Protein AF-0000000086683511 (afdb_homodimer)

pLDDT: mean 88.04, std 11.82, range [32.56, 98.75]

Secondary structure (DSSP, 8-state):
-HHHHHHHHHHHHHHHHHHHTTHHHHHHHHHHHHHT-GGGTS-HHHHHHHHHHHHTTT--HHHHHSS---EETHHHHHHHHHHHTEEEEEEPP-SSSPPPEEEEEEEEETTEEEE-TTTS-SHHHHTTEEEEE--SB-TTSPBPPPEEEEE-TTT-EEEETTTTEEEEEEE-TTS--THHHH----B---S-S--TT-B-EEEE-GGGPSPEEE-SS-BEEEE-SSEEEE---PPTT-TT-EEE-TT--EEEEEEEEEEPB-TTS-BBBTTSSBP-GGG-GGGB-EEEEEEEEHHHHHHHHHHS---HHHHHHHHHHB---/-HHHHHHHHHHHHHHHHHHHTTHHHHHHHHHHHHHT-GGGTS-HHHHHHHHHHHHTTT--SHHHHTT---EETHHHHHHHHHHHTEEEEEEPP-SSSPPPEEEEEEEEETTEEEE-TTTS-SHHHHTTEEEEE--SB-TTSPBPPPEEEEE-TTT-EEEETTTTEEEEEEE-TTS--THHHH----B---S-S--TT-B-EEEE-GGGPSPEEE-SS-BEEEE-SSEEEE-----TT-TT-EEE-TT--EEEEEEEEEEPB-TTS-BBBTTSSBP-GGG-GGGB-EEEEEEEEHHHHHHHHHHS---HHHHHHHHHHB---

Foldseek 3Di:
DVVLVVVQVVVLVVVVVVVVVFVVLLVQLVVCQVVLNQVSRDPPVLQVLLQVVQVVVPHGPSCQRVPNVDDDPVLVVVVQLQLLFKWFKWFAQDPVDGTDTQAMWGALFLFKIKFFCSSPVDLVRQQRMWTWGQQAADPVRHGDDTFTKGWDVVQPWDHDNVQGMIMTTIAHPVRGRCCVVRPHAFQELDHSQDGFNGAKKWWIQQVNHGIDIDGPQFTFRGDDDWKTKTFDQGFHRHGHIFIAGSSRHGFFGWHFFHFDADPVRFWAFPVRHGDDVVVPRRRTGGGMTMTTTSNVVLVCLVPDDDDPSNNVRNVRSHDDD/DVVLVVVQVVVLVVQVVVVVVFVVLLVQLVVCQVVLNQVSRDPPVLQVLLQVVQVVVPHGPSCQSVPNVDDDPVLVVVVQLQLLFKWFKWFADDPVDGTDTQAMWGALFLFKIKFFCSSPVDLVRQQRMWTWGQQAADPVRHGDDTFTKGWDVVQPWDHDNVQGMIMTTIAHPVRGRCCVVRPHAFQELDHSQDGFNGAKKWWIQQVNHGIDIDGPQFTFRGDDDWKTKTFDQGFHRHGHIFIAGSSRHGFFGWHFFHFDADPVRFWAFPVRHGDDVVVPRRRTGGGMTMTTTSNVVLVCLVPDDDDPSNNVRNVRSHDDD

Structure (mmCIF, N/CA/C/O backbone):
data_AF-0000000086683511-model_v1
#
loop_
_entity.id
_entity.type
_entity.pdbx_description
1 polymer 'Serine protease'
#
loop_
_atom_site.group_PDB
_atom_site.id
_atom_site.type_symbol
_atom_site.label_atom_id
_atom_site.label_alt_id
_atom_site.label_comp_id
_atom_site.label_asym_id
_atom_site.label_entity_id
_atom_site.label_seq_id
_atom_site.pdbx_PDB_ins_code
_atom_site.Cartn_x
_atom_site.Cartn_y
_atom_site.Cartn_z
_atom_site.occupancy
_atom_site.B_iso_or_equiv
_atom_site.auth_seq_id
_atom_site.auth_comp_id
_atom_site.auth_asym_id
_atom_site.auth_atom_id
_atom_site.pdbx_PDB_model_num
ATOM 1 N N . MET A 1 1 ? 0.327 22.344 28.453 1 32.56 1 MET A N 1
ATOM 2 C CA . MET A 1 1 ? -0.27 21.016 28.547 1 32.56 1 MET A CA 1
ATOM 3 C C . MET A 1 1 ? -1.792 21.094 28.531 1 32.56 1 MET A C 1
ATOM 5 O O . MET A 1 1 ? -2.457 20.266 27.922 1 32.56 1 MET A O 1
ATOM 9 N N . GLY A 1 2 ? -2.332 22.062 29.25 1 36.31 2 GLY A N 1
ATOM 10 C CA . GLY A 1 2 ? -3.756 22.281 29.453 1 36.31 2 GLY A CA 1
ATOM 11 C C . GLY A 1 2 ? -4.453 22.828 28.219 1 36.31 2 GLY A C 1
ATOM 12 O O . GLY A 1 2 ? -5.594 22.453 27.938 1 36.31 2 GLY A O 1
ATOM 13 N N . THR A 1 3 ? -3.924 23.797 27.547 1 42.06 3 THR A N 1
ATOM 14 C CA . THR A 1 3 ? -4.406 24.562 26.406 1 42.06 3 THR A CA 1
ATOM 15 C C . THR A 1 3 ? -4.531 23.672 25.172 1 42.06 3 THR A C 1
ATOM 17 O O . THR A 1 3 ? -5.445 23.844 24.359 1 42.06 3 THR A O 1
ATOM 20 N N . ASP A 1 4 ? -3.699 22.453 25.109 1 56.06 4 ASP A N 1
ATOM 21 C CA . ASP A 1 4 ? -3.682 21.562 23.969 1 56.06 4 ASP A CA 1
ATOM 22 C C . ASP A 1 4 ? -4.918 20.672 23.953 1 56.06 4 ASP A C 1
ATOM 24 O O . ASP A 1 4 ? -5.527 20.453 22.891 1 56.06 4 ASP A O 1
ATOM 28 N N . THR A 1 5 ? -5.48 20.531 25.141 1 60.47 5 THR A N 1
ATOM 29 C CA . THR A 1 5 ? -6.633 19.641 25.234 1 60.47 5 THR A CA 1
ATOM 30 C C . THR A 1 5 ? -7.91 20.375 24.828 1 60.47 5 THR A C 1
ATOM 32 O O . THR A 1 5 ? -8.742 19.812 24.109 1 60.47 5 THR A O 1
ATOM 35 N N . GLU A 1 6 ? -7.98 21.703 25.312 1 64.81 6 GLU A N 1
ATOM 36 C CA . GLU A 1 6 ? -9.164 22.469 24.938 1 64.81 6 GLU A CA 1
ATOM 37 C C . GLU A 1 6 ? -9.219 22.703 23.438 1 64.81 6 GLU A C 1
ATOM 39 O O . GLU A 1 6 ? -10.289 22.625 22.828 1 64.81 6 GLU A O 1
ATOM 44 N N . GLY A 1 7 ? -8.086 23.062 22.922 1 74 7 GLY A N 1
ATOM 45 C CA . GLY A 1 7 ? -8 23.234 21.469 1 74 7 GLY A CA 1
ATOM 46 C C . GLY A 1 7 ? -8.352 21.984 20.688 1 74 7 GLY A C 1
ATOM 47 O O . GLY A 1 7 ? -9.062 22.062 19.688 1 74 7 GLY A O 1
ATOM 48 N N . GLU A 1 8 ? -7.934 20.938 21.25 1 74.88 8 GLU A N 1
ATOM 49 C CA . GLU A 1 8 ? -8.203 19.656 20.609 1 74.88 8 GLU A CA 1
ATOM 50 C C . GLU A 1 8 ? -9.695 19.328 20.641 1 74.88 8 GLU A C 1
ATOM 52 O O . GLU A 1 8 ? -10.258 18.844 19.656 1 74.88 8 GLU A O 1
ATOM 57 N N . THR A 1 9 ? -10.211 19.578 21.766 1 73.38 9 THR A N 1
ATOM 58 C CA . THR A 1 9 ? -11.633 19.312 21.922 1 73.38 9 THR A CA 1
ATOM 59 C C . THR A 1 9 ? -12.445 20.188 20.969 1 73.38 9 THR A C 1
ATOM 61 O O . THR A 1 9 ? -13.406 19.719 20.344 1 73.38 9 THR A O 1
ATOM 64 N N . ARG A 1 10 ? -12.07 21.453 20.891 1 80.44 10 ARG A N 1
ATOM 65 C CA . ARG A 1 10 ? -12.773 22.359 20 1 80.44 10 ARG A CA 1
ATOM 66 C C . ARG A 1 10 ? -12.641 21.906 18.547 1 80.44 10 ARG A C 1
ATOM 68 O O . ARG A 1 10 ? -13.625 21.875 17.797 1 80.44 10 ARG A O 1
ATOM 75 N N . ARG A 1 11 ? -11.539 21.562 18.172 1 82.69 11 ARG A N 1
ATOM 76 C CA . ARG A 1 11 ? -11.281 21.094 16.812 1 82.69 11 ARG A CA 1
ATOM 77 C C . ARG A 1 11 ? -12.109 19.844 16.5 1 82.69 11 ARG A C 1
ATOM 79 O O . ARG A 1 11 ? -12.719 19.75 15.43 1 82.69 11 ARG A O 1
ATOM 86 N N . SER A 1 12 ? -12.141 18.922 17.375 1 79.88 12 SER A N 1
ATOM 87 C CA . SER A 1 12 ? -12.906 17.703 17.188 1 79.88 12 SER A CA 1
ATOM 88 C C . SER A 1 12 ? -14.391 17.984 17 1 79.88 12 SER A C 1
ATOM 90 O O . SER A 1 12 ? -15.062 17.344 16.203 1 79.88 12 SER A O 1
ATOM 92 N N . LYS A 1 13 ? -14.875 18.984 17.781 1 80.75 13 LYS A N 1
ATOM 93 C CA . LYS A 1 13 ? -16.281 19.359 17.656 1 80.75 13 LYS A CA 1
ATOM 94 C C . LYS A 1 13 ? -16.578 19.969 16.297 1 80.75 13 LYS A C 1
ATOM 96 O O . LYS A 1 13 ? -17.625 19.688 15.703 1 80.75 13 LYS A O 1
ATOM 101 N N . GLU A 1 14 ? -15.672 20.797 15.875 1 85.62 14 GLU A N 1
ATOM 102 C CA . GLU A 1 14 ? -15.852 21.422 14.562 1 85.62 14 GLU A CA 1
ATOM 103 C C . GLU A 1 14 ? -15.844 20.375 13.445 1 85.62 14 GLU A C 1
ATOM 105 O O . GLU A 1 14 ? -16.656 20.438 12.531 1 85.62 14 GLU A O 1
ATOM 110 N N . ILE A 1 15 ? -15 19.484 13.539 1 84.81 15 ILE A N 1
ATOM 111 C CA . ILE A 1 15 ? -14.891 18.438 12.531 1 84.81 15 ILE A CA 1
ATOM 112 C C . ILE A 1 15 ? -16.156 17.578 12.547 1 84.81 15 ILE A C 1
ATOM 114 O O . ILE A 1 15 ? -16.688 17.219 11.492 1 84.81 15 ILE A O 1
ATOM 118 N N . LEU A 1 16 ? -16.594 17.25 13.703 1 82.25 16 LEU A N 1
ATOM 119 C CA . LEU A 1 16 ? -17.812 16.453 13.836 1 82.25 16 LEU A CA 1
ATOM 120 C C . LEU A 1 16 ? -18.984 17.156 13.18 1 82.25 16 LEU A C 1
ATOM 122 O O . LEU A 1 16 ? -19.812 16.516 12.523 1 82.25 16 LEU A O 1
ATOM 126 N N . GLU A 1 17 ? -19.078 18.438 13.438 1 84.31 17 GLU A N 1
ATOM 127 C CA . GLU A 1 17 ? -20.156 19.203 12.828 1 84.31 17 GLU A CA 1
ATOM 128 C C . GLU A 1 17 ? -20.078 19.156 11.305 1 84.31 17 GLU A C 1
ATOM 130 O O . GLU A 1 17 ? -21.094 18.969 10.625 1 84.31 17 GLU A O 1
ATOM 135 N N . ARG A 1 18 ? -18.922 19.344 10.805 1 88 18 ARG A N 1
ATOM 136 C CA . ARG A 1 18 ? -18.734 19.297 9.359 1 88 18 ARG A CA 1
ATOM 137 C C . ARG A 1 18 ? -19.047 17.891 8.828 1 88 18 ARG A C 1
ATOM 139 O O . ARG A 1 18 ? -19.594 17.75 7.73 1 88 18 ARG A O 1
ATOM 146 N N . TRP A 1 19 ? -18.688 16.891 9.539 1 84.75 19 TRP A N 1
ATOM 147 C CA . TRP A 1 19 ? -18.984 15.508 9.164 1 84.75 19 TRP A CA 1
ATOM 148 C C . TRP A 1 19 ? -20.5 15.273 9.086 1 84.75 19 TRP A C 1
ATOM 150 O O . TRP A 1 19 ? -21 14.727 8.102 1 84.75 19 TRP A O 1
ATOM 160 N N . ARG A 1 20 ? -21.156 15.766 10.07 1 82.94 20 ARG A N 1
ATOM 161 C CA . ARG A 1 20 ? -22.609 15.617 10.109 1 82.94 20 ARG A CA 1
ATOM 162 C C . ARG A 1 20 ? -23.266 16.344 8.93 1 82.94 20 ARG A C 1
ATOM 164 O O . ARG A 1 20 ? -24.219 15.828 8.336 1 82.94 20 ARG A O 1
ATOM 171 N N . ASN A 1 21 ? -22.703 17.422 8.672 1 89.62 21 ASN A N 1
ATOM 172 C CA . ASN A 1 21 ? -23.25 18.219 7.578 1 89.62 21 ASN A CA 1
ATOM 173 C C . ASN A 1 21 ? -22.953 17.594 6.219 1 89.62 21 ASN A C 1
ATOM 175 O O . ASN A 1 21 ? -23.469 18.047 5.199 1 89.62 21 ASN A O 1
ATOM 179 N N . SER A 1 22 ? -22.172 16.531 6.199 1 91.06 22 SER A N 1
ATOM 180 C CA . SER A 1 22 ? -21.781 15.906 4.945 1 91.06 22 SER A CA 1
ATOM 181 C C . SER A 1 22 ? -22.562 14.609 4.711 1 91.06 22 SER A C 1
ATOM 183 O O . SER A 1 22 ? -22.172 13.789 3.885 1 91.06 22 SER A O 1
ATOM 185 N N . ALA A 1 23 ? -23.609 14.391 5.348 1 86.94 23 ALA A N 1
ATOM 186 C CA . ALA A 1 2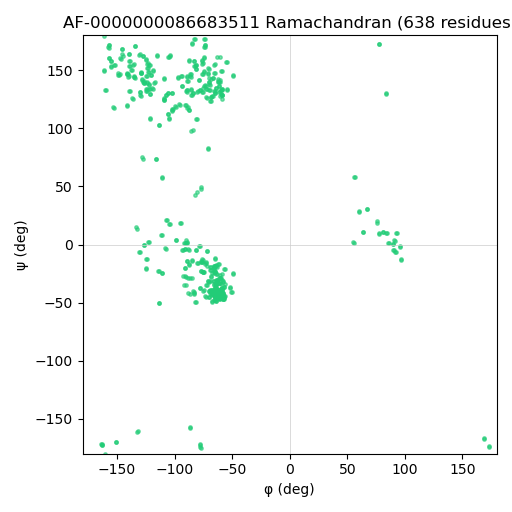3 ? -24.375 13.148 5.316 1 86.94 23 ALA A CA 1
ATOM 187 C C . ALA A 1 23 ? -24.781 12.789 3.889 1 86.94 23 ALA A C 1
ATOM 189 O O . ALA A 1 23 ? -24.688 11.625 3.48 1 86.94 23 ALA A O 1
ATOM 190 N N . HIS A 1 24 ? -25.234 13.797 3.197 1 91.38 24 HIS A N 1
ATOM 191 C CA . HIS A 1 24 ? -25.672 13.516 1.83 1 91.38 24 HIS A CA 1
ATOM 192 C C . HIS A 1 24 ? -24.5 13.039 0.976 1 91.38 24 HIS A C 1
ATOM 194 O O . HIS A 1 24 ? -24.656 12.148 0.136 1 91.38 24 HIS A O 1
ATOM 200 N N . GLN A 1 25 ? -23.344 13.625 1.143 1 94 25 GLN A N 1
ATOM 201 C CA . GLN A 1 25 ? -22.156 13.203 0.401 1 94 25 GLN A CA 1
ATOM 202 C C . GLN A 1 25 ? -21.734 11.789 0.801 1 94 25 GLN A C 1
ATOM 204 O O . GLN A 1 25 ? -21.281 11.008 -0.042 1 94 25 GLN A O 1
ATOM 209 N N . LEU A 1 26 ? -21.828 11.516 2.086 1 88.94 26 LEU A N 1
ATOM 210 C CA . LEU A 1 26 ? -21.5 10.18 2.566 1 88.94 26 LEU A CA 1
ATOM 211 C C . LEU A 1 26 ? -22.359 9.125 1.888 1 88.94 26 LEU A C 1
ATOM 213 O O . LEU A 1 26 ? -21.859 8.078 1.459 1 88.94 26 LEU A O 1
ATOM 217 N N . ASP A 1 27 ? -23.594 9.414 1.755 1 88.25 27 ASP A N 1
ATOM 218 C CA . ASP A 1 27 ? -24.516 8.508 1.097 1 88.25 27 ASP A CA 1
ATOM 219 C C . ASP A 1 27 ? -24.172 8.336 -0.38 1 88.25 27 ASP A C 1
ATOM 221 O O . ASP A 1 27 ? -24.172 7.215 -0.895 1 88.25 27 ASP A O 1
ATOM 225 N N . ASP A 1 28 ? -23.953 9.453 -1.033 1 92.44 28 ASP A N 1
ATOM 226 C CA . ASP A 1 28 ? -23.594 9.414 -2.447 1 92.44 28 ASP A CA 1
ATOM 227 C C . ASP A 1 28 ? -22.328 8.594 -2.666 1 92.44 28 ASP A C 1
ATOM 229 O O . ASP A 1 28 ? -22.234 7.824 -3.627 1 92.44 28 ASP A O 1
ATOM 233 N N . THR A 1 29 ? -21.391 8.766 -1.827 1 91.69 29 THR A N 1
ATOM 234 C CA . THR A 1 29 ? -20.125 8.047 -1.955 1 91.69 29 THR A CA 1
ATOM 235 C C . THR A 1 29 ? -20.328 6.551 -1.712 1 91.69 29 THR A C 1
ATOM 237 O O . THR A 1 29 ? -19.719 5.723 -2.383 1 91.69 29 THR A O 1
ATOM 240 N N . ALA A 1 30 ? -21.125 6.277 -0.714 1 86 30 ALA A N 1
ATOM 241 C CA . ALA A 1 30 ? -21.453 4.875 -0.475 1 86 30 ALA A CA 1
ATOM 242 C C . ALA A 1 30 ? -22.094 4.242 -1.711 1 86 30 ALA A C 1
ATOM 244 O O . ALA A 1 30 ? -21.75 3.115 -2.08 1 86 30 ALA A O 1
ATOM 245 N N . LYS A 1 31 ? -22.969 4.91 -2.33 1 84.56 31 LYS A N 1
ATOM 246 C CA . LYS A 1 31 ? -23.609 4.434 -3.557 1 84.56 31 LYS A CA 1
ATOM 247 C C . LYS A 1 31 ? -22.578 4.258 -4.676 1 84.56 31 LYS A C 1
ATOM 249 O O . LYS A 1 31 ? -22.609 3.258 -5.395 1 84.56 31 LYS A O 1
ATOM 254 N N . ALA A 1 32 ? -21.734 5.254 -4.801 1 87.56 32 ALA A N 1
ATOM 255 C CA . ALA A 1 32 ? -20.703 5.176 -5.816 1 87.56 32 ALA A CA 1
ATOM 256 C C . ALA A 1 32 ? -19.797 3.965 -5.586 1 87.56 32 ALA A C 1
ATOM 258 O O . ALA A 1 32 ? -19.438 3.264 -6.535 1 87.56 32 ALA A O 1
ATOM 259 N N . THR A 1 33 ? -19.438 3.732 -4.352 1 82.44 33 THR A N 1
ATOM 260 C CA . THR A 1 33 ? -18.578 2.613 -3.988 1 82.44 33 THR A CA 1
ATOM 261 C C . THR A 1 33 ? -19.266 1.282 -4.289 1 82.44 33 THR A C 1
ATOM 263 O O . THR A 1 33 ? -18.656 0.384 -4.875 1 82.44 33 THR A O 1
ATOM 266 N N . ALA A 1 34 ? -20.5 1.228 -3.941 1 74.69 34 ALA A N 1
ATOM 267 C CA . ALA A 1 34 ? -21.266 -0.005 -4.125 1 74.69 34 ALA A CA 1
ATOM 268 C C . ALA A 1 34 ? -21.484 -0.297 -5.605 1 74.69 34 ALA A C 1
ATOM 270 O O . ALA A 1 34 ? -21.406 -1.45 -6.035 1 74.69 34 ALA A O 1
ATOM 271 N N . SER A 1 35 ? -21.734 0.706 -6.371 1 73.31 35 SER A N 1
ATOM 272 C CA . SER A 1 35 ? -22.094 0.521 -7.777 1 73.31 35 SER A CA 1
ATOM 273 C C . SER A 1 35 ? -20.859 0.542 -8.664 1 73.31 35 SER A C 1
ATOM 275 O O . SER A 1 35 ? -20.906 0.128 -9.828 1 73.31 35 SER A O 1
ATOM 277 N N . GLY A 1 36 ? -19.797 1.139 -8.078 1 76.56 36 GLY A N 1
ATOM 278 C CA . GLY A 1 36 ? -18.609 1.33 -8.898 1 76.56 36 GLY A CA 1
ATOM 279 C C . GLY A 1 36 ? -18.734 2.49 -9.867 1 76.56 36 GLY A C 1
ATOM 280 O O . GLY A 1 36 ? -17.938 2.617 -10.797 1 76.56 36 GLY A O 1
ATOM 281 N N . ASP A 1 37 ? -19.75 3.256 -9.703 1 81.12 37 ASP A N 1
ATOM 282 C CA . ASP A 1 37 ? -19.984 4.422 -10.555 1 81.12 37 ASP A CA 1
ATOM 283 C C . ASP A 1 37 ? -19.656 5.715 -9.812 1 81.12 37 ASP A C 1
ATOM 285 O O . ASP A 1 37 ? -20.469 6.215 -9.031 1 81.12 37 ASP A O 1
ATOM 289 N N . LEU A 1 38 ? -18.625 6.324 -10.172 1 88.94 38 LEU A N 1
ATOM 290 C CA . LEU A 1 38 ? -18.141 7.52 -9.484 1 88.94 38 LEU A CA 1
ATOM 291 C C . LEU A 1 38 ? -19.094 8.695 -9.711 1 88.94 38 LEU A C 1
ATOM 293 O O . LEU A 1 38 ? -19.078 9.672 -8.953 1 88.94 38 LEU A O 1
ATOM 297 N N . ALA A 1 39 ? -19.844 8.586 -10.773 1 89.69 39 ALA A N 1
ATOM 298 C CA . ALA A 1 39 ? -20.75 9.688 -11.094 1 89.69 39 ALA A CA 1
ATOM 299 C C . ALA A 1 39 ? -21.828 9.836 -10.023 1 89.69 39 ALA A C 1
ATOM 301 O O . ALA A 1 39 ? -22.484 10.883 -9.938 1 89.69 39 ALA A O 1
ATOM 302 N N . ALA A 1 40 ? -22.016 8.828 -9.258 1 89.31 40 ALA A N 1
ATOM 303 C CA . ALA A 1 40 ? -23.016 8.883 -8.195 1 89.31 40 ALA A CA 1
ATOM 304 C C . ALA A 1 40 ? -22.578 9.836 -7.086 1 89.31 40 ALA A C 1
ATOM 306 O O . ALA A 1 40 ? -23.406 10.328 -6.32 1 89.31 40 ALA A O 1
ATOM 307 N N . ALA A 1 41 ? -21.281 10.141 -7.023 1 93.62 41 ALA A N 1
ATOM 308 C CA . ALA A 1 41 ? -20.797 10.938 -5.902 1 93.62 41 ALA A CA 1
ATOM 309 C C . ALA A 1 41 ? -20.078 12.188 -6.391 1 93.62 41 ALA A C 1
ATOM 311 O O . ALA A 1 41 ? -19.781 13.094 -5.602 1 93.62 41 ALA A O 1
ATOM 312 N N . ASN A 1 42 ? -19.781 12.266 -7.641 1 95.25 42 ASN A N 1
ATOM 313 C CA . ASN A 1 42 ? -18.953 13.344 -8.172 1 95.25 42 ASN A CA 1
ATOM 314 C C . ASN A 1 42 ? -19.594 14.016 -9.375 1 95.25 42 ASN A C 1
ATOM 316 O O . ASN A 1 42 ? -20.266 13.352 -10.172 1 95.25 42 ASN A O 1
ATOM 320 N N . SER A 1 43 ? -19.359 15.281 -9.539 1 94.56 43 SER A N 1
ATOM 321 C CA . SER A 1 43 ? -19.875 16 -10.695 1 94.56 43 SER A CA 1
ATOM 322 C C . SER A 1 43 ? -19.094 15.641 -11.961 1 94.56 43 SER A C 1
ATOM 324 O O . SER A 1 43 ? -17.969 15.148 -11.883 1 94.56 43 SER A O 1
ATOM 326 N N . SER A 1 44 ? -19.703 15.914 -13.07 1 94 44 SER A N 1
ATOM 327 C CA . SER A 1 44 ? -19.047 15.68 -14.352 1 94 44 SER A CA 1
ATOM 328 C C . SER A 1 44 ? -17.75 16.5 -14.469 1 94 44 SER A C 1
ATOM 330 O O . SER A 1 44 ? -16.766 16.031 -15.047 1 94 44 SER A O 1
ATOM 332 N N . SER A 1 45 ? -17.844 17.656 -13.961 1 94.62 45 SER A N 1
ATOM 333 C CA . SER A 1 45 ? -16.656 18.5 -14.008 1 94.62 45 SER A CA 1
ATOM 334 C C . SER A 1 45 ? -15.516 17.922 -13.18 1 94.62 45 SER A C 1
ATOM 336 O O . SER A 1 45 ? -14.367 17.922 -13.609 1 94.62 45 SER A O 1
ATOM 338 N N . GLU A 1 46 ? -15.82 17.5 -12.016 1 93.31 46 GLU A N 1
ATOM 339 C CA . GLU A 1 46 ? -14.812 16.891 -11.148 1 93.31 46 GLU A CA 1
ATOM 340 C C . GLU A 1 46 ? -14.18 15.664 -11.805 1 93.31 46 GLU A C 1
ATOM 342 O O . GLU A 1 46 ? -12.961 15.508 -11.797 1 93.31 46 GLU A O 1
ATOM 347 N N . LEU A 1 47 ? -15.008 14.852 -12.359 1 93.25 47 LEU A N 1
ATOM 348 C CA . LEU A 1 47 ? -14.523 13.641 -13.008 1 93.25 47 LEU A CA 1
ATOM 349 C C . LEU A 1 47 ? -13.703 13.977 -14.25 1 93.25 47 LEU A C 1
ATOM 351 O O . LEU A 1 47 ? -12.703 13.312 -14.531 1 93.25 47 LEU A O 1
ATOM 355 N N . GLY A 1 48 ? -14.195 14.945 -14.992 1 93 48 GLY A N 1
ATOM 356 C CA . GLY A 1 48 ? -13.43 15.398 -16.141 1 93 48 GLY A CA 1
ATOM 357 C C . GLY A 1 48 ? -12.031 15.867 -15.781 1 93 48 GLY A C 1
ATOM 358 O O . GLY A 1 48 ? -11.055 15.5 -16.438 1 93 48 GLY A O 1
ATOM 359 N N . ASN A 1 49 ? -11.914 16.672 -14.727 1 93.38 49 ASN A N 1
ATOM 360 C CA . ASN A 1 49 ? -10.625 17.156 -14.258 1 93.38 49 ASN A CA 1
ATOM 361 C C . ASN A 1 49 ? -9.719 16 -13.82 1 93.38 49 ASN A C 1
ATOM 363 O O . ASN A 1 49 ? -8.523 16 -14.117 1 93.38 49 ASN A O 1
ATOM 367 N N . ARG A 1 50 ? -10.281 15.102 -13.094 1 94.5 50 ARG A N 1
ATOM 368 C CA . ARG A 1 50 ? -9.516 13.953 -12.625 1 94.5 50 ARG A CA 1
ATOM 369 C C . ARG A 1 50 ? -9.016 13.109 -13.797 1 94.5 50 ARG A C 1
ATOM 371 O O . ARG A 1 50 ? -7.855 12.695 -13.82 1 94.5 50 ARG A O 1
ATOM 378 N N . ARG A 1 51 ? -9.852 12.883 -14.75 1 91.88 51 ARG A N 1
ATOM 379 C CA . ARG A 1 51 ? -9.484 12.117 -15.938 1 91.88 51 ARG A CA 1
ATOM 380 C C . ARG A 1 51 ? -8.344 12.797 -16.688 1 91.88 51 ARG A C 1
ATOM 382 O O . ARG A 1 51 ? -7.406 12.133 -17.141 1 91.88 51 ARG A O 1
ATOM 389 N N . GLN A 1 52 ? -8.484 14.031 -16.844 1 91.12 52 GLN A N 1
ATOM 390 C CA . GLN A 1 52 ? -7.457 14.789 -17.562 1 91.12 52 GLN A CA 1
ATOM 391 C C . GLN A 1 52 ? -6.105 14.664 -16.859 1 91.12 52 GLN A C 1
ATOM 393 O O . GLN A 1 52 ? -5.078 14.484 -17.516 1 91.12 52 GLN A O 1
ATOM 398 N N . ARG A 1 53 ? -6.113 14.734 -15.594 1 90.62 53 ARG A N 1
ATOM 399 C CA . ARG A 1 53 ? -4.863 14.641 -14.852 1 90.62 53 ARG A CA 1
ATOM 400 C C . ARG A 1 53 ? -4.262 13.25 -14.969 1 90.62 53 ARG A C 1
ATOM 402 O O . ARG A 1 53 ? -3.047 13.102 -15.125 1 90.62 53 ARG A O 1
ATOM 409 N N . LEU A 1 54 ? -5.105 12.273 -14.859 1 88.44 54 LEU A N 1
ATOM 410 C CA . LEU A 1 54 ? -4.645 10.898 -14.969 1 88.44 54 LEU A CA 1
ATOM 411 C C . LEU A 1 54 ? -4.094 10.609 -16.359 1 88.44 54 LEU A C 1
ATOM 413 O O . LEU A 1 54 ? -3.078 9.922 -16.5 1 88.44 54 LEU A O 1
ATOM 417 N N . MET A 1 55 ? -4.738 11.156 -17.297 1 85.69 55 MET A N 1
ATOM 418 C CA . MET A 1 55 ? -4.336 10.93 -18.688 1 85.69 55 MET A CA 1
ATOM 419 C C . MET A 1 55 ? -2.918 11.438 -18.938 1 85.69 55 MET A C 1
ATOM 421 O O . MET A 1 55 ? -2.176 10.859 -19.719 1 85.69 55 MET A O 1
ATOM 425 N N . ARG A 1 56 ? -2.594 12.469 -18.266 1 81.88 56 ARG A N 1
ATOM 426 C CA . ARG A 1 56 ? -1.251 13.023 -18.406 1 81.88 56 ARG A CA 1
ATOM 427 C C . ARG A 1 56 ? -0.195 12.031 -17.938 1 81.88 56 ARG A C 1
ATOM 429 O O . ARG A 1 56 ? 0.976 12.141 -18.297 1 81.88 56 ARG A O 1
ATOM 436 N N . ARG A 1 57 ? -0.631 11.094 -17.172 1 78.31 57 ARG A N 1
ATOM 437 C CA . ARG A 1 57 ? 0.287 10.094 -16.641 1 78.31 57 ARG A CA 1
ATOM 438 C C . ARG A 1 57 ? 0.033 8.727 -17.25 1 78.31 57 ARG A C 1
ATOM 440 O O . ARG A 1 57 ? 0.493 7.711 -16.734 1 78.31 57 ARG A O 1
ATOM 447 N N . GLY A 1 58 ? -0.834 8.695 -18.25 1 74.88 58 GLY A N 1
ATOM 448 C CA . GLY A 1 58 ? -1.155 7.445 -18.922 1 74.88 58 GLY A CA 1
ATOM 449 C C . GLY A 1 58 ? -2.074 6.551 -18.109 1 74.88 58 GLY A C 1
ATOM 450 O O . GLY A 1 58 ? -2.045 5.328 -18.25 1 74.88 58 GLY A O 1
ATOM 451 N N . LEU A 1 59 ? -2.752 7.145 -17.172 1 79.69 59 LEU A N 1
ATOM 452 C CA . LEU A 1 59 ? -3.67 6.402 -16.312 1 79.69 59 LEU A CA 1
ATOM 453 C C . LEU A 1 59 ? -5.121 6.691 -16.688 1 79.69 59 LEU A C 1
ATOM 455 O O . LEU A 1 59 ? -5.395 7.621 -17.453 1 79.69 59 LEU A O 1
ATOM 459 N N . ASP A 1 60 ? -5.914 5.746 -16.203 1 76.12 60 ASP A N 1
ATOM 460 C CA . ASP A 1 60 ? -7.332 5.918 -16.484 1 76.12 60 ASP A CA 1
ATOM 461 C C . ASP A 1 60 ? -8.164 5.816 -15.211 1 76.12 60 ASP A C 1
ATOM 463 O O . ASP A 1 60 ? -7.805 5.086 -14.281 1 76.12 60 ASP A O 1
ATOM 467 N N . LEU A 1 61 ? -9.18 6.68 -15.195 1 75.25 61 LEU A N 1
ATOM 468 C CA . LEU A 1 61 ? -10.055 6.727 -14.031 1 75.25 61 LEU A CA 1
ATOM 469 C C . LEU A 1 61 ? -10.836 5.426 -13.891 1 75.25 61 LEU A C 1
ATOM 471 O O . LEU A 1 61 ? -11.172 5.016 -12.781 1 75.25 61 LEU A O 1
ATOM 475 N N . ASP A 1 62 ? -11.117 4.824 -14.969 1 60.75 62 ASP A N 1
ATOM 476 C CA . ASP A 1 62 ? -11.93 3.613 -14.969 1 60.75 62 ASP A CA 1
ATOM 477 C C . ASP A 1 62 ? -11.234 2.484 -14.211 1 60.75 62 ASP A C 1
ATOM 479 O O . ASP A 1 62 ? -11.891 1.638 -13.602 1 60.75 62 ASP A O 1
ATOM 483 N N . GLY A 1 63 ? -9.953 2.424 -14.203 1 55.81 63 GLY A N 1
ATOM 484 C CA . GLY A 1 63 ? -9.219 1.436 -13.43 1 55.81 63 GLY A CA 1
ATOM 485 C C . GLY A 1 63 ? -9.414 1.577 -11.938 1 55.81 63 GLY A C 1
ATOM 486 O O . GLY A 1 63 ? -9.312 0.596 -11.195 1 55.81 63 GLY A O 1
ATOM 487 N N . ILE A 1 64 ? -9.547 2.822 -11.508 1 53.22 64 ILE A N 1
ATOM 488 C CA . ILE A 1 64 ? -9.711 3.117 -10.086 1 53.22 64 ILE A CA 1
ATOM 489 C C . ILE A 1 64 ? -11.109 2.691 -9.633 1 53.22 64 ILE A C 1
ATOM 491 O O . ILE A 1 64 ? -11.289 2.221 -8.508 1 53.22 64 ILE A O 1
ATOM 495 N N . VAL A 1 65 ? -12.125 2.836 -10.547 1 48.88 65 VAL A N 1
ATOM 496 C CA . VAL A 1 65 ? -13.523 2.65 -10.188 1 48.88 65 VAL A CA 1
ATOM 497 C C . VAL A 1 65 ? -13.898 1.175 -10.305 1 48.88 65 VAL A C 1
ATOM 499 O O . VAL A 1 65 ? -14.641 0.647 -9.477 1 48.88 65 VAL A O 1
ATOM 502 N N . ASN A 1 66 ? -13.391 0.63 -11.391 1 48.47 66 ASN A N 1
ATOM 503 C CA . ASN A 1 66 ? -13.93 -0.67 -11.773 1 48.47 66 ASN A CA 1
ATOM 504 C C . ASN A 1 66 ? -13.359 -1.789 -10.906 1 48.47 66 ASN A C 1
ATOM 506 O O . ASN A 1 66 ? -13.039 -2.867 -11.406 1 48.47 66 ASN A O 1
ATOM 510 N N . LYS A 1 67 ? -13.414 -1.49 -9.672 1 56.53 67 LYS A N 1
ATOM 511 C CA . LYS A 1 67 ? -13.141 -2.461 -8.617 1 56.53 67 LYS A CA 1
ATOM 512 C C . LYS A 1 67 ? -11.766 -3.096 -8.789 1 56.53 67 LYS A C 1
ATOM 514 O O . LYS A 1 67 ? -11.477 -4.137 -8.195 1 56.53 67 LYS A O 1
ATOM 519 N N . ASP A 1 68 ? -11.07 -2.582 -9.906 1 66.12 68 ASP A N 1
ATOM 520 C CA . ASP A 1 68 ? -9.664 -2.973 -9.883 1 66.12 68 ASP A CA 1
ATOM 521 C C . ASP A 1 68 ? -8.844 -2.02 -9.023 1 66.12 68 ASP A C 1
ATOM 523 O O . ASP A 1 68 ? -8.461 -0.936 -9.477 1 66.12 68 ASP A O 1
ATOM 527 N N . ASP A 1 69 ? -8.633 -2.395 -7.934 1 74.19 69 ASP A N 1
ATOM 528 C CA . ASP A 1 69 ? -7.914 -1.501 -7.027 1 74.19 69 ASP A CA 1
ATOM 529 C C . ASP A 1 69 ? -6.418 -1.808 -7.023 1 74.19 69 ASP A C 1
ATOM 531 O O . ASP A 1 69 ? -5.699 -1.409 -6.102 1 74.19 69 ASP A O 1
ATOM 535 N N . SER A 1 70 ? -5.988 -2.529 -8.086 1 83.38 70 SER A N 1
ATOM 536 C CA . SER A 1 70 ? -4.551 -2.762 -8.18 1 83.38 70 SER A CA 1
ATOM 537 C C . SER A 1 70 ? -3.816 -1.508 -8.648 1 83.38 70 SER A C 1
ATOM 539 O O . SER A 1 70 ? -4.41 -0.637 -9.289 1 83.38 70 SER A O 1
ATOM 541 N N . LEU A 1 71 ? -2.57 -1.435 -8.32 1 88.94 71 LEU A N 1
ATOM 542 C CA . LEU A 1 71 ? -1.721 -0.287 -8.625 1 88.94 71 LEU A CA 1
ATOM 543 C C . LEU A 1 71 ? -0.487 -0.718 -9.406 1 88.94 71 LEU A C 1
ATOM 545 O O . LEU A 1 71 ? -0.061 -1.871 -9.32 1 88.94 71 LEU A O 1
ATOM 549 N N . TRP A 1 72 ? 0.012 0.226 -10.219 1 92.31 72 TRP A N 1
ATOM 550 C CA . TRP A 1 72 ? 1.331 -0.047 -10.773 1 92.31 72 TRP A CA 1
ATOM 551 C C . TRP A 1 72 ? 2.363 -0.241 -9.672 1 92.31 72 TRP A C 1
ATOM 553 O O . TRP A 1 72 ? 2.279 0.395 -8.617 1 92.31 72 TRP A O 1
ATOM 563 N N . VAL A 1 73 ? 3.367 -1.048 -9.891 1 95.94 73 VAL A N 1
ATOM 564 C CA . VAL A 1 73 ? 4.355 -1.371 -8.867 1 95.94 73 VAL A CA 1
ATOM 565 C C . VAL A 1 73 ? 5.148 -0.12 -8.5 1 95.94 73 VAL A C 1
ATOM 567 O O . VAL A 1 73 ? 5.688 -0.018 -7.398 1 95.94 73 VAL A O 1
ATOM 570 N N . SER A 1 74 ? 5.195 0.894 -9.422 1 95.88 74 SER A N 1
ATOM 571 C CA . SER A 1 74 ? 5.891 2.148 -9.148 1 95.88 74 SER A CA 1
ATOM 572 C C . SER A 1 74 ? 5.27 2.883 -7.965 1 95.88 74 SER A C 1
ATOM 574 O O . SER A 1 74 ? 5.871 3.807 -7.414 1 95.88 74 SER A O 1
ATOM 576 N N . PHE A 1 75 ? 4.043 2.514 -7.59 1 96.31 75 PHE A N 1
ATOM 577 C CA . PHE A 1 75 ? 3.428 3.039 -6.375 1 96.31 75 PHE A CA 1
ATOM 578 C C . PHE A 1 75 ? 4.367 2.893 -5.188 1 96.31 75 PHE A C 1
ATOM 580 O O . PHE A 1 75 ? 4.465 3.795 -4.352 1 96.31 75 PHE A O 1
ATOM 587 N N . LEU A 1 76 ? 5.062 1.767 -5.09 1 98.12 76 LEU A N 1
ATOM 588 C CA . LEU A 1 76 ? 5.953 1.48 -3.971 1 98.12 76 LEU A CA 1
ATOM 589 C C . LEU A 1 76 ? 7.16 2.412 -3.982 1 98.12 76 LEU A C 1
ATOM 591 O O . LEU A 1 76 ? 7.477 3.037 -2.969 1 98.12 76 LEU A O 1
ATOM 595 N N . SER A 1 77 ? 7.848 2.58 -5.094 1 97.69 77 SER A N 1
ATOM 596 C CA . SER A 1 77 ? 9.039 3.414 -5.176 1 97.69 77 SER A CA 1
ATOM 597 C C . SER A 1 77 ? 8.695 4.895 -5.043 1 97.69 77 SER A C 1
ATOM 599 O O . SER A 1 77 ? 9.406 5.648 -4.375 1 97.69 77 SER A O 1
ATOM 601 N N . CYS A 1 78 ? 7.598 5.305 -5.652 1 97.19 78 CYS A N 1
ATOM 602 C CA . CYS A 1 78 ? 7.16 6.691 -5.527 1 97.19 78 CYS A CA 1
ATOM 603 C C . CYS A 1 78 ? 6.75 7.008 -4.094 1 97.19 78 CYS A C 1
ATOM 605 O O . CYS A 1 78 ? 7 8.109 -3.598 1 97.19 78 CYS A O 1
ATOM 607 N N . GLY A 1 79 ? 6.09 6.047 -3.459 1 98.06 79 GLY A N 1
ATOM 608 C CA . GLY A 1 79 ? 5.746 6.219 -2.057 1 98.06 79 GLY A CA 1
ATOM 609 C C . GLY A 1 79 ? 6.961 6.379 -1.16 1 98.06 79 GLY A C 1
ATOM 610 O O . GLY A 1 79 ? 6.945 7.18 -0.222 1 98.06 79 GLY A O 1
ATOM 611 N N . LEU A 1 80 ? 7.992 5.641 -1.44 1 97.25 80 LEU A N 1
ATOM 612 C CA . LEU A 1 80 ? 9.227 5.758 -0.675 1 97.25 80 LEU A CA 1
ATOM 613 C C . LEU A 1 80 ? 9.844 7.141 -0.84 1 97.25 80 LEU A C 1
ATOM 615 O O . LEU A 1 80 ? 10.336 7.727 0.128 1 97.25 80 LEU A O 1
ATOM 619 N N . ALA A 1 81 ? 9.805 7.617 -2.045 1 96.44 81 ALA A N 1
ATOM 620 C CA . ALA A 1 81 ? 10.312 8.969 -2.291 1 96.44 81 ALA A CA 1
ATOM 621 C C . ALA A 1 81 ? 9.523 10 -1.494 1 96.44 81 ALA A C 1
ATOM 623 O O . ALA A 1 81 ? 10.109 10.883 -0.863 1 96.44 81 ALA A O 1
ATOM 624 N N . ALA A 1 82 ? 8.234 9.883 -1.538 1 97.75 82 ALA A N 1
ATOM 625 C CA . ALA A 1 82 ? 7.387 10.797 -0.771 1 97.75 82 ALA A CA 1
ATOM 626 C C . ALA A 1 82 ? 7.676 10.688 0.723 1 97.75 82 ALA A C 1
ATOM 628 O O . ALA A 1 82 ? 7.707 11.695 1.433 1 97.75 82 ALA A O 1
ATOM 629 N N . ALA A 1 83 ? 7.887 9.492 1.188 1 98.31 83 ALA A N 1
ATOM 630 C CA . ALA A 1 83 ? 8.117 9.242 2.607 1 98.31 83 ALA A CA 1
ATOM 631 C C . ALA A 1 83 ? 9.398 9.922 3.084 1 98.31 83 ALA A C 1
ATOM 633 O O . ALA A 1 83 ? 9.492 10.344 4.238 1 98.31 83 ALA A O 1
ATOM 634 N N . ARG A 1 84 ? 10.367 10.062 2.205 1 97.69 84 ARG A N 1
ATOM 635 C CA . ARG A 1 84 ? 11.633 10.695 2.572 1 97.69 84 ARG A CA 1
ATOM 636 C C . ARG A 1 84 ? 11.43 12.164 2.93 1 97.69 84 ARG A C 1
ATOM 638 O O . ARG A 1 84 ? 12.227 12.742 3.672 1 97.69 84 ARG A O 1
ATOM 645 N N . ALA A 1 85 ? 10.367 12.711 2.408 1 98.12 85 ALA A N 1
ATOM 646 C CA . ALA A 1 85 ? 10.102 14.125 2.65 1 98.12 85 ALA A CA 1
ATOM 647 C C . ALA A 1 85 ? 9.367 14.32 3.975 1 98.12 85 ALA A C 1
ATOM 649 O O . ALA A 1 85 ? 9.227 15.453 4.453 1 98.12 85 ALA A O 1
ATOM 650 N N . VAL A 1 86 ? 8.852 13.266 4.551 1 98.62 86 VAL A N 1
ATOM 651 C CA . VAL A 1 86 ? 7.996 13.359 5.73 1 98.62 86 VAL A CA 1
ATOM 652 C C . VAL A 1 86 ? 8.836 13.195 6.996 1 98.62 86 VAL A C 1
ATOM 654 O O . VAL A 1 86 ? 9.711 12.328 7.059 1 98.62 86 VAL A O 1
ATOM 657 N N . GLY A 1 87 ? 8.57 14.047 8 1 98.31 87 GLY A N 1
ATOM 658 C CA . GLY A 1 87 ? 9.328 13.984 9.242 1 98.31 87 GLY A CA 1
ATOM 659 C C . GLY A 1 87 ? 8.469 14.188 10.477 1 98.31 87 GLY A C 1
ATOM 660 O O . GLY A 1 87 ? 7.32 14.625 10.375 1 98.31 87 GLY A O 1
ATOM 661 N N . ARG A 1 88 ? 9.062 13.805 11.57 1 97.81 88 ARG A N 1
ATOM 662 C CA . ARG A 1 88 ? 8.453 13.945 12.891 1 97.81 88 ARG A CA 1
ATOM 663 C C . ARG A 1 88 ? 8.82 15.281 13.523 1 97.81 88 ARG A C 1
ATOM 665 O O . ARG A 1 88 ? 10 15.57 13.734 1 97.81 88 ARG A O 1
ATOM 672 N N . VAL A 1 89 ? 7.816 16.078 13.812 1 98 89 VAL A N 1
ATOM 673 C CA . VAL A 1 89 ? 8.062 17.375 14.445 1 98 89 VAL A CA 1
ATOM 674 C C . VAL A 1 89 ? 8.281 17.172 15.945 1 98 89 VAL A C 1
ATOM 676 O O . VAL A 1 89 ? 7.5 16.5 16.609 1 98 89 VAL A O 1
ATOM 679 N N . VAL A 1 90 ? 9.344 17.797 16.453 1 97.06 90 VAL A N 1
ATOM 680 C CA . VAL A 1 90 ? 9.703 17.594 17.859 1 97.06 90 VAL A CA 1
ATOM 681 C C . VAL A 1 90 ? 10.148 18.906 18.469 1 97.06 90 VAL A C 1
ATOM 683 O O . VAL A 1 90 ? 10.547 19.828 17.766 1 97.06 90 VAL A O 1
ATOM 686 N N . THR A 1 91 ? 10.055 18.953 19.781 1 95.25 91 THR A N 1
ATOM 687 C CA . THR A 1 91 ? 10.711 20.047 20.5 1 95.25 91 THR A CA 1
ATOM 688 C C . THR A 1 91 ? 12.227 19.875 20.469 1 95.25 91 THR A C 1
ATOM 690 O O . THR A 1 91 ? 12.734 18.766 20.359 1 95.25 91 THR A O 1
ATOM 693 N N . ALA A 1 92 ? 12.844 20.953 20.531 1 90.62 92 ALA A N 1
ATOM 694 C CA . ALA A 1 92 ? 14.305 20.906 20.516 1 90.62 92 ALA A CA 1
ATOM 695 C C . ALA A 1 92 ? 14.836 20.125 21.719 1 90.62 92 ALA A C 1
ATOM 697 O O . ALA A 1 92 ? 14.305 20.234 22.812 1 90.62 92 ALA A O 1
ATOM 698 N N . PRO A 1 93 ? 15.805 19.312 21.406 1 83.25 93 PRO A N 1
ATOM 699 C CA . PRO A 1 93 ? 16.406 18.578 22.516 1 83.25 93 PRO A CA 1
ATOM 700 C C . PRO A 1 93 ? 17.094 19.516 23.516 1 83.25 93 PRO A C 1
ATOM 702 O O . PRO A 1 93 ? 17.641 20.547 23.141 1 83.25 93 PRO A O 1
ATOM 705 N N . SER A 1 94 ? 16.828 19.25 24.812 1 80.31 94 SER A N 1
ATOM 706 C CA . SER A 1 94 ? 17.562 19.938 25.859 1 80.31 94 SER A CA 1
ATOM 707 C C . SER A 1 94 ? 18.25 18.953 26.797 1 80.31 94 SER A C 1
ATOM 709 O O . SER A 1 94 ? 17.969 17.75 26.766 1 80.31 94 SER A O 1
ATOM 711 N N . ARG A 1 95 ? 19.281 19.391 27.422 1 71.56 95 ARG A N 1
ATOM 712 C CA . ARG A 1 95 ? 19.984 18.547 28.375 1 71.56 95 ARG A CA 1
ATOM 713 C C . ARG A 1 95 ? 19.016 17.953 29.391 1 71.56 95 ARG A C 1
ATOM 715 O O . ARG A 1 95 ? 19.203 16.812 29.844 1 71.56 95 ARG A O 1
ATOM 722 N N . ALA A 1 96 ? 18.062 18.625 29.812 1 74.38 96 ALA A N 1
ATOM 723 C CA . ALA A 1 96 ? 17.172 18.203 30.891 1 74.38 96 ALA A CA 1
ATOM 724 C C . ALA A 1 96 ? 16.047 17.328 30.359 1 74.38 96 ALA A C 1
ATOM 726 O O . ALA A 1 96 ? 15.531 16.469 31.078 1 74.38 96 ALA A O 1
ATOM 727 N N . HIS A 1 97 ? 15.688 17.578 29.062 1 78.19 97 HIS A N 1
ATOM 728 C CA . HIS A 1 97 ? 14.508 16.859 28.594 1 78.19 97 HIS A CA 1
ATOM 729 C C . HIS A 1 97 ? 14.703 16.359 27.172 1 78.19 97 HIS A C 1
ATOM 731 O O . HIS A 1 97 ? 15.172 17.094 26.297 1 78.19 97 HIS A O 1
ATOM 737 N N . PRO A 1 98 ? 14.367 15.039 26.938 1 83 98 PRO A N 1
ATOM 738 C CA . PRO A 1 98 ? 14.391 14.523 25.578 1 83 98 PRO A CA 1
ATOM 739 C C . PRO A 1 98 ? 13.352 15.188 24.672 1 83 98 PRO A C 1
ATOM 741 O O . PRO A 1 98 ? 12.406 15.805 25.172 1 83 98 PRO A O 1
ATOM 744 N N . SER A 1 99 ? 13.609 15.188 23.359 1 89.19 99 SER A N 1
ATOM 745 C CA . SER A 1 99 ? 12.656 15.734 22.406 1 89.19 99 SER A CA 1
ATOM 746 C C . SER A 1 99 ? 11.281 15.086 22.562 1 89.19 99 SER A C 1
ATOM 748 O O . SER A 1 99 ? 11.18 13.883 22.781 1 89.19 99 SER A O 1
ATOM 750 N N . LEU A 1 100 ? 10.359 15.898 22.578 1 90.81 100 LEU A N 1
ATOM 751 C CA . LEU A 1 100 ? 8.969 15.445 22.594 1 90.81 100 LEU A CA 1
ATOM 752 C C . LEU A 1 100 ? 8.336 15.562 21.219 1 90.81 100 LEU A C 1
ATOM 754 O O . LEU A 1 100 ? 8.438 16.609 20.562 1 90.81 100 LEU A O 1
ATOM 758 N N . ALA A 1 101 ? 7.719 14.516 20.797 1 93.31 101 ALA A N 1
ATOM 759 C CA . ALA A 1 101 ? 7.031 14.523 19.5 1 93.31 101 ALA A CA 1
ATOM 760 C C . ALA A 1 101 ? 5.727 15.305 19.578 1 93.31 101 ALA A C 1
ATOM 762 O O . ALA A 1 101 ? 4.926 15.102 20.5 1 93.31 101 ALA A O 1
ATOM 763 N N . VAL A 1 102 ? 5.52 16.141 18.562 1 93.06 102 VAL A N 1
ATOM 764 C CA . VAL A 1 102 ? 4.336 16.984 18.656 1 93.06 102 VAL A CA 1
ATOM 765 C C . VAL A 1 102 ? 3.531 16.891 17.359 1 93.06 102 VAL A C 1
ATOM 767 O O . VAL A 1 102 ? 2.426 17.438 17.281 1 93.06 102 VAL A O 1
ATOM 770 N N . GLY A 1 103 ? 4.02 16.25 16.375 1 94.81 103 GLY A N 1
ATOM 771 C CA . GLY A 1 103 ? 3.262 16.094 15.133 1 94.81 103 GLY A CA 1
ATOM 772 C C . GLY A 1 103 ? 4.086 15.539 13.992 1 94.81 103 GLY A C 1
ATOM 773 O O . GLY A 1 103 ? 5.148 14.961 14.211 1 94.81 103 GLY A O 1
ATOM 774 N N . THR A 1 104 ? 3.52 15.641 12.812 1 96.94 104 THR A N 1
ATOM 775 C CA . THR A 1 104 ? 4.113 15.219 11.547 1 96.94 104 THR A CA 1
ATOM 776 C C . THR A 1 104 ? 4.137 16.375 10.555 1 96.94 104 THR A C 1
ATOM 778 O O . THR A 1 104 ? 3.43 17.359 10.727 1 96.94 104 THR A O 1
ATOM 781 N N . GLY A 1 105 ? 4.961 16.312 9.594 1 98.44 105 GLY A N 1
ATOM 782 C CA . GLY A 1 105 ? 4.977 17.266 8.492 1 98.44 105 GLY A CA 1
ATOM 783 C C . GLY A 1 105 ? 5.758 16.766 7.285 1 98.44 105 GLY A C 1
ATOM 784 O O . GLY A 1 105 ? 6.121 15.594 7.219 1 98.44 105 GLY A O 1
ATOM 785 N N . ALA A 1 106 ? 5.938 17.75 6.309 1 98.69 106 ALA A N 1
ATOM 786 C CA . ALA A 1 106 ? 6.633 17.344 5.09 1 98.69 106 ALA A CA 1
ATOM 787 C C . ALA A 1 106 ? 7.418 18.516 4.496 1 98.69 106 ALA A C 1
ATOM 789 O O . ALA A 1 106 ? 6.988 19.672 4.586 1 98.69 106 ALA A O 1
ATOM 790 N N . LEU A 1 107 ? 8.539 18.172 3.91 1 98.31 107 LEU A N 1
ATOM 791 C CA . LEU A 1 107 ? 9.273 19.141 3.096 1 98.31 107 LEU A CA 1
ATOM 792 C C . LEU A 1 107 ? 8.516 19.453 1.812 1 98.31 107 LEU A C 1
ATOM 794 O O . LEU A 1 107 ? 8.203 18.547 1.031 1 98.31 107 LEU A O 1
ATOM 798 N N . ILE A 1 108 ? 8.219 20.688 1.575 1 97.94 108 ILE A N 1
ATOM 799 C CA . ILE A 1 108 ? 7.508 21.078 0.361 1 97.94 108 ILE A CA 1
ATOM 800 C C . ILE A 1 108 ? 8.461 21.797 -0.592 1 97.94 108 ILE A C 1
ATOM 802 O O . ILE A 1 108 ? 8.078 22.172 -1.703 1 97.94 108 ILE A O 1
ATOM 806 N N . GLY A 1 109 ? 9.578 22.031 -0.269 1 95.44 109 GLY A N 1
ATOM 807 C CA . GLY A 1 109 ? 10.734 22.562 -0.966 1 95.44 109 GLY A CA 1
ATOM 808 C C . GLY A 1 109 ? 12.047 22.25 -0.279 1 95.44 109 GLY A C 1
ATOM 809 O O . GLY A 1 109 ? 12.062 21.641 0.791 1 95.44 109 GLY A O 1
ATOM 810 N N . PRO A 1 110 ? 13.094 22.703 -0.861 1 93.94 110 PRO A N 1
ATOM 811 C CA . PRO A 1 110 ? 14.398 22.344 -0.3 1 93.94 110 PRO A CA 1
ATOM 812 C C . PRO A 1 110 ? 14.578 22.828 1.137 1 93.94 110 PRO A C 1
ATOM 814 O O . PRO A 1 110 ? 15.297 22.203 1.92 1 93.94 110 PRO A O 1
ATOM 817 N N . SER A 1 111 ? 13.891 23.953 1.464 1 95.94 111 SER A N 1
ATOM 818 C CA . SER A 1 111 ? 14.102 24.5 2.799 1 95.94 111 SER A CA 1
ATOM 819 C C . SER A 1 111 ? 12.773 24.859 3.467 1 95.94 111 SER A C 1
ATOM 821 O O . SER A 1 111 ? 12.734 25.641 4.41 1 95.94 111 SER A O 1
ATOM 823 N N . LEU A 1 112 ? 11.727 24.375 2.924 1 97.94 112 LEU A N 1
ATOM 824 C CA . LEU A 1 112 ? 10.422 24.703 3.488 1 97.94 112 LEU A CA 1
ATOM 825 C C . LEU A 1 112 ? 9.703 23.453 3.961 1 97.94 112 LEU A C 1
ATOM 827 O O . LEU A 1 112 ? 9.688 22.438 3.258 1 97.94 112 LEU A O 1
ATOM 831 N N . PHE A 1 113 ? 9.188 23.562 5.094 1 98.44 113 PHE A N 1
ATOM 832 C CA . PHE A 1 113 ? 8.484 22.469 5.766 1 98.44 113 PHE A CA 1
ATOM 833 C C . PHE A 1 113 ? 7.059 22.891 6.109 1 98.44 113 PHE A C 1
ATOM 835 O O . PHE A 1 113 ? 6.824 24.031 6.535 1 98.44 113 PHE A O 1
ATOM 842 N N . ILE A 1 114 ? 6.078 22 5.887 1 98.75 114 ILE A N 1
ATOM 843 C CA . ILE A 1 114 ? 4.691 22.312 6.195 1 98.75 114 ILE A CA 1
ATOM 844 C C . ILE A 1 114 ? 4.168 21.375 7.277 1 98.75 114 ILE A C 1
ATOM 846 O O . ILE A 1 114 ? 4.492 20.188 7.281 1 98.75 114 ILE A O 1
ATOM 850 N N . THR A 1 115 ? 3.416 21.859 8.195 1 98.62 115 THR A N 1
ATOM 851 C CA . THR A 1 115 ? 2.66 21.141 9.227 1 98.62 115 THR A CA 1
ATOM 852 C C . THR A 1 115 ? 1.418 21.938 9.625 1 98.62 115 THR A C 1
ATOM 854 O O . THR A 1 115 ? 0.948 22.797 8.867 1 98.62 115 THR A O 1
ATOM 857 N N . ASN A 1 116 ? 0.761 21.484 10.711 1 97.94 116 ASN A N 1
ATOM 858 C CA . ASN A 1 116 ? -0.444 22.188 11.141 1 97.94 116 ASN A CA 1
ATOM 859 C C . ASN A 1 116 ? -0.107 23.422 11.961 1 97.94 116 ASN A C 1
ATOM 861 O O . ASN A 1 116 ? 0.926 23.469 12.633 1 97.94 116 ASN A O 1
ATOM 865 N N . ASN A 1 117 ? -1.005 24.406 11.883 1 97.69 117 ASN A N 1
ATOM 866 C CA . ASN A 1 117 ? -0.904 25.562 12.758 1 97.69 117 ASN A CA 1
ATOM 867 C C . ASN A 1 117 ? -0.943 25.156 14.227 1 97.69 117 ASN A C 1
ATOM 869 O O . ASN A 1 117 ? -0.195 25.703 15.047 1 97.69 117 ASN A O 1
ATOM 873 N N . HIS A 1 118 ? -1.729 24.219 14.578 1 94.06 118 HIS A N 1
ATOM 874 C CA . HIS A 1 118 ? -1.864 23.844 15.977 1 94.06 118 HIS A CA 1
ATOM 875 C C . HIS A 1 118 ? -0.659 23.047 16.453 1 94.06 118 HIS A C 1
ATOM 877 O O . HIS A 1 118 ? -0.498 22.797 17.656 1 94.06 118 HIS A O 1
ATOM 883 N N . VAL A 1 119 ? 0.165 22.578 15.555 1 95.31 119 VAL A N 1
ATOM 884 C CA . VAL A 1 119 ? 1.434 21.938 15.906 1 95.31 119 VAL A CA 1
ATOM 885 C C . VAL A 1 119 ? 2.488 23.016 16.172 1 95.31 119 VAL A C 1
ATOM 887 O O . VAL A 1 119 ? 3.225 22.938 17.156 1 95.31 119 VAL A O 1
ATOM 890 N N . ILE A 1 120 ? 2.605 23.969 15.234 1 97.56 120 ILE A N 1
ATOM 891 C CA . ILE A 1 120 ? 3.477 25.141 15.367 1 97.56 120 ILE A CA 1
ATOM 892 C C . ILE A 1 120 ? 2.65 26.422 15.266 1 97.56 120 ILE A C 1
ATOM 894 O O . ILE A 1 120 ? 2.377 26.906 14.164 1 97.56 120 ILE A O 1
ATOM 898 N N . TRP A 1 121 ? 2.494 27.062 16.312 1 95.44 121 TRP A N 1
ATOM 899 C CA . TRP A 1 121 ? 1.507 28.141 16.406 1 95.44 121 TRP A CA 1
ATOM 900 C C . TRP A 1 121 ? 2.119 29.484 16.016 1 95.44 121 TRP A C 1
ATOM 902 O O . TRP A 1 121 ? 1.422 30.359 15.508 1 95.44 121 TRP A O 1
ATOM 912 N N . SER A 1 122 ? 3.367 29.578 16.391 1 97.44 122 SER A N 1
ATOM 913 C CA . SER A 1 122 ? 4.008 30.875 16.219 1 97.44 122 SER A CA 1
ATOM 914 C C . SER A 1 122 ? 5.48 30.719 15.852 1 97.44 122 SER A C 1
ATOM 916 O O . SER A 1 122 ? 6.055 29.641 16.031 1 97.44 122 SER A O 1
ATOM 918 N N . ALA A 1 123 ? 5.98 31.781 15.352 1 97.56 123 ALA A N 1
ATOM 919 C CA . ALA A 1 123 ? 7.406 31.781 15.039 1 97.56 123 ALA A CA 1
ATOM 920 C C . ALA A 1 123 ? 8.242 31.516 16.281 1 97.56 123 ALA A C 1
ATOM 922 O O . ALA A 1 123 ? 9.281 30.844 16.219 1 97.56 123 ALA A O 1
ATOM 923 N N . ASP A 1 124 ? 7.879 32.094 17.406 1 97 124 ASP A N 1
ATOM 924 C CA . ASP A 1 124 ? 8.578 31.859 18.656 1 97 124 ASP A CA 1
ATOM 925 C C . ASP A 1 124 ? 8.594 30.375 19.016 1 97 124 ASP A C 1
ATOM 927 O O . ASP A 1 124 ? 9.633 29.844 19.422 1 97 124 ASP A O 1
ATOM 931 N N . ASP A 1 125 ? 7.461 29.719 18.922 1 95.44 125 ASP A N 1
ATOM 932 C CA . ASP A 1 125 ? 7.387 28.281 19.156 1 95.44 125 ASP A CA 1
ATOM 933 C C . ASP A 1 125 ? 8.312 27.516 18.219 1 95.44 125 ASP A C 1
ATOM 935 O O . ASP A 1 125 ? 9.016 26.609 18.641 1 95.44 125 ASP A O 1
ATOM 939 N N . ALA A 1 126 ? 8.242 27.891 16.953 1 97.94 126 ALA A N 1
ATOM 940 C CA . ALA A 1 126 ? 9.023 27.203 15.93 1 97.94 126 ALA A CA 1
ATOM 941 C C . ALA A 1 126 ? 10.516 27.25 16.25 1 97.94 126 ALA A C 1
ATOM 943 O O . ALA A 1 126 ? 11.242 26.297 15.953 1 97.94 126 ALA A O 1
ATOM 944 N N . SER A 1 127 ? 10.984 28.312 16.875 1 96.25 127 SER A N 1
ATOM 945 C CA . SER A 1 127 ? 12.398 28.5 17.156 1 96.25 127 SER A CA 1
ATOM 946 C C . SER A 1 127 ? 12.906 27.453 18.141 1 96.25 127 SER A C 1
ATOM 948 O O . SER A 1 127 ? 14.109 27.188 18.219 1 96.25 127 SER A O 1
ATOM 950 N N . ALA A 1 128 ? 12 26.844 18.875 1 95.5 128 ALA A N 1
ATOM 951 C CA . ALA A 1 128 ? 12.375 25.828 19.859 1 95.5 128 ALA A CA 1
ATOM 952 C C . ALA A 1 128 ? 11.977 24.438 19.391 1 95.5 128 ALA A C 1
ATOM 954 O O . ALA A 1 128 ? 11.773 23.531 20.188 1 95.5 128 ALA A O 1
ATOM 955 N N . MET A 1 129 ? 11.805 24.312 18.141 1 97.25 129 MET A N 1
ATOM 956 C CA . MET A 1 129 ? 11.352 23.031 17.578 1 97.25 129 MET A CA 1
ATOM 957 C C . MET A 1 129 ? 12.18 22.656 16.359 1 97.25 129 MET A C 1
ATOM 959 O O . MET A 1 129 ? 13.016 23.438 15.898 1 97.25 129 MET A O 1
ATOM 963 N N . GLY A 1 130 ? 12 21.5 15.914 1 97.62 130 GLY A N 1
ATOM 964 C CA . GLY A 1 130 ? 12.594 20.984 14.688 1 97.62 130 GLY A CA 1
ATOM 965 C C . GLY A 1 130 ? 11.914 19.734 14.18 1 97.62 130 GLY A C 1
ATOM 966 O O . GLY A 1 130 ? 10.828 19.375 14.648 1 97.62 130 GLY A O 1
ATOM 967 N N . VAL A 1 131 ? 12.555 19.156 13.148 1 97.94 131 VAL A N 1
ATOM 968 C CA . VAL A 1 131 ? 12.008 17.953 12.531 1 97.94 131 VAL A CA 1
ATOM 969 C C . VAL A 1 131 ? 13.07 16.859 12.5 1 97.94 131 VAL A C 1
ATOM 971 O O . VAL A 1 131 ? 14.25 17.141 12.281 1 97.94 131 VAL A O 1
ATOM 974 N N . GLN A 1 132 ? 12.641 15.672 12.789 1 97.19 132 GLN A N 1
ATOM 975 C CA . GLN A 1 132 ? 13.477 14.484 12.641 1 97.19 132 GLN A CA 1
ATOM 976 C C . GLN A 1 132 ? 13.109 13.711 11.375 1 97.19 132 GLN A C 1
ATOM 978 O O . GLN A 1 132 ? 11.992 13.211 11.25 1 97.19 132 GLN A O 1
ATOM 983 N N . PHE A 1 133 ? 14.031 13.648 10.453 1 97.38 133 PHE A N 1
ATOM 984 C CA . PHE A 1 133 ? 13.867 12.82 9.266 1 97.38 133 PHE A CA 1
ATOM 985 C C . PHE A 1 133 ? 14.484 11.438 9.469 1 97.38 133 PHE A C 1
ATOM 987 O O . PHE A 1 133 ? 15.5 11.312 10.156 1 97.38 133 PHE A O 1
ATOM 994 N N . GLY A 1 134 ? 13.891 10.438 8.906 1 96.62 134 GLY A N 1
ATOM 995 C CA . GLY A 1 134 ? 14.43 9.086 8.992 1 96.62 134 GLY A CA 1
ATOM 996 C C . GLY A 1 134 ? 14.086 8.391 10.305 1 96.62 134 GLY A C 1
ATOM 997 O O . GLY A 1 134 ? 14.719 7.398 10.664 1 96.62 134 GLY 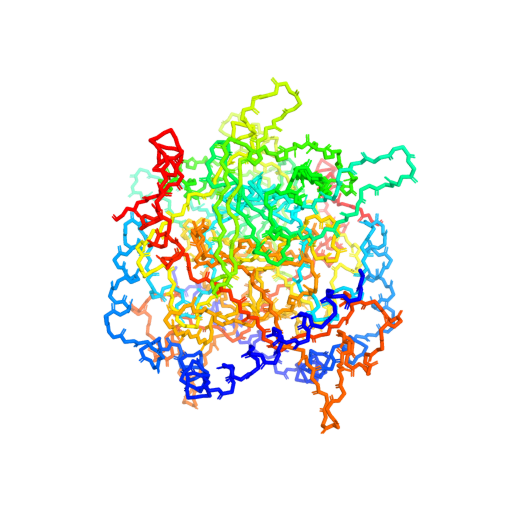A O 1
ATOM 998 N N . TYR A 1 135 ? 13.18 8.977 11.094 1 97.06 135 TYR A N 1
ATOM 999 C CA . TYR A 1 135 ? 12.703 8.273 12.281 1 97.06 135 TYR A CA 1
ATOM 1000 C C . TYR A 1 135 ? 11.805 7.109 11.906 1 97.06 135 TYR A C 1
ATOM 1002 O O . TYR A 1 135 ? 10.578 7.227 11.938 1 97.06 135 TYR A O 1
ATOM 1010 N N . GLU A 1 136 ? 12.375 5.977 11.57 1 96.81 136 GLU A N 1
ATOM 1011 C CA . GLU A 1 136 ? 11.672 4.828 11.008 1 96.81 136 GLU A CA 1
ATOM 1012 C C . GLU A 1 136 ? 12.453 3.537 11.234 1 96.81 136 GLU A C 1
ATOM 1014 O O . GLU A 1 136 ? 13.555 3.564 11.789 1 96.81 136 GLU A O 1
ATOM 1019 N N . PHE A 1 137 ? 11.836 2.408 10.961 1 93.94 137 PHE A N 1
ATOM 1020 C CA . PHE A 1 137 ? 12.516 1.116 10.984 1 93.94 137 PHE A CA 1
ATOM 1021 C C . PHE A 1 137 ? 13.117 0.796 9.625 1 93.94 137 PHE A C 1
ATOM 1023 O O . PHE A 1 137 ? 12.5 1.054 8.586 1 93.94 137 PHE A O 1
ATOM 1030 N N . ALA A 1 138 ? 14.289 0.229 9.719 1 93.31 138 ALA A N 1
ATOM 1031 C CA . ALA A 1 138 ? 14.922 -0.268 8.5 1 93.31 138 ALA A CA 1
ATOM 1032 C C . ALA A 1 138 ? 14.242 -1.547 8.008 1 93.31 138 ALA A C 1
ATOM 1034 O O . ALA A 1 138 ? 13.359 -2.078 8.68 1 93.31 138 ALA A O 1
ATOM 1035 N N . ASP A 1 139 ? 14.602 -1.983 6.848 1 91.56 139 ASP A N 1
ATOM 1036 C CA . ASP A 1 139 ? 13.984 -3.146 6.219 1 91.56 139 ASP A CA 1
ATOM 1037 C C . ASP A 1 139 ? 14.156 -4.395 7.078 1 91.56 139 ASP A C 1
ATOM 1039 O O . ASP A 1 139 ? 13.305 -5.289 7.066 1 91.56 139 ASP A O 1
ATOM 1043 N N . ASP A 1 140 ? 15.234 -4.441 7.852 1 88.38 140 ASP A N 1
ATOM 1044 C CA . ASP A 1 140 ? 15.508 -5.625 8.656 1 88.38 140 ASP A CA 1
ATOM 1045 C C . ASP A 1 140 ? 14.859 -5.512 10.039 1 88.38 140 ASP A C 1
ATOM 1047 O O . ASP A 1 140 ? 15.07 -6.363 10.898 1 88.38 140 ASP A O 1
ATOM 1051 N N . GLY A 1 141 ? 14.172 -4.41 10.219 1 87.94 141 GLY A N 1
ATOM 1052 C CA . GLY A 1 141 ? 13.438 -4.254 11.469 1 87.94 141 GLY A CA 1
ATOM 1053 C C . GLY A 1 141 ? 14.203 -3.475 12.516 1 87.94 141 GLY A C 1
ATOM 1054 O O . GLY A 1 141 ? 13.68 -3.197 13.602 1 87.94 141 GLY A O 1
ATOM 1055 N N . THR A 1 142 ? 15.391 -3.078 12.195 1 91.12 142 THR A N 1
ATOM 1056 C CA . THR A 1 142 ? 16.156 -2.311 13.164 1 91.12 142 THR A CA 1
ATOM 1057 C C . THR A 1 142 ? 15.781 -0.833 13.117 1 91.12 142 THR A C 1
ATOM 1059 O O . THR A 1 142 ? 15.219 -0.367 12.125 1 91.12 142 THR A O 1
ATOM 1062 N N . GLU A 1 143 ? 16.047 -0.197 14.18 1 93 143 GLU A N 1
ATOM 1063 C CA . GLU A 1 143 ? 15.75 1.228 14.266 1 93 143 GLU A CA 1
ATOM 1064 C C . GLU A 1 143 ? 16.766 2.057 13.477 1 93 143 GLU A C 1
ATOM 1066 O O . GLU A 1 143 ? 17.969 1.875 13.617 1 93 143 GLU A O 1
ATOM 1071 N N . SER A 1 144 ? 16.266 2.953 12.656 1 94.75 144 SER A N 1
ATOM 1072 C CA . SER A 1 144 ? 17.125 3.902 11.961 1 94.75 144 SER A CA 1
ATOM 1073 C C . SER A 1 144 ? 17.469 5.102 12.852 1 94.75 144 SER A C 1
ATOM 1075 O O . SER A 1 144 ? 16.688 5.453 13.742 1 94.75 144 SER A O 1
ATOM 1077 N N . GLN A 1 145 ? 18.578 5.699 12.578 1 94.38 145 GLN A N 1
ATOM 1078 C CA . GLN A 1 145 ? 18.953 6.918 13.289 1 94.38 145 GLN A CA 1
ATOM 1079 C C . GLN A 1 145 ? 18.422 8.156 12.578 1 94.38 145 GLN A C 1
ATOM 1081 O O . GLN A 1 145 ? 18.828 8.461 11.453 1 94.38 145 GLN A O 1
ATOM 1086 N N . PRO A 1 146 ? 17.594 8.852 13.242 1 95 146 PRO A N 1
ATOM 1087 C CA . PRO A 1 146 ? 17.047 10.039 12.586 1 95 146 PRO A CA 1
ATOM 1088 C C . PRO A 1 146 ? 18.031 11.203 12.531 1 95 146 PRO A C 1
ATOM 1090 O O . PRO A 1 146 ? 18.984 11.242 13.305 1 95 146 PRO A O 1
ATOM 1093 N N . ARG A 1 147 ? 17.797 12.078 11.641 1 94.88 147 ARG A N 1
ATOM 1094 C CA . ARG A 1 147 ? 18.531 13.328 11.531 1 94.88 147 ARG A CA 1
ATOM 1095 C C . ARG A 1 147 ? 17.656 14.516 11.945 1 94.88 147 ARG A C 1
ATOM 1097 O O . ARG A 1 147 ? 16.562 14.695 11.414 1 94.88 147 ARG A O 1
ATOM 1104 N N . TYR A 1 148 ? 18.156 15.25 12.852 1 95.38 148 TYR A N 1
ATOM 1105 C CA . TYR A 1 148 ? 17.438 16.422 13.352 1 95.38 148 TYR A CA 1
ATOM 1106 C C . TYR A 1 148 ? 17.781 17.656 12.531 1 95.38 148 TYR A C 1
ATOM 1108 O O . TYR A 1 148 ? 18.953 17.922 12.25 1 95.38 148 TYR A O 1
ATOM 1116 N N . CYS A 1 149 ? 16.812 18.391 12.102 1 97.12 149 CYS A N 1
ATOM 1117 C CA . CYS A 1 149 ? 16.922 19.688 11.438 1 97.12 149 CYS A CA 1
ATOM 1118 C C . CYS A 1 149 ? 16.109 20.75 12.172 1 97.12 149 CYS A C 1
ATOM 1120 O O . CYS A 1 149 ? 14.93 20.547 12.469 1 97.12 149 CYS A O 1
ATOM 1122 N N . ALA A 1 150 ? 16.672 21.828 12.414 1 96.88 150 ALA A N 1
ATOM 1123 C CA . ALA A 1 150 ? 16 22.875 13.195 1 96.88 150 ALA A CA 1
ATOM 1124 C C . ALA A 1 150 ? 15.133 23.766 12.297 1 96.88 150 ALA A C 1
ATOM 1126 O O . ALA A 1 150 ? 15.477 24 11.133 1 96.88 150 ALA A O 1
ATOM 1127 N N . PHE A 1 151 ? 14.07 24.219 12.852 1 98.12 151 PHE A N 1
ATOM 1128 C CA . PHE A 1 151 ? 13.297 25.25 12.156 1 98.12 151 PHE A CA 1
ATOM 1129 C C . PHE A 1 151 ? 13.977 26.609 12.25 1 98.12 151 PHE A C 1
ATOM 1131 O O . PHE A 1 151 ? 14.648 26.891 13.242 1 98.12 151 PHE A O 1
ATOM 1138 N N . VAL A 1 152 ? 13.82 27.375 11.227 1 97.38 152 VAL A N 1
ATOM 1139 C CA . VAL A 1 152 ? 14.414 28.703 11.156 1 97.38 152 VAL A CA 1
ATOM 1140 C C . VAL A 1 152 ? 13.336 29.734 10.797 1 97.38 152 VAL A C 1
ATOM 1142 O O . VAL A 1 152 ? 13.359 30.312 9.711 1 97.38 152 VAL A O 1
ATOM 1145 N N . PRO A 1 153 ? 12.508 30.047 11.766 1 97.56 153 PRO A N 1
ATOM 1146 C CA . PRO A 1 153 ? 11.359 30.906 11.469 1 97.56 153 PRO A CA 1
ATOM 1147 C C . PRO A 1 153 ? 11.766 32.312 11.039 1 97.56 153 PRO A C 1
ATOM 1149 O O . PRO A 1 153 ? 10.984 33.031 10.406 1 97.56 153 PRO A O 1
ATOM 1152 N N . GLU A 1 154 ? 12.984 32.719 11.32 1 95.62 154 GLU A N 1
ATOM 1153 C CA . GLU A 1 154 ? 13.477 34.031 10.898 1 95.62 154 GLU A CA 1
ATOM 1154 C C . GLU A 1 154 ? 13.633 34.094 9.383 1 95.62 154 GLU A C 1
ATOM 1156 O O . GLU A 1 154 ? 13.547 35.188 8.789 1 95.62 154 GLU A O 1
ATOM 1161 N N . ARG A 1 155 ? 13.852 33 8.867 1 95.56 155 ARG A N 1
ATOM 1162 C CA . ARG A 1 155 ? 14.023 32.938 7.418 1 95.56 155 ARG A CA 1
ATOM 1163 C C . ARG A 1 155 ? 12.672 32.875 6.711 1 95.56 155 ARG A C 1
ATOM 1165 O O . ARG A 1 155 ? 12.484 33.5 5.668 1 95.56 155 ARG A O 1
ATOM 1172 N N . PHE A 1 156 ? 11.773 32.125 7.199 1 97.62 156 PHE A N 1
ATOM 1173 C CA . PHE A 1 156 ? 10.43 32.062 6.637 1 97.62 156 PHE A CA 1
ATOM 1174 C C . PHE A 1 156 ? 9.445 31.5 7.66 1 97.62 156 PHE A C 1
ATOM 1176 O O . PHE A 1 156 ? 9.719 30.484 8.312 1 97.62 156 PHE A O 1
ATOM 1183 N N . PHE A 1 157 ? 8.359 32.094 7.828 1 97.81 157 PHE A N 1
ATOM 1184 C CA . PHE A 1 157 ? 7.254 31.625 8.664 1 97.81 157 PHE A CA 1
ATOM 1185 C C . PHE A 1 157 ? 5.926 32.156 8.148 1 97.81 157 PHE A C 1
ATOM 1187 O O . PHE A 1 157 ? 5.758 33.375 8.008 1 97.81 157 PHE A O 1
ATOM 1194 N N . CYS A 1 158 ? 5.082 31.344 7.762 1 97.69 158 CYS A N 1
ATOM 1195 C CA . CYS A 1 158 ? 3.73 31.672 7.328 1 97.69 158 CYS A CA 1
ATOM 1196 C C . CYS A 1 158 ? 2.717 30.688 7.91 1 97.69 158 CYS A C 1
ATOM 1198 O O . CYS A 1 158 ? 2.857 29.484 7.762 1 97.69 158 CYS A O 1
ATOM 1200 N N . THR A 1 159 ? 1.763 31.172 8.562 1 97.56 159 THR A N 1
ATOM 1201 C CA . THR A 1 159 ? 0.802 30.297 9.227 1 97.56 159 THR A CA 1
ATOM 1202 C C . THR A 1 159 ? -0.625 30.781 8.977 1 97.56 159 THR A C 1
ATOM 1204 O O . THR A 1 159 ? -0.841 31.906 8.562 1 97.56 159 THR A O 1
ATOM 1207 N N . ASP A 1 160 ? -1.562 29.922 9.047 1 97.12 160 ASP A N 1
ATOM 1208 C CA . ASP A 1 160 ? -2.982 30.172 8.82 1 97.12 160 ASP A CA 1
ATOM 1209 C C . ASP A 1 160 ? -3.84 29.375 9.805 1 97.12 160 ASP A C 1
ATOM 1211 O O . ASP A 1 160 ? -3.83 28.141 9.789 1 97.12 160 ASP A O 1
ATOM 1215 N N . VAL A 1 161 ? -4.609 30.016 10.594 1 95.44 161 VAL A N 1
ATOM 1216 C CA . VAL A 1 161 ? -5.422 29.375 11.625 1 95.44 161 VAL A CA 1
ATOM 1217 C C . VAL A 1 161 ? -6.625 28.688 10.977 1 95.44 161 VAL A C 1
ATOM 1219 O O . VAL A 1 161 ? -7.012 27.594 11.383 1 95.44 161 VAL A O 1
ATOM 1222 N N . GLU A 1 162 ? -7.223 29.297 10 1 94.12 162 GLU A N 1
ATOM 1223 C CA . GLU A 1 162 ? -8.438 28.781 9.375 1 94.12 162 GLU A CA 1
ATOM 1224 C C . GLU A 1 162 ? -8.18 27.438 8.688 1 94.12 162 GLU A C 1
ATOM 1226 O O . GLU A 1 162 ? -8.922 26.484 8.898 1 94.12 162 GLU A O 1
ATOM 1231 N N . LEU A 1 163 ? -7.133 27.391 7.914 1 96.31 163 LEU A N 1
ATOM 1232 C CA . LEU A 1 163 ? -6.809 26.156 7.191 1 96.31 163 LEU A CA 1
ATOM 1233 C C . LEU A 1 163 ? -5.871 25.281 8.016 1 96.31 163 LEU A C 1
ATOM 1235 O O . LEU A 1 163 ? -5.477 24.203 7.566 1 96.31 163 LEU A O 1
ATOM 1239 N N . ASP A 1 164 ? -5.461 25.766 9.141 1 96.56 164 ASP A N 1
ATOM 1240 C CA . ASP A 1 164 ? -4.637 25.031 10.094 1 96.56 164 ASP A CA 1
ATOM 1241 C C . ASP A 1 164 ? -3.352 24.531 9.438 1 96.56 164 ASP A C 1
ATOM 1243 O O . ASP A 1 164 ? -3.047 23.344 9.492 1 96.56 164 ASP A O 1
ATOM 1247 N N . PHE A 1 165 ? -2.594 25.5 8.906 1 98.31 165 PHE A N 1
ATOM 1248 C CA . PHE A 1 165 ? -1.284 25.109 8.398 1 98.31 165 PHE A CA 1
ATOM 1249 C C . PHE A 1 165 ? -0.222 26.125 8.789 1 98.31 165 PHE A C 1
ATOM 1251 O O . PHE A 1 165 ? -0.539 27.297 9.055 1 98.31 165 PHE A O 1
ATOM 1258 N N . THR A 1 166 ? 0.938 25.672 8.945 1 98.69 166 THR A N 1
ATOM 1259 C CA . THR A 1 166 ? 2.139 26.484 9.094 1 98.69 166 THR A CA 1
ATOM 1260 C C . THR A 1 166 ? 3.229 26.031 8.133 1 98.69 166 THR A C 1
ATOM 1262 O O . THR A 1 166 ? 3.496 24.828 8.008 1 98.69 166 THR A O 1
ATOM 1265 N N . VAL A 1 167 ? 3.768 26.938 7.383 1 98.62 167 VAL A N 1
ATOM 1266 C CA . VAL A 1 167 ? 4.98 26.719 6.605 1 98.62 167 VAL A CA 1
ATOM 1267 C C . VAL A 1 167 ? 6.156 27.438 7.266 1 98.62 167 VAL A C 1
ATOM 1269 O O . VAL A 1 167 ? 6.051 28.625 7.621 1 98.62 167 VAL A O 1
ATOM 1272 N N . VAL A 1 168 ? 7.219 26.719 7.438 1 98.62 168 VAL A N 1
ATOM 1273 C CA . VAL A 1 168 ? 8.367 27.281 8.141 1 98.62 168 VAL A CA 1
ATOM 1274 C C . VAL A 1 168 ? 9.656 26.812 7.473 1 98.62 168 VAL A C 1
ATOM 1276 O O . VAL A 1 168 ? 9.719 25.703 6.926 1 98.62 168 VAL A O 1
ATOM 1279 N N . ALA A 1 169 ? 10.648 27.656 7.5 1 98 169 ALA A N 1
ATOM 1280 C CA . ALA A 1 169 ? 11.961 27.266 6.98 1 98 169 ALA A CA 1
ATOM 1281 C C . ALA A 1 169 ? 12.633 26.25 7.906 1 98 169 ALA A C 1
ATOM 1283 O O . ALA A 1 169 ? 12.445 26.297 9.125 1 98 169 ALA A O 1
ATOM 1284 N N . VAL A 1 170 ? 13.391 25.375 7.305 1 97.88 170 VAL A N 1
ATOM 1285 C CA . VAL A 1 170 ? 14.117 24.328 8.023 1 97.88 170 VAL A CA 1
ATOM 1286 C C . VAL A 1 170 ? 15.547 24.234 7.496 1 97.88 170 VAL A C 1
ATOM 1288 O O . VAL A 1 170 ? 15.789 24.438 6.305 1 97.88 170 VAL A O 1
ATOM 1291 N N . ALA A 1 171 ? 16.438 23.953 8.406 1 95.62 171 ALA A N 1
ATOM 1292 C CA . ALA A 1 171 ? 17.844 23.828 8.023 1 95.62 171 ALA A CA 1
ATOM 1293 C C . ALA A 1 171 ? 18.516 22.688 8.766 1 95.62 171 ALA A C 1
ATOM 1295 O O . ALA A 1 171 ? 18.172 22.391 9.906 1 95.62 171 ALA A O 1
ATOM 1296 N N . ASP A 1 172 ? 19.422 22.109 8.078 1 92 172 ASP A N 1
ATOM 1297 C CA . ASP A 1 172 ? 20.266 21.109 8.719 1 92 172 ASP A CA 1
ATOM 1298 C C . ASP A 1 172 ? 21.281 21.781 9.641 1 92 172 ASP A C 1
ATOM 1300 O O . ASP A 1 172 ? 21.328 23 9.75 1 92 172 ASP A O 1
ATOM 1304 N N . LEU A 1 173 ? 22.062 20.906 10.336 1 83.62 173 LEU A N 1
ATOM 1305 C CA . LEU A 1 173 ? 23.016 21.391 11.328 1 83.62 173 LEU A CA 1
ATOM 1306 C C . LEU A 1 173 ? 24.031 22.328 10.688 1 83.62 173 LEU A C 1
ATOM 1308 O O . LEU A 1 173 ? 24.5 23.281 11.328 1 83.62 173 LEU A O 1
ATOM 1312 N N . ASP A 1 174 ? 24.359 22.031 9.461 1 86.31 174 ASP A N 1
ATOM 1313 C CA . ASP A 1 174 ? 25.359 22.875 8.789 1 86.31 174 ASP A CA 1
ATOM 1314 C C . ASP A 1 174 ? 24.703 24.031 8.062 1 86.31 174 ASP A C 1
ATOM 1316 O O . ASP A 1 174 ? 25.359 24.766 7.328 1 86.31 174 ASP A O 1
ATOM 1320 N N . GLY A 1 175 ? 23.406 24.109 8.234 1 87.31 175 GLY A N 1
ATOM 1321 C CA . GLY A 1 175 ? 22.672 25.203 7.621 1 87.31 175 GLY A CA 1
ATOM 1322 C C . GLY A 1 175 ? 22.172 24.875 6.227 1 87.31 175 GLY A C 1
ATOM 1323 O O . GLY A 1 175 ? 21.438 25.672 5.625 1 87.31 175 GLY A O 1
ATOM 1324 N N . ALA A 1 176 ? 22.5 23.766 5.699 1 90.5 176 ALA A N 1
ATOM 1325 C CA . ALA A 1 176 ? 22.109 23.359 4.352 1 90.5 176 ALA A CA 1
ATOM 1326 C C . ALA A 1 176 ? 20.625 22.953 4.312 1 90.5 176 ALA A C 1
ATOM 1328 O O . ALA A 1 176 ? 20.078 22.5 5.312 1 90.5 176 ALA A O 1
ATOM 1329 N N . PRO A 1 177 ? 20.031 23.203 3.141 1 93.06 177 PRO A N 1
ATOM 1330 C CA . PRO A 1 177 ? 18.656 22.734 2.992 1 93.06 177 PRO A CA 1
ATOM 1331 C C . PRO A 1 177 ? 18.547 21.203 3.029 1 93.06 177 PRO A C 1
ATOM 1333 O O . PRO A 1 177 ? 19.281 20.516 2.318 1 93.06 177 PRO A O 1
ATOM 1336 N N . PRO A 1 178 ? 17.641 20.703 3.842 1 93.31 178 PRO A N 1
ATOM 1337 C CA . PRO A 1 178 ? 17.516 19.25 3.943 1 93.31 178 PRO A CA 1
ATOM 1338 C C . PRO A 1 178 ? 16.859 18.625 2.709 1 93.31 178 PRO A C 1
ATOM 1340 O O . PRO A 1 178 ? 17 17.422 2.482 1 93.31 178 PRO A O 1
ATOM 1343 N N . GLY A 1 179 ? 16.188 19.375 1.859 1 91.19 179 GLY A N 1
ATOM 1344 C CA . GLY A 1 179 ? 15.445 18.844 0.719 1 91.19 179 GLY A CA 1
ATOM 1345 C C . GLY A 1 179 ? 16.328 18.094 -0.268 1 91.19 179 GLY A C 1
ATOM 1346 O O . GLY A 1 179 ? 15.844 17.234 -0.995 1 91.19 179 GLY A O 1
ATOM 1347 N N . GLU A 1 180 ? 17.547 18.453 -0.273 1 84.25 180 GLU A N 1
ATOM 1348 C CA . GLU A 1 180 ? 18.469 17.766 -1.188 1 84.25 180 GLU A CA 1
ATOM 1349 C C . GLU A 1 180 ? 18.703 16.328 -0.755 1 84.25 180 GLU A C 1
ATOM 1351 O O . GLU A 1 180 ? 18.828 15.43 -1.595 1 84.25 180 GLU A O 1
ATOM 1356 N N . ALA A 1 181 ? 18.656 16.125 0.447 1 88.62 181 ALA A N 1
ATOM 1357 C CA . ALA A 1 181 ? 18.953 14.797 0.996 1 88.62 181 ALA A CA 1
ATOM 1358 C C . ALA A 1 181 ? 17.672 13.977 1.137 1 88.62 181 ALA A C 1
ATOM 1360 O O . ALA A 1 181 ? 17.703 12.75 1.034 1 88.62 181 ALA A O 1
ATOM 1361 N N . TYR A 1 182 ? 16.469 14.539 1.31 1 92.25 182 TYR A N 1
ATOM 1362 C CA . TYR A 1 182 ? 15.289 13.797 1.724 1 92.25 182 TYR A CA 1
ATOM 1363 C C . TYR A 1 182 ? 14.156 13.953 0.71 1 92.25 182 TYR A C 1
ATOM 1365 O O . TYR A 1 182 ? 13.062 13.422 0.898 1 92.25 182 TYR A O 1
ATOM 1373 N N . ALA A 1 183 ? 14.273 14.594 -0.321 1 92.88 183 ALA A N 1
ATOM 1374 C CA . ALA A 1 183 ? 13.242 14.82 -1.327 1 92.88 183 ALA A CA 1
ATOM 1375 C C . ALA A 1 183 ? 12.258 15.891 -0.874 1 92.88 183 ALA A C 1
ATOM 1377 O O . ALA A 1 183 ? 12.391 16.438 0.221 1 92.88 183 ALA A O 1
ATOM 1378 N N . THR A 1 184 ? 11.375 16.312 -1.703 1 96.31 184 THR A N 1
ATOM 1379 C CA . THR A 1 184 ? 10.328 17.297 -1.427 1 96.31 184 THR A CA 1
ATOM 1380 C C . THR A 1 184 ? 9.008 16.875 -2.07 1 96.31 184 THR A C 1
ATOM 1382 O O . THR A 1 184 ? 9 16.078 -3.008 1 96.31 184 THR A O 1
ATOM 1385 N N . VAL A 1 185 ? 7.945 17.312 -1.506 1 96.38 185 VAL A N 1
ATOM 1386 C CA . VAL A 1 185 ? 6.598 17.125 -2.043 1 96.38 185 VAL A CA 1
ATOM 1387 C C . VAL A 1 185 ? 6.02 18.484 -2.451 1 96.38 185 VAL A C 1
ATOM 1389 O O . VAL A 1 185 ? 5.52 19.219 -1.607 1 96.38 185 VAL A O 1
ATOM 1392 N N . PRO A 1 186 ? 6.027 18.734 -3.686 1 95.31 186 PRO A N 1
ATOM 1393 C CA . PRO A 1 186 ? 5.492 20.031 -4.102 1 95.31 186 PRO A CA 1
ATOM 1394 C C . PRO A 1 186 ? 3.996 20.172 -3.826 1 95.31 186 PRO A C 1
ATOM 1396 O O . PRO A 1 186 ? 3.256 19.188 -3.908 1 95.31 186 PRO A O 1
ATOM 1399 N N . LEU A 1 187 ? 3.607 21.375 -3.545 1 97.62 187 LEU A N 1
ATOM 1400 C CA . LEU A 1 187 ? 2.188 21.688 -3.398 1 97.62 187 LEU A CA 1
ATOM 1401 C C . LEU A 1 187 ? 1.568 22.047 -4.742 1 97.62 187 LEU A C 1
ATOM 1403 O O . LEU A 1 187 ? 1.91 23.078 -5.332 1 97.62 187 LEU A O 1
ATOM 1407 N N . ILE A 1 188 ? 0.664 21.25 -5.168 1 96.5 188 ILE A N 1
ATOM 1408 C CA . ILE A 1 188 ? 0.004 21.484 -6.449 1 96.5 188 ILE A CA 1
ATOM 1409 C C . ILE A 1 188 ? -1.347 22.156 -6.219 1 96.5 188 ILE A C 1
ATOM 1411 O O . ILE A 1 188 ? -2.242 21.562 -5.605 1 96.5 188 ILE A O 1
ATOM 1415 N N . GLY A 1 189 ? -1.515 23.328 -6.734 1 95.38 189 GLY A N 1
ATOM 1416 C CA . GLY A 1 189 ? -2.707 24.125 -6.5 1 95.38 189 GLY A CA 1
ATOM 1417 C C . GLY A 1 189 ? -3.885 23.703 -7.359 1 95.38 189 GLY A C 1
ATOM 1418 O O . GLY A 1 189 ? -5.031 24.047 -7.066 1 95.38 189 GLY A O 1
ATOM 1419 N N . ARG A 1 190 ? -3.658 22.969 -8.367 1 92.69 190 ARG A N 1
ATOM 1420 C CA . ARG A 1 190 ? -4.723 22.531 -9.266 1 92.69 190 ARG A CA 1
ATOM 1421 C C . ARG A 1 190 ? -5.637 21.516 -8.57 1 92.69 190 ARG A C 1
ATOM 1423 O O . ARG A 1 190 ? -5.168 20.672 -7.809 1 92.69 190 ARG A O 1
ATOM 1430 N N . THR A 1 191 ? -6.914 21.625 -8.891 1 92.81 191 THR A N 1
ATOM 1431 C CA . THR A 1 191 ? -7.883 20.656 -8.398 1 92.81 191 THR A CA 1
ATOM 1432 C C . THR A 1 191 ? -7.934 19.438 -9.312 1 92.81 191 THR A C 1
ATOM 1434 O O . THR A 1 191 ? -7.191 19.359 -10.297 1 92.81 191 THR A O 1
ATOM 1437 N N . GLY A 1 192 ? -8.664 18.438 -8.891 1 92.69 192 GLY A N 1
ATOM 1438 C CA . GLY A 1 192 ? -8.805 17.234 -9.695 1 92.69 192 GLY A CA 1
ATOM 1439 C C . GLY A 1 192 ? -7.793 16.156 -9.336 1 92.69 192 GLY A C 1
ATOM 1440 O O . GLY A 1 192 ? -7.617 15.195 -10.086 1 92.69 192 GLY A O 1
ATOM 1441 N N . LYS A 1 193 ? -7.113 16.359 -8.297 1 94.88 193 LYS A N 1
ATOM 1442 C CA . LYS A 1 193 ? -6.121 15.367 -7.891 1 94.88 193 LYS A CA 1
ATOM 1443 C C . LYS A 1 193 ? -6.789 14.141 -7.266 1 94.88 193 LYS A C 1
ATOM 1445 O O . LYS A 1 193 ? -6.195 13.062 -7.211 1 94.88 193 LYS A O 1
ATOM 1450 N N . ALA A 1 194 ? -7.98 14.359 -6.77 1 93.44 194 ALA A N 1
ATOM 1451 C CA . ALA A 1 194 ? -8.742 13.258 -6.184 1 93.44 194 ALA A CA 1
ATOM 1452 C C . ALA A 1 194 ? -10.242 13.508 -6.297 1 93.44 194 ALA A C 1
ATOM 1454 O O . ALA A 1 194 ? -10.68 14.656 -6.391 1 93.44 194 ALA A O 1
ATOM 1455 N N . VAL A 1 195 ? -10.977 12.445 -6.297 1 94.06 195 VAL A N 1
ATOM 1456 C CA . VAL A 1 195 ? -12.438 12.516 -6.266 1 94.06 195 VAL A CA 1
ATOM 1457 C C . VAL A 1 195 ? -12.977 11.586 -5.18 1 94.06 195 VAL A C 1
ATOM 1459 O O . VAL A 1 195 ? -12.258 10.727 -4.676 1 94.06 195 VAL A O 1
ATOM 1462 N N . ARG A 1 196 ? -14.242 11.82 -4.816 1 93.19 196 ARG A N 1
ATOM 1463 C CA . ARG A 1 196 ? -14.867 10.992 -3.791 1 93.19 196 ARG A CA 1
ATOM 1464 C C . ARG A 1 196 ? -14.914 9.531 -4.219 1 93.19 196 ARG A C 1
ATOM 1466 O O . ARG A 1 196 ? -15.133 9.227 -5.395 1 93.19 196 ARG A O 1
ATOM 1473 N N . ALA A 1 197 ? -14.648 8.602 -3.268 1 89.75 197 ALA A N 1
ATOM 1474 C CA . ALA A 1 197 ? -14.648 7.152 -3.406 1 89.75 197 ALA A CA 1
ATOM 1475 C C . ALA A 1 197 ? -13.266 6.633 -3.771 1 89.75 197 ALA A C 1
ATOM 1477 O O . ALA A 1 197 ? -13.039 5.422 -3.818 1 89.75 197 ALA A O 1
ATOM 1478 N N . GLU A 1 198 ? -12.352 7.5 -4.02 1 90.94 198 GLU A N 1
ATOM 1479 C CA . GLU A 1 198 ? -10.961 7.07 -4.188 1 90.94 198 GLU A CA 1
ATOM 1480 C C . GLU A 1 198 ? -10.281 6.875 -2.836 1 90.94 198 GLU A C 1
ATOM 1482 O O . GLU A 1 198 ? -10.656 7.5 -1.845 1 90.94 198 GLU A O 1
ATOM 1487 N N . PHE A 1 199 ? -9.328 6.07 -2.842 1 90 199 PHE A N 1
ATOM 1488 C CA . PHE A 1 199 ? -8.531 5.859 -1.641 1 90 199 PHE A CA 1
ATOM 1489 C C . PHE A 1 199 ? -7.371 6.844 -1.581 1 90 199 PHE A C 1
ATOM 1491 O O . PHE A 1 199 ? -6.781 7.184 -2.609 1 90 199 PHE A O 1
ATOM 1498 N N . LEU A 1 200 ? -7.082 7.234 -0.417 1 93.12 200 LEU A N 1
ATOM 1499 C CA . LEU A 1 200 ? -5.969 8.141 -0.162 1 93.12 200 LEU A CA 1
ATOM 1500 C C . LEU A 1 200 ? -4.891 7.453 0.668 1 93.12 200 LEU A C 1
ATOM 1502 O O . LEU A 1 200 ? -5.133 6.402 1.262 1 93.12 200 LEU A O 1
ATOM 1506 N N . ASN A 1 201 ? -3.709 8.016 0.67 1 95.06 201 ASN A N 1
ATOM 1507 C CA . ASN A 1 201 ? -2.561 7.488 1.396 1 95.06 201 ASN A CA 1
ATOM 1508 C C . ASN A 1 201 ? -1.979 8.523 2.357 1 95.06 201 ASN A C 1
ATOM 1510 O O . ASN A 1 201 ? -1.818 9.688 1.996 1 95.06 201 ASN A O 1
ATOM 1514 N N . VAL A 1 202 ? -1.709 8.078 3.564 1 94.69 202 VAL A N 1
ATOM 1515 C CA . VAL A 1 202 ? -1.182 9 4.57 1 94.69 202 VAL A CA 1
ATOM 1516 C C . VAL A 1 202 ? 0.168 8.492 5.074 1 94.69 202 VAL A C 1
ATOM 1518 O O . VAL A 1 202 ? 0.327 7.297 5.352 1 94.69 202 VAL A O 1
ATOM 1521 N N . ILE A 1 203 ? 1.158 9.289 5.094 1 96.75 203 ILE A N 1
ATOM 1522 C CA . ILE A 1 203 ? 2.432 9.008 5.746 1 96.75 203 ILE A CA 1
ATOM 1523 C C . ILE A 1 203 ? 2.576 9.875 6.992 1 96.75 203 ILE A C 1
ATOM 1525 O O . ILE A 1 203 ? 2.484 11.109 6.914 1 96.75 203 ILE A O 1
ATOM 1529 N N . HIS A 1 204 ? 2.799 9.227 8.125 1 95.06 204 HIS A N 1
ATOM 1530 C CA . HIS A 1 204 ? 2.678 9.977 9.367 1 95.06 204 HIS A CA 1
ATOM 1531 C C . HIS A 1 204 ? 3.473 9.32 10.484 1 95.06 204 HIS A C 1
ATOM 1533 O O . HIS A 1 204 ? 4.094 8.273 10.281 1 95.06 204 HIS A O 1
ATOM 1539 N N . HIS A 1 205 ? 3.566 10 11.609 1 93.31 205 HIS A N 1
ATOM 1540 C CA . HIS A 1 205 ? 4.129 9.531 12.867 1 93.31 205 HIS A CA 1
ATOM 1541 C C . HIS A 1 205 ? 3.062 9.484 13.961 1 93.31 205 HIS A C 1
ATOM 1543 O O . HIS A 1 205 ? 3.117 10.25 14.922 1 93.31 205 HIS A O 1
ATOM 1549 N N . PRO A 1 206 ? 2.166 8.492 13.883 1 86.19 206 PRO A N 1
ATOM 1550 C CA . PRO A 1 206 ? 1.098 8.445 14.883 1 86.19 206 PRO A CA 1
ATOM 1551 C C . PRO A 1 206 ? 1.63 8.281 16.297 1 86.19 206 PRO A C 1
ATOM 1553 O O . PRO A 1 206 ? 2.5 7.441 16.547 1 86.19 206 PRO A O 1
ATOM 1556 N N . GLY A 1 207 ? 1.107 9.148 17.188 1 82.31 207 GLY A N 1
ATOM 1557 C CA . GLY A 1 207 ? 1.551 9.117 18.578 1 82.31 207 GLY A CA 1
ATOM 1558 C C . GLY A 1 207 ? 3.018 9.469 18.734 1 82.31 207 GLY A C 1
ATOM 1559 O O . GLY A 1 207 ? 3.602 9.234 19.797 1 82.31 207 GLY A O 1
ATOM 1560 N N . GLY A 1 208 ? 3.617 9.953 17.688 1 89.94 208 GLY A N 1
ATOM 1561 C CA . GLY A 1 208 ? 5.043 10.242 17.719 1 89.94 208 GLY A CA 1
ATOM 1562 C C . GLY A 1 208 ? 5.902 9.023 17.438 1 89.94 208 GLY A C 1
ATOM 1563 O O . GLY A 1 208 ? 7.125 9.078 17.578 1 89.94 208 GLY A O 1
ATOM 1564 N N . ASP A 1 209 ? 5.301 8 17.031 1 89 209 ASP A N 1
ATOM 1565 C CA . ASP A 1 209 ? 5.988 6.742 16.75 1 89 209 ASP A CA 1
ATOM 1566 C C . ASP A 1 209 ? 6.797 6.824 15.461 1 89 209 ASP A C 1
ATOM 1568 O O . ASP A 1 209 ? 6.746 7.832 14.75 1 89 209 ASP A O 1
ATOM 1572 N N . ARG A 1 210 ? 7.566 5.824 15.289 1 93.94 210 ARG A N 1
ATOM 1573 C CA . ARG A 1 210 ? 8.305 5.723 14.039 1 93.94 210 ARG A CA 1
ATOM 1574 C C . ARG A 1 210 ? 7.363 5.785 12.836 1 93.94 210 ARG A C 1
ATOM 1576 O O . ARG A 1 210 ? 6.176 5.477 12.961 1 93.94 210 ARG A O 1
ATOM 1583 N N . LYS A 1 211 ? 7.93 6.168 11.742 1 96.25 211 LYS A N 1
ATOM 1584 C CA . LYS A 1 211 ? 7.148 6.539 10.562 1 96.25 211 LYS A CA 1
ATOM 1585 C C . LYS A 1 211 ? 6.273 5.379 10.094 1 96.25 211 LYS A C 1
ATOM 1587 O O . LYS A 1 211 ? 6.746 4.246 9.977 1 96.25 211 LYS A O 1
ATOM 1592 N N . ARG A 1 212 ? 5.055 5.719 9.844 1 93.25 212 ARG A N 1
ATOM 1593 C CA . ARG A 1 212 ? 4.07 4.758 9.359 1 93.25 212 ARG A CA 1
ATOM 1594 C C . ARG A 1 212 ? 3.379 5.262 8.102 1 93.25 212 ARG A C 1
ATOM 1596 O O . ARG A 1 212 ? 3.465 6.445 7.77 1 93.25 212 ARG A O 1
ATOM 1603 N N . ILE A 1 213 ? 2.734 4.328 7.371 1 93.81 213 ILE A N 1
ATOM 1604 C CA . ILE A 1 213 ? 1.958 4.641 6.176 1 93.81 213 ILE A CA 1
ATOM 1605 C C . ILE A 1 213 ? 0.581 3.988 6.27 1 93.81 213 ILE A C 1
ATOM 1607 O O . ILE A 1 213 ? 0.463 2.832 6.684 1 93.81 213 ILE A O 1
ATOM 1611 N N . SER A 1 214 ? -0.455 4.719 6.027 1 90.88 214 SER A N 1
ATOM 1612 C CA . SER A 1 214 ? -1.825 4.227 5.922 1 90.88 214 SER A CA 1
ATOM 1613 C C . SER A 1 214 ? -2.291 4.203 4.469 1 90.88 214 SER A C 1
ATOM 1615 O O . SER A 1 214 ? -2.498 5.254 3.861 1 90.88 214 SER A O 1
ATOM 1617 N N . ILE A 1 215 ? -2.496 3.012 3.932 1 91.62 215 ILE A N 1
ATOM 1618 C CA . ILE A 1 215 ? -2.793 2.887 2.51 1 91.62 215 ILE A CA 1
ATOM 1619 C C . ILE A 1 215 ? -4.082 2.09 2.318 1 91.62 215 ILE A C 1
ATOM 1621 O O . ILE A 1 215 ? -4.48 1.804 1.188 1 91.62 215 ILE A O 1
ATOM 1625 N N . ARG A 1 216 ? -4.684 1.666 3.373 1 87.06 216 ARG A N 1
ATOM 1626 C CA . ARG A 1 216 ? -5.895 0.854 3.291 1 87.06 216 ARG A CA 1
ATOM 1627 C C . ARG A 1 216 ? -7.062 1.541 3.992 1 87.06 216 ARG A C 1
ATOM 1629 O O . ARG A 1 216 ? -6.867 2.246 4.984 1 87.06 216 ARG A O 1
ATOM 1636 N N . GLU A 1 217 ? -8.234 1.388 3.504 1 80.38 217 GLU A N 1
ATOM 1637 C CA . GLU A 1 217 ? -9.492 1.787 4.133 1 80.38 217 GLU A CA 1
ATOM 1638 C C . GLU A 1 217 ? -9.523 3.291 4.391 1 80.38 217 GLU A C 1
ATOM 1640 O O . GLU A 1 217 ? -10.047 3.738 5.414 1 80.38 217 GLU A O 1
ATOM 1645 N N . ASN A 1 218 ? -8.805 4.047 3.561 1 86.88 218 ASN A N 1
ATOM 1646 C CA . ASN A 1 218 ? -8.766 5.5 3.67 1 86.88 218 ASN A CA 1
ATOM 1647 C C . ASN A 1 218 ? -9.469 6.168 2.494 1 86.88 218 ASN A C 1
ATOM 1649 O O . ASN A 1 218 ? -8.906 7.055 1.85 1 86.88 218 ASN A O 1
ATOM 1653 N N . GLN A 1 219 ? -10.664 5.828 2.34 1 88.75 219 GLN A N 1
ATOM 1654 C CA . GLN A 1 219 ? -11.43 6.324 1.201 1 88.75 219 GLN A CA 1
ATOM 1655 C C . GLN A 1 219 ? -11.891 7.758 1.431 1 88.75 219 GLN A C 1
ATOM 1657 O O . GLN A 1 219 ? -12.352 8.102 2.521 1 88.75 219 GLN A O 1
ATOM 1662 N N . MET A 1 220 ? -11.695 8.578 0.423 1 92.88 220 MET A N 1
ATOM 1663 C CA . MET A 1 220 ? -12.273 9.922 0.445 1 92.88 220 MET A CA 1
ATOM 1664 C C . MET A 1 220 ? -13.789 9.859 0.341 1 92.88 220 MET A C 1
ATOM 1666 O O . MET A 1 220 ? -14.328 9.336 -0.635 1 92.88 220 MET A O 1
ATOM 1670 N N . VAL A 1 221 ? -14.523 10.516 1.291 1 91.81 221 VAL A N 1
ATOM 1671 C CA . VAL A 1 221 ? -15.961 10.266 1.336 1 91.81 221 VAL A CA 1
ATOM 1672 C C . VAL A 1 221 ? -16.719 11.586 1.228 1 91.81 221 VAL A C 1
ATOM 1674 O O . VAL A 1 221 ? -17.906 11.602 0.886 1 91.81 221 VAL A O 1
ATOM 1677 N N . ALA A 1 222 ? -16.062 12.648 1.531 1 93.25 222 ALA A N 1
ATOM 1678 C CA . ALA A 1 222 ? -16.719 13.945 1.468 1 93.25 222 ALA A CA 1
ATOM 1679 C C . ALA A 1 222 ? -15.695 15.07 1.302 1 93.25 222 ALA A C 1
ATOM 1681 O O . ALA A 1 222 ? -14.5 14.859 1.519 1 93.25 222 ALA A O 1
ATOM 1682 N N . GLU A 1 223 ? -16.156 16.188 0.855 1 94.94 223 GLU A N 1
ATOM 1683 C CA . GLU A 1 223 ? -15.328 17.375 0.739 1 94.94 223 GLU A CA 1
ATOM 1684 C C . GLU A 1 223 ? -16.172 18.641 0.783 1 94.94 223 GLU A C 1
ATOM 1686 O O . GLU A 1 223 ? -17.375 18.609 0.536 1 94.94 223 GLU A O 1
ATOM 1691 N N . ASP A 1 224 ? -15.672 19.703 1.192 1 93.81 224 ASP A N 1
ATOM 1692 C CA . ASP A 1 224 ? -16.219 21.031 1.024 1 93.81 224 ASP A CA 1
ATOM 1693 C C . ASP A 1 224 ? -15.164 22.016 0.517 1 93.81 224 ASP A C 1
ATOM 1695 O O . ASP A 1 224 ? -14.188 21.594 -0.119 1 93.81 224 ASP A O 1
ATOM 1699 N N . ASP A 1 225 ? -15.336 23.203 0.663 1 93.25 225 ASP A N 1
ATOM 1700 C CA . ASP A 1 225 ? -14.453 24.188 0.045 1 93.25 225 ASP A CA 1
ATOM 1701 C C . ASP A 1 225 ? -13.039 24.078 0.605 1 93.25 225 ASP A C 1
ATOM 1703 O O . ASP A 1 225 ? -12.062 24.266 -0.126 1 93.25 225 ASP A O 1
ATOM 1707 N N . LEU A 1 226 ? -12.914 23.75 1.913 1 94.88 226 LEU A N 1
ATOM 1708 C CA . LEU A 1 226 ? -11.602 23.859 2.547 1 94.88 226 LEU A CA 1
ATOM 1709 C C . LEU A 1 226 ? -11.062 22.5 2.938 1 94.88 226 LEU A C 1
ATOM 1711 O O . LEU A 1 226 ? -9.852 22.328 3.123 1 94.88 226 LEU A O 1
ATOM 1715 N N . TRP A 1 227 ? -12.031 21.531 3.102 1 94.75 227 TRP A N 1
ATOM 1716 C CA . TRP A 1 227 ? -11.641 20.312 3.789 1 94.75 227 TRP A CA 1
ATOM 1717 C C . TRP A 1 227 ? -11.992 19.078 2.961 1 94.75 227 TRP A C 1
ATOM 1719 O O . TRP A 1 227 ? -13.047 19.047 2.314 1 94.75 227 TRP A O 1
ATOM 1729 N N . LEU A 1 228 ? -11.109 18.141 2.984 1 95.19 228 LEU A N 1
ATOM 1730 C CA . LEU A 1 228 ? -11.422 16.781 2.578 1 95.19 228 LEU A CA 1
ATOM 1731 C C . LEU A 1 228 ? -11.734 15.906 3.791 1 95.19 228 LEU A C 1
ATOM 1733 O O . LEU A 1 228 ? -11.133 16.078 4.852 1 95.19 228 LEU A O 1
ATOM 1737 N N . ARG A 1 229 ? -12.641 15.031 3.617 1 92.12 229 ARG A N 1
ATOM 1738 C CA . ARG A 1 229 ? -12.961 14.055 4.656 1 92.12 229 ARG A CA 1
ATOM 1739 C C . ARG A 1 229 ? -12.789 12.633 4.137 1 92.12 229 ARG A C 1
ATOM 1741 O O . ARG A 1 229 ? -13.164 12.328 3.004 1 92.12 229 ARG A O 1
ATOM 1748 N N . TYR A 1 230 ? -12.172 11.805 4.875 1 89.81 230 TYR A N 1
ATOM 1749 C CA . TYR A 1 230 ? -11.844 10.438 4.484 1 89.81 230 TYR A CA 1
ATOM 1750 C C . TYR A 1 230 ? -11.859 9.508 5.688 1 89.81 230 TYR A C 1
ATOM 1752 O O . TYR A 1 230 ? -11.742 9.953 6.832 1 89.81 230 TYR A O 1
ATOM 1760 N N . ARG A 1 231 ? -11.984 8.25 5.336 1 80.31 231 ARG A N 1
ATOM 1761 C CA . ARG A 1 231 ? -12.016 7.227 6.379 1 80.31 231 ARG A CA 1
ATOM 1762 C C . ARG A 1 231 ? -10.602 6.828 6.797 1 80.31 231 ARG A C 1
ATOM 1764 O O . ARG A 1 231 ? -9.672 6.898 5.996 1 80.31 23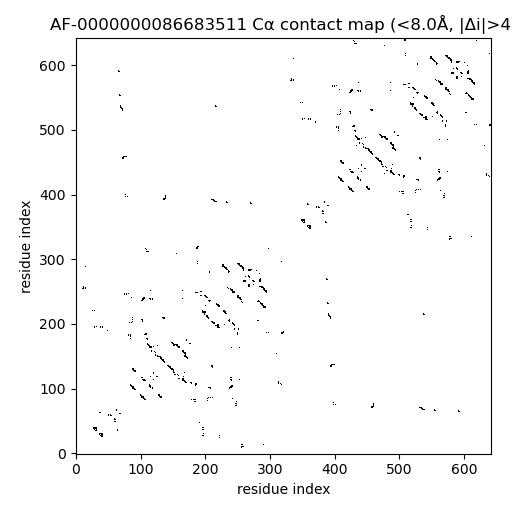1 ARG A O 1
ATOM 1771 N N . SER A 1 232 ? -10.328 6.805 7.855 1 65.88 232 SER A N 1
ATOM 1772 C CA . SER A 1 232 ? -9.031 6.277 8.242 1 65.88 232 SER A CA 1
ATOM 1773 C C . SER A 1 232 ? -9 5.898 9.719 1 65.88 232 SER A C 1
ATOM 1775 O O . SER A 1 232 ? -9.797 6.41 10.508 1 65.88 232 SER A O 1
ATOM 1777 N N . ASP A 1 233 ? -8.172 4.918 9.922 1 57.28 233 ASP A N 1
ATOM 1778 C CA . ASP A 1 233 ? -7.832 4.648 11.312 1 57.28 233 ASP A CA 1
ATOM 1779 C C . ASP A 1 233 ? -6.738 5.594 11.805 1 57.28 233 ASP A C 1
ATOM 1781 O O . ASP A 1 233 ? -5.562 5.223 11.844 1 57.28 233 ASP A O 1
ATOM 1785 N N . ALA A 1 234 ? -6.816 6.859 11.484 1 56.09 234 ALA A N 1
ATOM 1786 C CA . ALA A 1 234 ? -5.762 7.77 11.922 1 56.09 234 ALA A CA 1
ATOM 1787 C C . ALA A 1 234 ? -5.855 8.031 13.43 1 56.09 234 ALA A C 1
ATOM 1789 O O . ALA A 1 234 ? -6.926 7.895 14.023 1 56.09 234 ALA A O 1
ATOM 1790 N N . ARG A 1 235 ? -4.734 7.992 14.023 1 60.06 235 ARG A N 1
ATOM 1791 C CA . ARG A 1 235 ? -4.559 8.219 15.453 1 60.06 235 ARG A CA 1
ATOM 1792 C C . ARG A 1 235 ? -3.986 9.609 15.719 1 60.06 235 ARG A C 1
ATOM 1794 O O . ARG A 1 235 ? -3.521 10.281 14.797 1 60.06 235 ARG A O 1
ATOM 1801 N N . ARG A 1 236 ? -4.09 10.062 16.906 1 57.91 236 ARG A N 1
ATOM 1802 C CA . ARG A 1 236 ? -3.379 11.258 17.359 1 57.91 236 ARG A CA 1
ATOM 1803 C C . ARG A 1 236 ? -1.902 11.188 16.984 1 57.91 236 ARG A C 1
ATOM 1805 O O . ARG A 1 236 ? -1.322 10.102 16.922 1 57.91 236 ARG A O 1
ATOM 1812 N N . GLY A 1 237 ? -1.171 12.414 16.609 1 67.81 237 GLY A N 1
ATOM 1813 C CA . GLY A 1 237 ? 0.206 12.547 16.156 1 67.81 237 GLY A CA 1
ATOM 1814 C C . GLY A 1 237 ? 0.338 12.609 14.648 1 67.81 237 GLY A C 1
ATOM 1815 O O . GLY A 1 237 ? 1.378 13.023 14.125 1 67.81 237 GLY A O 1
ATOM 1816 N N . SER A 1 238 ? -0.684 12.297 14.078 1 84.56 238 SER A N 1
ATOM 1817 C CA . SER A 1 238 ? -0.724 12.375 12.625 1 84.56 238 SER A CA 1
ATOM 1818 C C . SER A 1 238 ? -0.931 13.812 12.148 1 84.56 238 SER A C 1
ATOM 1820 O O . SER A 1 238 ? -0.805 14.102 10.961 1 84.56 238 SER A O 1
ATOM 1822 N N . SER A 1 239 ? -1.047 14.633 13.117 1 90.94 239 SER A N 1
ATOM 1823 C CA . SER A 1 239 ? -1.295 16.016 12.75 1 90.94 239 SER A CA 1
ATOM 1824 C C . SER A 1 239 ? -0.179 16.578 11.875 1 90.94 239 SER A C 1
ATOM 1826 O O . SER A 1 239 ? 1.002 16.438 12.195 1 90.94 239 SER A O 1
ATOM 1828 N N . GLY A 1 240 ? -0.603 17.141 10.789 1 96.69 240 GLY A N 1
ATOM 1829 C CA . GLY A 1 240 ? 0.333 17.734 9.852 1 96.69 240 GLY A CA 1
ATOM 1830 C C . GLY A 1 240 ? 0.823 16.766 8.789 1 96.69 240 GLY A C 1
ATOM 1831 O O . GLY A 1 240 ? 1.594 17.156 7.91 1 96.69 240 GLY A O 1
ATOM 1832 N N . ALA A 1 241 ? 0.361 15.586 8.852 1 96.88 241 ALA A N 1
ATOM 1833 C CA . ALA A 1 241 ? 0.788 14.578 7.887 1 96.88 241 ALA A CA 1
ATOM 1834 C C . ALA A 1 241 ? 0.246 14.875 6.492 1 96.88 241 ALA A C 1
ATOM 1836 O O . ALA A 1 241 ? -0.905 15.297 6.348 1 96.88 241 ALA A O 1
ATOM 1837 N N . PRO A 1 242 ? 1.102 14.703 5.512 1 98.19 242 PRO A N 1
ATOM 1838 C CA . PRO A 1 242 ? 0.576 14.812 4.152 1 98.19 242 PRO A CA 1
ATOM 1839 C C . PRO A 1 242 ? -0.341 13.648 3.775 1 98.19 242 PRO A C 1
ATOM 1841 O O . PRO A 1 242 ? -0.086 12.508 4.164 1 98.19 242 PRO A O 1
ATOM 1844 N N . VAL A 1 243 ? -1.417 13.938 3.07 1 96.88 243 VAL A N 1
ATOM 1845 C CA . VAL A 1 243 ? -2.348 12.977 2.488 1 96.88 243 VAL A CA 1
ATOM 1846 C C . VAL A 1 243 ? -2.172 12.938 0.971 1 96.88 243 VAL A C 1
ATOM 1848 O O . VAL A 1 243 ? -2.189 13.984 0.314 1 96.88 243 VAL A O 1
ATOM 1851 N N . PHE A 1 244 ? -2 11.742 0.431 1 97.69 244 PHE A N 1
ATOM 1852 C CA . PHE A 1 244 ? -1.65 11.609 -0.978 1 97.69 244 PHE A CA 1
ATOM 1853 C C . PHE A 1 244 ? -2.723 10.836 -1.733 1 97.69 244 PHE A C 1
ATOM 1855 O O . PHE A 1 244 ? -3.402 9.984 -1.157 1 97.69 244 PHE A O 1
ATOM 1862 N N . ASN A 1 245 ? -2.863 11.18 -3.041 1 96.06 245 ASN A N 1
ATOM 1863 C CA . ASN A 1 245 ? -3.531 10.25 -3.941 1 96.06 245 ASN A CA 1
ATOM 1864 C C . ASN A 1 245 ? -2.609 9.102 -4.348 1 96.06 245 ASN A C 1
ATOM 1866 O O . ASN A 1 245 ? -1.501 8.977 -3.822 1 96.06 245 ASN A O 1
ATOM 1870 N N . ASP A 1 246 ? -2.998 8.273 -5.262 1 93.75 246 ASP A N 1
ATOM 1871 C CA . ASP A 1 246 ? -2.232 7.09 -5.633 1 93.75 246 ASP A CA 1
ATOM 1872 C C . ASP A 1 246 ? -1.04 7.457 -6.512 1 93.75 246 ASP A C 1
ATOM 1874 O O . ASP A 1 246 ? -0.155 6.633 -6.746 1 93.75 246 ASP A O 1
ATOM 1878 N N . GLN A 1 247 ? -1.009 8.648 -7.055 1 93.69 247 GLN A N 1
ATOM 1879 C CA . GLN A 1 247 ? 0.13 9.148 -7.82 1 93.69 247 GLN A CA 1
ATOM 1880 C C . GLN A 1 247 ? 1.112 9.891 -6.922 1 93.69 247 GLN A C 1
ATOM 1882 O O . GLN A 1 247 ? 2.072 10.492 -7.41 1 93.69 247 GLN A O 1
ATOM 1887 N N . TRP A 1 248 ? 0.792 9.938 -5.598 1 96.56 248 TRP A N 1
ATOM 1888 C CA . TRP A 1 248 ? 1.607 10.531 -4.543 1 96.56 248 TRP A CA 1
ATOM 1889 C C . TRP A 1 248 ? 1.704 12.047 -4.719 1 96.56 248 TRP A C 1
ATOM 1891 O O . TRP A 1 248 ? 2.756 12.641 -4.465 1 96.56 248 TRP A O 1
ATOM 1901 N N . GLU A 1 249 ? 0.661 12.57 -5.27 1 96.5 249 GLU A N 1
ATOM 1902 C CA . GLU A 1 249 ? 0.424 14.008 -5.168 1 96.5 249 GLU A CA 1
ATOM 1903 C C . GLU A 1 249 ? -0.307 14.352 -3.873 1 96.5 249 GLU A C 1
ATOM 1905 O O . GLU A 1 249 ? -1.328 13.742 -3.547 1 96.5 249 GLU A O 1
ATOM 1910 N N . MET A 1 250 ? 0.28 15.297 -3.207 1 98 250 MET A N 1
ATOM 1911 C CA . MET A 1 250 ? -0.372 15.688 -1.959 1 98 250 MET A CA 1
ATOM 1912 C C . MET A 1 250 ? -1.714 16.359 -2.232 1 98 250 MET A C 1
ATOM 1914 O O . MET A 1 250 ? -1.786 17.328 -2.988 1 98 250 MET A O 1
ATOM 1918 N N . VAL A 1 251 ? -2.779 15.859 -1.562 1 97.94 251 VAL A N 1
ATOM 1919 C CA . VAL A 1 251 ? -4.113 16.391 -1.835 1 97.94 251 VAL A CA 1
ATOM 1920 C C . VAL A 1 251 ? -4.617 17.172 -0.622 1 97.94 251 VAL A C 1
ATOM 1922 O O . VAL A 1 251 ? -5.457 18.062 -0.754 1 97.94 251 VAL A O 1
ATOM 1925 N N . ALA A 1 252 ? -4.062 16.797 0.552 1 97.56 252 ALA A N 1
ATOM 1926 C CA . ALA A 1 252 ? -4.52 17.453 1.774 1 97.56 252 ALA A CA 1
ATOM 1927 C C . ALA A 1 252 ? -3.447 17.406 2.859 1 97.56 252 ALA A C 1
ATOM 1929 O O . ALA A 1 252 ? -2.504 16.609 2.77 1 97.56 252 ALA A O 1
ATOM 1930 N N . LEU A 1 253 ? -3.561 18.297 3.766 1 97.94 253 LEU A N 1
ATOM 1931 C CA . LEU A 1 253 ? -2.816 18.266 5.023 1 97.94 253 LEU A CA 1
ATOM 1932 C C . LEU A 1 253 ? -3.695 17.766 6.164 1 97.94 253 LEU A C 1
ATOM 1934 O O . LEU A 1 253 ? -4.691 18.406 6.512 1 97.94 253 LEU A O 1
ATOM 1938 N N . HIS A 1 254 ? -3.336 16.656 6.723 1 95.25 254 HIS A N 1
ATOM 1939 C CA . HIS A 1 254 ? -4.145 16.078 7.789 1 95.25 254 HIS A CA 1
ATOM 1940 C C . HIS A 1 254 ? -4.289 17.047 8.961 1 95.25 254 HIS A C 1
ATOM 1942 O O . HIS A 1 254 ? -3.303 17.641 9.414 1 95.25 254 HIS A O 1
ATOM 1948 N N . HIS A 1 255 ? -5.434 17.172 9.406 1 90.12 255 HIS A N 1
ATOM 1949 C CA . HIS A 1 255 ? -5.824 18.156 10.414 1 90.12 255 HIS A CA 1
ATOM 1950 C C . HIS A 1 255 ? -6.227 17.469 11.719 1 90.12 255 HIS A C 1
ATOM 1952 O O . HIS A 1 255 ? -5.844 17.922 12.797 1 90.12 255 HIS A O 1
ATOM 1958 N N . GLY A 1 256 ? -7.059 16.531 11.633 1 85.62 256 GLY A N 1
ATOM 1959 C CA . GLY A 1 256 ? -7.617 15.836 12.781 1 85.62 256 GLY A CA 1
ATOM 1960 C C . GLY A 1 256 ? -8.727 14.867 12.414 1 85.62 256 GLY A C 1
ATOM 1961 O O . GLY A 1 256 ? -8.914 14.555 11.234 1 85.62 256 GLY A O 1
ATOM 1962 N N . GLY A 1 257 ? -9.328 14.344 13.484 1 82 257 GLY A N 1
ATOM 1963 C CA . GLY A 1 257 ? -10.383 13.367 13.242 1 82 257 GLY A CA 1
ATOM 1964 C C . GLY A 1 257 ? -11.5 13.43 14.266 1 82 257 GLY A C 1
ATOM 1965 O O . GLY A 1 257 ? -11.477 14.266 15.164 1 82 257 GLY A O 1
ATOM 1966 N N . VAL A 1 258 ? -12.539 12.742 13.922 1 75.44 258 VAL A N 1
ATOM 1967 C CA . VAL A 1 258 ? -13.688 12.602 14.805 1 75.44 258 VAL A CA 1
ATOM 1968 C C . VAL A 1 258 ? -13.578 11.297 15.594 1 75.44 258 VAL A C 1
ATOM 1970 O O . VAL A 1 258 ? -13.516 10.219 15.008 1 75.44 258 VAL A O 1
ATOM 1973 N N . PRO A 1 259 ? -13.555 11.484 16.891 1 73.75 259 PRO A N 1
ATOM 1974 C CA . PRO A 1 259 ? -13.469 10.266 17.688 1 73.75 259 PRO A CA 1
ATOM 1975 C C . PRO A 1 259 ? -14.68 9.352 17.5 1 73.75 259 PRO A C 1
ATOM 1977 O O . PRO A 1 259 ? -15.797 9.836 17.297 1 73.75 259 PRO A O 1
ATOM 1980 N N . MET A 1 260 ? -14.367 8.141 17.453 1 74.75 260 MET A N 1
ATOM 1981 C CA . MET A 1 260 ? -15.438 7.145 17.484 1 74.75 260 MET A CA 1
ATOM 1982 C C . MET A 1 260 ? -16.062 7.066 18.859 1 74.75 260 MET A C 1
ATOM 1984 O O . MET A 1 260 ? -15.359 7.043 19.875 1 74.75 260 MET A O 1
ATOM 1988 N N . ARG A 1 261 ? -17.438 7.207 18.984 1 76.19 261 ARG A N 1
ATOM 1989 C CA . ARG A 1 261 ? -18.141 7.203 20.266 1 76.19 261 ARG A CA 1
ATOM 1990 C C . ARG A 1 261 ? -19.219 6.133 20.281 1 76.19 261 ARG A C 1
ATOM 1992 O O . ARG A 1 261 ? -19.734 5.734 19.234 1 76.19 261 ARG A O 1
ATOM 1999 N N . ASP A 1 262 ? -19.375 5.582 21.422 1 76.94 262 ASP A N 1
ATOM 2000 C CA . ASP A 1 262 ? -20.469 4.637 21.562 1 76.94 262 ASP A CA 1
ATOM 2001 C C . ASP A 1 262 ? -21.812 5.367 21.703 1 76.94 262 ASP A C 1
ATOM 2003 O O . ASP A 1 262 ? -21.875 6.586 21.531 1 76.94 262 ASP A O 1
ATOM 2007 N N . GLU A 1 263 ? -22.891 4.574 21.953 1 74.5 263 GLU A N 1
ATOM 2008 C CA . GLU A 1 263 ? -24.25 5.105 22 1 74.5 263 GLU A CA 1
ATOM 2009 C C . GLU A 1 263 ? -24.406 6.102 23.141 1 74.5 263 GLU A C 1
ATOM 2011 O O . GLU A 1 263 ? -25.234 7.02 23.062 1 74.5 263 GLU A O 1
ATOM 2016 N N . SER A 1 264 ? -23.578 5.938 24.125 1 80.44 264 SER A N 1
ATOM 2017 C CA . SER A 1 264 ? -23.672 6.812 25.297 1 80.44 264 SER A CA 1
ATOM 2018 C C . SER A 1 264 ? -22.844 8.078 25.109 1 80.44 264 SER A C 1
ATOM 2020 O O . SER A 1 264 ? -22.875 8.977 25.938 1 80.44 264 SER A O 1
ATOM 2022 N N . GLY A 1 265 ? -22.109 8.133 23.969 1 77.06 265 GLY A N 1
ATOM 2023 C CA . GLY A 1 265 ? -21.281 9.297 23.688 1 77.06 265 GLY A CA 1
ATOM 2024 C C . GLY A 1 265 ? -19.859 9.164 24.203 1 77.06 265 GLY A C 1
ATOM 2025 O O . GLY A 1 265 ? -19.094 10.117 24.141 1 77.06 265 GLY A O 1
ATOM 2026 N N . ALA A 1 266 ? -19.594 8.039 24.734 1 81 266 ALA A N 1
ATOM 2027 C CA . ALA A 1 266 ? -18.25 7.82 25.25 1 81 266 ALA A CA 1
ATOM 2028 C C . ALA A 1 266 ? -17.281 7.496 24.125 1 81 266 ALA A C 1
ATOM 2030 O O . ALA A 1 266 ? -17.625 6.785 23.188 1 81 266 ALA A O 1
ATOM 2031 N N . ASP A 1 267 ? -16.125 8.047 24.297 1 80.38 267 ASP A N 1
ATOM 2032 C CA . ASP A 1 267 ? -15.086 7.766 23.312 1 80.38 267 ASP A CA 1
ATOM 2033 C C . ASP A 1 267 ? -14.664 6.297 23.359 1 80.38 267 ASP A C 1
ATOM 2035 O O . ASP A 1 267 ? -14.648 5.684 24.438 1 80.38 267 ASP A O 1
ATOM 2039 N N . LEU A 1 268 ? -14.391 5.762 22.219 1 77.81 268 LEU A N 1
ATOM 2040 C CA . LEU A 1 268 ? -13.938 4.379 22.125 1 77.81 268 LEU A CA 1
ATOM 2041 C C . LEU A 1 268 ? -12.461 4.312 21.734 1 77.81 268 LEU A C 1
ATOM 2043 O O . LEU A 1 268 ? -11.938 5.234 21.109 1 77.81 268 LEU A O 1
ATOM 2047 N N . ASP A 1 269 ? -11.867 3.328 22.359 1 73.56 269 ASP A N 1
ATOM 2048 C CA . ASP A 1 269 ? -10.5 3.08 21.906 1 73.56 269 ASP A CA 1
ATOM 2049 C C . ASP A 1 269 ? -10.484 2.207 20.656 1 73.56 269 ASP A C 1
ATOM 2051 O O . ASP A 1 269 ? -11.539 1.831 20.141 1 73.56 269 ASP A O 1
ATOM 2055 N N . VAL A 1 270 ? -9.305 1.993 20.156 1 64.25 270 VAL A N 1
ATOM 2056 C CA . VAL A 1 270 ? -9.141 1.312 18.875 1 64.25 270 VAL A CA 1
ATOM 2057 C C . VAL A 1 270 ? -9.641 -0.128 18.984 1 64.25 270 VAL A C 1
ATOM 2059 O O . VAL A 1 270 ? -9.883 -0.788 17.984 1 64.25 270 VAL A O 1
ATOM 2062 N N . ASN A 1 271 ? -9.883 -0.603 20.234 1 64.62 271 ASN A N 1
ATOM 2063 C CA . ASN A 1 271 ? -10.398 -1.951 20.469 1 64.62 271 ASN A CA 1
ATOM 2064 C C . ASN A 1 271 ? -11.906 -1.946 20.703 1 64.62 271 ASN A C 1
ATOM 2066 O O . ASN A 1 271 ? -12.492 -2.992 20.969 1 64.62 271 ASN A O 1
ATOM 2070 N N . GLY A 1 272 ? -12.508 -0.835 20.594 1 69.25 272 GLY A N 1
ATOM 2071 C CA . GLY A 1 272 ? -13.945 -0.723 20.75 1 69.25 272 GLY A CA 1
ATOM 2072 C C . GLY A 1 272 ? -14.367 -0.553 22.203 1 69.25 272 GLY A C 1
ATOM 2073 O O . GLY A 1 272 ? -15.562 -0.5 22.5 1 69.25 272 GLY A O 1
ATOM 2074 N N . ALA A 1 273 ? -13.375 -0.512 23.062 1 74.5 273 ALA A N 1
ATOM 2075 C CA . ALA A 1 273 ? -13.672 -0.283 24.484 1 74.5 273 ALA A CA 1
ATOM 2076 C C . ALA A 1 273 ? -13.734 1.21 24.797 1 74.5 273 ALA A C 1
ATOM 2078 O O . ALA A 1 273 ? -13.242 2.033 24.016 1 74.5 273 ALA A O 1
ATOM 2079 N N . ARG A 1 274 ? -14.398 1.442 25.875 1 81.88 274 ARG A N 1
ATOM 2080 C CA . ARG A 1 274 ? -14.461 2.838 26.281 1 81.88 274 ARG A CA 1
ATOM 2081 C C . ARG A 1 274 ? -13.062 3.393 26.531 1 81.88 274 ARG A C 1
ATOM 2083 O O . ARG A 1 274 ? -12.273 2.807 27.281 1 81.88 274 ARG A O 1
ATOM 2090 N N . TRP A 1 275 ? -12.805 4.5 25.938 1 81.5 275 TRP A N 1
ATOM 2091 C CA . TRP A 1 275 ? -11.492 5.125 26.031 1 81.5 275 TRP A CA 1
ATOM 2092 C C . TRP A 1 275 ? -11.414 6.059 27.234 1 81.5 275 TRP A C 1
ATOM 2094 O O . TRP A 1 275 ? -12.367 6.785 27.516 1 81.5 275 TRP A O 1
ATOM 2104 N N . THR A 1 276 ? -10.32 5.953 28.016 1 82.06 276 THR A N 1
ATOM 2105 C CA . THR A 1 276 ? -10 6.906 29.078 1 82.06 276 THR A CA 1
ATOM 2106 C C . THR A 1 276 ? -8.617 7.52 28.844 1 82.06 276 THR A C 1
ATOM 2108 O O . THR A 1 276 ? -7.773 6.926 28.172 1 82.06 276 THR A O 1
ATOM 2111 N N . PRO A 1 277 ? -8.477 8.758 29.266 1 76.06 277 PRO A N 1
ATOM 2112 C CA . PRO A 1 277 ? -7.219 9.469 29.031 1 76.06 277 PRO A CA 1
ATOM 2113 C C . PRO A 1 277 ? -5.996 8.656 29.453 1 76.06 277 PRO A C 1
ATOM 2115 O O . PRO A 1 277 ? -4.918 8.812 28.875 1 76.06 277 PRO A O 1
ATOM 2118 N N . ASP A 1 278 ? -6.188 7.766 30.359 1 76.75 278 ASP A N 1
ATOM 2119 C CA . ASP A 1 278 ? -5.066 6.984 30.875 1 76.75 278 ASP A CA 1
ATOM 2120 C C . ASP A 1 278 ? -4.586 5.965 29.844 1 76.75 278 ASP A C 1
ATOM 2122 O O . ASP A 1 278 ? -3.475 5.441 29.953 1 76.75 278 ASP A O 1
ATOM 2126 N N . MET A 1 279 ? -5.445 5.781 28.906 1 72.75 279 MET A N 1
ATOM 2127 C CA . MET A 1 279 ? -5.113 4.793 27.875 1 72.75 279 MET A CA 1
ATOM 2128 C C . MET A 1 279 ? -4.184 5.391 26.828 1 72.75 279 MET A C 1
ATOM 2130 O O . MET A 1 279 ? -3.611 4.664 26.016 1 72.75 279 MET A O 1
ATOM 2134 N N . GLY A 1 280 ? -3.93 6.641 26.953 1 67.44 280 GLY A N 1
ATOM 2135 C CA . GLY A 1 280 ? -3.121 7.316 25.953 1 67.44 280 GLY A CA 1
ATOM 2136 C C . GLY A 1 280 ? -3.92 7.758 24.734 1 67.44 280 GLY A C 1
ATOM 2137 O O . GLY A 1 280 ? -4.738 7 24.219 1 67.44 280 GLY A O 1
ATOM 2138 N N . GLU A 1 281 ? -3.771 9.039 24.328 1 65.62 281 GLU A N 1
ATOM 2139 C CA . GLU A 1 281 ? -4.523 9.633 23.234 1 65.62 281 GLU A CA 1
ATOM 2140 C C . GLU A 1 281 ? -4.336 8.844 21.953 1 65.62 281 GLU A C 1
ATOM 2142 O O . GLU A 1 281 ? -5.227 8.812 21.094 1 65.62 281 GLU A O 1
ATOM 2147 N N . GLU A 1 282 ? -3.311 8.133 21.953 1 61.97 282 GLU A N 1
ATOM 2148 C CA . GLU A 1 282 ? -2.975 7.391 20.75 1 61.97 282 GLU A CA 1
ATOM 2149 C C . GLU A 1 282 ? -3.867 6.16 20.594 1 61.97 282 GLU A C 1
ATOM 2151 O O . GLU A 1 282 ? -3.957 5.586 19.5 1 61.97 282 GLU A O 1
ATOM 2156 N N . THR A 1 283 ? -4.535 5.805 21.672 1 67.31 283 THR A N 1
ATOM 2157 C CA . THR A 1 283 ? -5.359 4.598 21.641 1 67.31 283 THR A CA 1
ATOM 2158 C C . THR A 1 283 ? -6.797 4.941 21.266 1 67.31 283 THR A C 1
ATOM 2160 O O . THR A 1 283 ? -7.621 4.043 21.062 1 67.31 283 THR A O 1
ATOM 2163 N N . LYS A 1 284 ? -7.031 6.254 21.141 1 73.44 284 LYS A N 1
ATOM 2164 C CA . LYS A 1 284 ? -8.391 6.688 20.844 1 73.44 284 LYS A CA 1
ATOM 2165 C C . LYS A 1 284 ? -8.766 6.355 19.391 1 73.44 284 LYS A C 1
ATOM 2167 O O . LYS A 1 284 ? -7.957 6.543 18.484 1 73.44 284 LYS A O 1
ATOM 2172 N N . ALA A 1 285 ? -9.969 5.777 19.141 1 70.94 285 ALA A N 1
ATOM 2173 C CA . ALA A 1 285 ? -10.461 5.441 17.812 1 70.94 285 ALA A CA 1
ATOM 2174 C C . ALA A 1 285 ? -11.156 6.637 17.172 1 70.94 285 ALA A C 1
ATOM 2176 O O . ALA A 1 285 ? -11.781 7.449 17.859 1 70.94 285 ALA A O 1
ATOM 2177 N N . TYR A 1 286 ? -10.961 6.703 15.891 1 72.5 286 TYR A N 1
ATOM 2178 C CA . TYR A 1 286 ? -11.578 7.801 15.148 1 72.5 286 TYR A CA 1
ATOM 2179 C C . TYR A 1 286 ? -12.445 7.273 14.016 1 72.5 286 TYR A C 1
ATOM 2181 O O . TYR A 1 286 ? -12.102 6.27 13.383 1 72.5 286 TYR A O 1
ATOM 2189 N N . THR A 1 287 ? -13.57 7.828 13.75 1 69.38 287 THR A N 1
ATOM 2190 C CA . THR A 1 287 ? -14.5 7.434 12.695 1 69.38 287 THR A CA 1
ATOM 2191 C C . THR A 1 287 ? -14.188 8.172 11.398 1 69.38 287 THR A C 1
ATOM 2193 O O . THR A 1 287 ? -14.5 7.688 10.312 1 69.38 287 THR A O 1
ATOM 2196 N N . ALA A 1 288 ? -13.648 9.312 11.523 1 77 288 ALA A N 1
ATOM 2197 C CA . ALA A 1 288 ? -13.445 10.156 10.359 1 77 288 ALA A CA 1
ATOM 2198 C C . ALA A 1 288 ? -12.203 11.031 10.523 1 77 288 ALA A C 1
ATOM 2200 O O . ALA A 1 288 ? -11.82 11.375 11.648 1 77 288 ALA A O 1
ATOM 2201 N N . ASN A 1 289 ? -11.617 11.266 9.391 1 88.5 289 ASN A N 1
ATOM 2202 C CA . ASN A 1 289 ? -10.477 12.18 9.344 1 88.5 289 ASN A CA 1
ATOM 2203 C C . ASN A 1 289 ? -10.734 13.344 8.391 1 88.5 289 ASN A C 1
ATOM 2205 O O . ASN A 1 289 ? -11.594 13.25 7.512 1 88.5 289 ASN A O 1
ATOM 2209 N N . GLU A 1 290 ? -10.062 14.367 8.695 1 91.75 290 GLU A N 1
ATOM 2210 C CA . GLU A 1 290 ? -10.172 15.57 7.871 1 91.75 290 GLU A CA 1
ATOM 2211 C C . GLU A 1 290 ? -8.797 16.172 7.574 1 91.75 290 GLU A C 1
ATOM 2213 O O . GLU A 1 290 ? -7.887 16.078 8.398 1 91.75 290 GLU A O 1
ATOM 2218 N N . GLY A 1 291 ? -8.672 16.672 6.391 1 95.38 291 GLY A N 1
ATOM 2219 C CA . GLY A 1 291 ? -7.457 17.375 6 1 95.38 291 GLY A CA 1
ATOM 2220 C C . GLY A 1 291 ? -7.73 18.609 5.16 1 95.38 291 GLY A C 1
ATOM 2221 O O . GLY A 1 291 ? -8.695 18.641 4.391 1 95.38 291 GLY A O 1
ATOM 2222 N N . ALA A 1 292 ? -6.926 19.625 5.348 1 97.62 292 ALA A N 1
ATOM 2223 C CA . ALA A 1 292 ? -7.047 20.844 4.559 1 97.62 292 ALA A CA 1
ATOM 2224 C C . ALA A 1 292 ? -6.629 20.609 3.111 1 97.62 292 ALA A C 1
ATOM 2226 O O . ALA A 1 292 ? -5.566 20.047 2.85 1 97.62 292 ALA A O 1
ATOM 2227 N N . ARG A 1 293 ? -7.453 21.094 2.178 1 97.69 293 ARG A N 1
ATOM 2228 C CA . ARG A 1 293 ? -7.16 20.922 0.76 1 97.69 293 ARG A CA 1
ATOM 2229 C C . ARG A 1 293 ? -5.895 21.672 0.365 1 97.69 293 ARG A C 1
ATOM 2231 O O . ARG A 1 293 ? -5.773 22.875 0.622 1 97.69 293 ARG A O 1
ATOM 2238 N N . VAL A 1 294 ? -5.047 21.016 -0.324 1 98.12 294 VAL A N 1
ATOM 2239 C CA . VAL A 1 294 ? -3.781 21.609 -0.728 1 98.12 294 VAL A CA 1
ATOM 2240 C C . VAL A 1 294 ? -4.043 22.781 -1.686 1 98.12 294 VAL A C 1
ATOM 2242 O O . VAL A 1 294 ? -3.346 23.797 -1.648 1 98.12 294 VAL A O 1
ATOM 2245 N N . SER A 1 295 ? -5.031 22.672 -2.561 1 96.88 295 SER A N 1
ATOM 2246 C CA . SER A 1 295 ? -5.348 23.75 -3.498 1 96.88 295 SER A CA 1
ATOM 2247 C C . SER A 1 295 ? -5.648 25.047 -2.764 1 96.88 295 SER A C 1
ATOM 2249 O O . SER A 1 295 ? -5.273 26.141 -3.225 1 96.88 295 SER A O 1
ATOM 2251 N N . ARG A 1 296 ? -6.27 24.953 -1.659 1 97.5 296 ARG A N 1
ATOM 2252 C CA . ARG A 1 296 ? -6.605 26.141 -0.879 1 97.5 296 ARG A CA 1
ATOM 2253 C C . ARG A 1 296 ? -5.391 26.656 -0.119 1 97.5 296 ARG A C 1
ATOM 2255 O O . ARG A 1 296 ? -5.227 27.859 0.05 1 97.5 296 ARG A O 1
ATOM 2262 N N . ILE A 1 297 ? -4.617 25.734 0.359 1 97.94 297 ILE A N 1
ATOM 2263 C CA . ILE A 1 297 ? -3.367 26.141 0.997 1 97.94 297 ILE A CA 1
ATOM 2264 C C . ILE A 1 297 ? -2.518 26.938 0.009 1 97.94 297 ILE A C 1
ATOM 2266 O O . ILE A 1 297 ? -1.99 28 0.349 1 97.94 297 ILE A O 1
ATOM 2270 N N . VAL A 1 298 ? -2.404 26.422 -1.199 1 97.62 298 VAL A N 1
ATOM 2271 C CA . VAL A 1 298 ? -1.62 27.094 -2.232 1 97.62 298 VAL A CA 1
ATOM 2272 C C . VAL A 1 298 ? -2.186 28.484 -2.49 1 97.62 298 VAL A C 1
ATOM 2274 O O . VAL A 1 298 ? -1.434 29.469 -2.598 1 97.62 298 VAL A O 1
ATOM 2277 N N . ARG A 1 299 ? -3.461 28.594 -2.586 1 96.38 299 ARG A N 1
ATOM 2278 C CA . ARG A 1 299 ? -4.086 29.891 -2.799 1 96.38 299 ARG A CA 1
ATOM 2279 C C . ARG A 1 299 ? -3.736 30.859 -1.674 1 96.38 299 ARG A C 1
ATOM 2281 O O . ARG A 1 299 ? -3.391 32 -1.928 1 96.38 299 ARG A O 1
ATOM 2288 N N . ARG A 1 300 ? -3.826 30.406 -0.445 1 96.81 300 ARG A N 1
ATOM 2289 C CA . ARG A 1 300 ? -3.49 31.234 0.705 1 96.81 300 ARG A CA 1
ATOM 2290 C C . ARG A 1 300 ? -2.033 31.672 0.653 1 96.81 300 ARG A C 1
ATOM 2292 O O . ARG A 1 300 ? -1.717 32.812 0.969 1 96.81 300 ARG A O 1
ATOM 2299 N N . LEU A 1 301 ? -1.157 30.797 0.31 1 96.69 301 LEU A N 1
ATOM 2300 C CA . LEU A 1 301 ? 0.266 31.109 0.242 1 96.69 301 LEU A CA 1
ATOM 2301 C C . LEU A 1 301 ? 0.548 32.125 -0.86 1 96.69 301 LEU A C 1
ATOM 2303 O O . LEU A 1 301 ? 1.407 33 -0.703 1 96.69 301 LEU A O 1
ATOM 2307 N N . ARG A 1 302 ? -0.174 32.062 -1.93 1 94.69 302 ARG A N 1
ATOM 2308 C CA . ARG A 1 302 ? -0.013 33 -3.035 1 94.69 302 ARG A CA 1
ATOM 2309 C C . ARG A 1 302 ? -0.51 34.375 -2.65 1 94.69 302 ARG A C 1
ATOM 2311 O O . ARG A 1 302 ? 0.04 35.406 -3.1 1 94.69 302 ARG A O 1
ATOM 2318 N N . GLU A 1 303 ? -1.45 34.406 -1.848 1 94.44 303 GLU A N 1
ATOM 2319 C CA . GLU A 1 303 ? -2.07 35.656 -1.474 1 94.44 303 GLU A CA 1
ATOM 2320 C C . GLU A 1 303 ? -1.354 36.312 -0.285 1 94.44 303 GLU A C 1
ATOM 2322 O O . GLU A 1 303 ? -1.563 37.469 0.016 1 94.44 303 GLU A O 1
ATOM 2327 N N . ALA A 1 304 ? -0.585 35.5 0.388 1 94.31 304 ALA A N 1
ATOM 2328 C CA . ALA A 1 304 ? 0.097 36 1.58 1 94.31 304 ALA A CA 1
ATOM 2329 C C . ALA A 1 304 ? 1.029 37.156 1.235 1 94.31 304 ALA A C 1
ATOM 2331 O O . ALA A 1 304 ? 1.649 37.156 0.169 1 94.31 304 ALA A O 1
ATOM 2332 N N . GLU A 1 305 ? 1.099 38.156 2.111 1 93.31 305 GLU A N 1
ATOM 2333 C CA . GLU A 1 305 ? 2.061 39.25 1.976 1 93.31 305 GLU A CA 1
ATOM 2334 C C . GLU A 1 305 ? 3.434 38.844 2.502 1 93.31 305 GLU A C 1
ATOM 2336 O O . GLU A 1 305 ? 3.633 38.719 3.713 1 93.31 305 GLU A O 1
ATOM 2341 N N . LEU A 1 306 ? 4.297 38.656 1.638 1 93.69 306 LEU A N 1
ATOM 2342 C CA . LEU A 1 306 ? 5.633 38.188 1.971 1 93.69 306 LEU A CA 1
ATOM 2343 C C . LEU A 1 306 ? 6.703 39.062 1.351 1 93.69 306 LEU A C 1
ATOM 2345 O O . LEU A 1 306 ? 6.48 39.688 0.3 1 93.69 306 LEU A O 1
ATOM 2349 N N . ALA A 1 307 ? 7.836 39.188 2.061 1 93.56 307 ALA A N 1
ATOM 2350 C CA . ALA A 1 307 ? 9.008 39.812 1.451 1 93.56 307 ALA A CA 1
ATOM 2351 C C . ALA A 1 307 ? 9.469 39.031 0.22 1 93.56 307 ALA A C 1
ATOM 2353 O O . ALA A 1 307 ? 9.094 37.875 0.036 1 93.56 307 ALA A O 1
ATOM 2354 N N . ASP A 1 308 ? 10.219 39.656 -0.592 1 93.31 308 ASP A N 1
ATOM 2355 C CA . ASP A 1 308 ? 10.625 39.062 -1.872 1 93.31 308 ASP A CA 1
ATOM 2356 C C . ASP A 1 308 ? 11.344 37.75 -1.674 1 93.31 308 ASP A C 1
ATOM 2358 O O . ASP A 1 308 ? 11.055 36.781 -2.363 1 93.31 308 ASP A O 1
ATOM 2362 N N . ALA A 1 309 ? 12.273 37.719 -0.76 1 92.62 309 ALA A N 1
ATOM 2363 C CA . ALA A 1 309 ? 13.039 36.5 -0.526 1 92.62 309 ALA A CA 1
ATOM 2364 C C . ALA A 1 309 ? 12.125 35.344 -0.086 1 92.62 309 ALA A C 1
ATOM 2366 O O . ALA A 1 309 ? 12.305 34.219 -0.515 1 92.62 309 ALA A O 1
ATOM 2367 N N . ALA A 1 310 ? 11.195 35.656 0.735 1 93.5 310 ALA A N 1
ATOM 2368 C CA . ALA A 1 310 ? 10.227 34.688 1.21 1 93.5 310 ALA A CA 1
ATOM 2369 C C . ALA A 1 310 ? 9.32 34.219 0.075 1 93.5 310 ALA A C 1
ATOM 2371 O O . ALA A 1 310 ? 8.992 33.031 -0.019 1 93.5 310 ALA A O 1
ATOM 2372 N N . ARG A 1 311 ? 8.93 35.125 -0.784 1 94.5 311 ARG A N 1
ATOM 2373 C CA . ARG A 1 311 ? 8.094 34.812 -1.934 1 94.5 311 ARG A CA 1
ATOM 2374 C C . ARG A 1 311 ? 8.789 33.844 -2.867 1 94.5 311 ARG A C 1
ATOM 2376 O O . ARG A 1 311 ? 8.164 32.906 -3.385 1 94.5 311 ARG A O 1
ATOM 2383 N N . GLN A 1 312 ? 10.023 34 -3.07 1 93.31 312 GLN A N 1
ATOM 2384 C CA . GLN A 1 312 ? 10.781 33.125 -3.939 1 93.31 312 GLN A CA 1
ATOM 2385 C C . GLN A 1 312 ? 10.805 31.688 -3.383 1 93.31 312 GLN A C 1
ATOM 2387 O O . GLN A 1 312 ? 10.727 30.719 -4.141 1 93.31 312 GLN A O 1
ATOM 2392 N N . LEU A 1 313 ? 10.977 31.562 -2.07 1 93.19 313 LEU A N 1
ATOM 2393 C CA . LEU A 1 313 ? 10.969 30.25 -1.436 1 93.19 313 LEU A CA 1
ATOM 2394 C C . LEU A 1 313 ? 9.648 29.516 -1.677 1 93.19 313 LEU A C 1
ATOM 2396 O O . LEU A 1 313 ? 9.633 28.328 -1.97 1 93.19 313 LEU A O 1
ATOM 2400 N N . ILE A 1 314 ? 8.586 30.25 -1.612 1 93.88 314 ILE A N 1
ATOM 2401 C CA . ILE A 1 314 ? 7.262 29.672 -1.819 1 93.88 314 ILE A CA 1
ATOM 2402 C C . ILE A 1 314 ? 7.094 29.281 -3.283 1 93.88 314 ILE A C 1
ATOM 2404 O O . ILE A 1 314 ? 6.582 28.203 -3.586 1 93.88 314 ILE A O 1
ATOM 2408 N N . ASP A 1 315 ? 7.488 30.141 -4.156 1 91.69 315 ASP A N 1
ATOM 2409 C CA . ASP A 1 315 ? 7.348 29.844 -5.578 1 91.69 315 ASP A CA 1
ATOM 2410 C C . ASP A 1 315 ? 8.086 28.562 -5.953 1 91.69 315 ASP A C 1
ATOM 2412 O O . ASP A 1 315 ? 7.621 27.797 -6.793 1 91.69 315 ASP A O 1
ATOM 2416 N N . ASP A 1 316 ? 9.148 28.328 -5.246 1 88 316 ASP A N 1
ATOM 2417 C CA . ASP A 1 316 ? 9.945 27.125 -5.496 1 88 316 ASP A CA 1
ATOM 2418 C C . ASP A 1 316 ? 9.25 25.891 -4.949 1 88 316 ASP A C 1
ATOM 2420 O O . ASP A 1 316 ? 9.531 24.766 -5.375 1 88 316 ASP A O 1
ATOM 2424 N N . ALA A 1 317 ? 8.375 26.078 -3.967 1 90.88 317 ALA A N 1
ATOM 2425 C CA . ALA A 1 317 ? 7.703 24.969 -3.293 1 90.88 317 ALA A CA 1
ATOM 2426 C C . ALA A 1 317 ? 6.402 24.609 -4.008 1 90.88 317 ALA A C 1
ATOM 2428 O O . ALA A 1 317 ? 5.828 23.547 -3.764 1 90.88 317 ALA A O 1
ATOM 2429 N N . LEU A 1 318 ? 5.957 25.469 -4.867 1 90.06 318 LEU A N 1
ATOM 2430 C CA . LEU A 1 318 ? 4.688 25.25 -5.555 1 90.06 318 LEU A CA 1
ATOM 2431 C C . LEU A 1 318 ? 4.883 24.391 -6.801 1 90.06 318 LEU A C 1
ATOM 2433 O O . LEU A 1 318 ? 5.891 24.531 -7.5 1 90.06 318 LEU A O 1
ATOM 2437 N N . GLY A 1 319 ? 4.027 23.375 -6.984 1 81.75 319 GLY A N 1
ATOM 2438 C CA . GLY A 1 319 ? 4.066 22.5 -8.141 1 81.75 319 GLY A CA 1
ATOM 2439 C C . GLY A 1 319 ? 3.289 23.031 -9.328 1 81.75 319 GLY A C 1
ATOM 2440 O O . GLY A 1 319 ? 3.178 24.25 -9.5 1 81.75 319 GLY A O 1
ATOM 2441 N N . GLU A 1 320 ? 2.895 22.016 -10.203 1 71.88 320 GLU A N 1
ATOM 2442 C CA . GLU A 1 320 ? 2.229 22.344 -11.461 1 71.88 320 GLU A CA 1
ATOM 2443 C C . GLU A 1 320 ? 0.924 23.094 -11.219 1 71.88 320 GLU A C 1
ATOM 2445 O O . GLU A 1 320 ? 0.203 22.797 -10.258 1 71.88 320 GLU A O 1
ATOM 2450 N N . GLU A 1 321 ? 0.859 24.203 -11.906 1 62.69 321 GLU A N 1
ATOM 2451 C CA . GLU A 1 321 ? -0.382 24.969 -11.891 1 62.69 321 GLU A CA 1
ATOM 2452 C C . GLU A 1 321 ? -1.3 24.562 -13.039 1 62.69 321 GLU A C 1
ATOM 2454 O O . GLU A 1 321 ? -0.828 24.141 -14.102 1 62.69 321 GLU A O 1
ATOM 2459 N N . MET B 1 1 ? -5.605 -23.594 -27.578 1 32.78 1 MET B N 1
ATOM 2460 C CA . MET B 1 1 ? -6.539 -22.5 -27.328 1 32.78 1 MET B CA 1
ATOM 2461 C C . MET B 1 1 ? -7.809 -23 -26.656 1 32.78 1 MET B C 1
ATOM 2463 O O . MET B 1 1 ? -8.344 -22.359 -25.766 1 32.78 1 MET B O 1
ATOM 2467 N N . GLY B 1 2 ? -8.297 -24.125 -27.109 1 36.69 2 GLY B N 1
ATOM 2468 C CA . GLY B 1 2 ? -9.531 -24.75 -26.688 1 36.69 2 GLY B CA 1
ATOM 2469 C C . GLY B 1 2 ? -9.438 -25.391 -25.312 1 36.69 2 GLY B C 1
ATOM 2470 O O . GLY B 1 2 ? -10.383 -25.328 -24.531 1 36.69 2 GLY B O 1
ATOM 2471 N N . THR B 1 3 ? -8.422 -26.094 -24.984 1 42.38 3 THR B N 1
ATOM 2472 C CA . THR B 1 3 ? -8.117 -26.891 -23.797 1 42.38 3 THR B CA 1
ATOM 2473 C C . THR B 1 3 ? -7.941 -26 -22.578 1 42.38 3 THR B C 1
ATOM 2475 O O . THR B 1 3 ? -8.312 -26.375 -21.469 1 42.38 3 THR B O 1
ATOM 2478 N N . ASP B 1 4 ? -7.547 -24.609 -22.828 1 56.22 4 ASP B N 1
ATOM 2479 C CA . ASP B 1 4 ? -7.297 -23.656 -21.734 1 56.22 4 ASP B CA 1
ATOM 2480 C C . ASP B 1 4 ? -8.602 -23.156 -21.141 1 56.22 4 ASP B C 1
ATOM 2482 O O . ASP B 1 4 ? -8.734 -23.047 -19.922 1 56.22 4 ASP B O 1
ATOM 2486 N N . THR B 1 5 ? -9.625 -23.266 -21.969 1 60.91 5 THR B N 1
ATOM 2487 C CA . THR B 1 5 ? -10.906 -22.75 -21.5 1 60.91 5 THR B CA 1
ATOM 2488 C C . THR B 1 5 ? -11.625 -23.781 -20.641 1 60.91 5 THR B C 1
ATOM 2490 O O . THR B 1 5 ? -12.18 -23.422 -19.594 1 60.91 5 THR B O 1
ATOM 2493 N N . GLU B 1 6 ? -11.508 -25.094 -21.141 1 65.5 6 GLU B N 1
ATOM 2494 C CA . GLU B 1 6 ? -12.156 -26.141 -20.344 1 65.5 6 GLU B CA 1
ATOM 2495 C C . GLU B 1 6 ? -11.5 -26.281 -18.969 1 65.5 6 GLU B C 1
ATOM 2497 O O . GLU B 1 6 ? -12.188 -26.453 -17.969 1 65.5 6 GLU B O 1
ATOM 2502 N N . GLY B 1 7 ? -10.203 -26.266 -19 1 74.25 7 GLY B N 1
ATOM 2503 C CA . GLY B 1 7 ? -9.469 -26.312 -17.75 1 74.25 7 GLY B CA 1
ATOM 2504 C C . GLY B 1 7 ? -9.789 -25.172 -16.828 1 74.25 7 GLY B C 1
ATOM 2505 O O . GLY B 1 7 ? -9.961 -25.359 -15.617 1 74.25 7 GLY B O 1
ATOM 2506 N N . GLU B 1 8 ? -9.977 -24.078 -17.438 1 75.31 8 GLU B N 1
ATOM 2507 C CA . GLU B 1 8 ? -10.297 -22.891 -16.656 1 75.31 8 GLU B CA 1
ATOM 2508 C C . GLU B 1 8 ? -11.688 -22.984 -16.047 1 75.31 8 GLU B C 1
ATOM 2510 O O . GLU B 1 8 ? -11.891 -22.609 -14.883 1 75.31 8 GLU B O 1
ATOM 2515 N N . THR B 1 9 ? -12.531 -23.453 -16.844 1 74.38 9 THR B N 1
ATOM 2516 C CA . THR B 1 9 ? -13.898 -23.609 -16.375 1 74.38 9 THR B CA 1
ATOM 2517 C C . THR B 1 9 ? -13.953 -24.609 -15.219 1 74.38 9 THR B C 1
ATOM 2519 O O . THR B 1 9 ? -14.641 -24.375 -14.219 1 74.38 9 THR B O 1
ATOM 2522 N N . ARG B 1 10 ? -13.25 -25.719 -15.391 1 80.88 10 ARG B N 1
ATOM 2523 C CA . ARG B 1 10 ? -13.211 -26.719 -14.336 1 80.88 10 ARG B CA 1
ATOM 2524 C C . ARG B 1 10 ? -12.617 -26.156 -13.055 1 80.88 10 ARG B C 1
ATOM 2526 O O . ARG B 1 10 ? -13.148 -26.359 -11.969 1 80.88 10 ARG B O 1
ATOM 2533 N N . ARG B 1 11 ? -11.609 -25.484 -13.156 1 83.25 11 ARG B N 1
ATOM 2534 C CA . ARG B 1 11 ? -10.945 -24.875 -12.016 1 83.25 11 ARG B CA 1
ATOM 2535 C C . ARG B 1 11 ? -11.867 -23.891 -11.305 1 83.25 11 ARG B C 1
ATOM 2537 O O . ARG B 1 11 ? -11.969 -23.906 -10.07 1 83.25 11 ARG B O 1
ATOM 2544 N N . SER B 1 12 ? -12.523 -23.078 -12.016 1 80.81 12 SER B N 1
ATOM 2545 C CA . SER B 1 12 ? -13.445 -22.094 -11.453 1 80.81 12 SER B CA 1
ATOM 2546 C C . SER B 1 12 ? -14.57 -22.781 -10.672 1 80.81 12 SER B C 1
ATOM 2548 O O . SER B 1 12 ? -14.984 -22.297 -9.617 1 80.81 12 SER B O 1
ATOM 2550 N N . LYS B 1 13 ? -15.047 -23.922 -11.227 1 81.69 13 LYS B N 1
ATOM 2551 C CA . LYS B 1 13 ? -16.109 -24.672 -10.555 1 81.69 13 LYS B CA 1
ATOM 2552 C C . LYS B 1 13 ? -15.609 -25.25 -9.234 1 81.69 13 LYS B C 1
ATOM 2554 O O . LYS B 1 13 ? -16.328 -25.234 -8.234 1 81.69 13 LYS B O 1
ATOM 2559 N N . GLU B 1 14 ? -14.414 -25.75 -9.281 1 86.12 14 GLU B N 1
ATOM 2560 C CA . GLU B 1 14 ? -13.836 -26.328 -8.062 1 86.12 14 GLU B CA 1
ATOM 2561 C C . GLU B 1 14 ? -13.648 -25.25 -6.996 1 86.12 14 GLU B C 1
ATOM 2563 O O . GLU B 1 14 ? -13.945 -25.469 -5.82 1 86.12 14 GLU B O 1
ATOM 2568 N N . ILE B 1 15 ? -13.211 -24.172 -7.367 1 85.31 15 ILE B N 1
ATOM 2569 C CA . ILE B 1 15 ? -12.984 -23.062 -6.441 1 85.31 15 ILE B CA 1
ATOM 2570 C C . ILE B 1 15 ? -14.32 -22.594 -5.867 1 85.31 15 ILE B C 1
ATOM 2572 O O . ILE B 1 15 ? -14.422 -22.312 -4.668 1 85.31 15 ILE B O 1
ATOM 2576 N N . LEU B 1 16 ? -15.266 -22.469 -6.719 1 82.75 16 LEU B N 1
ATOM 2577 C CA . LEU B 1 16 ? -16.594 -22.047 -6.273 1 82.75 16 LEU B CA 1
ATOM 2578 C C . LEU B 1 16 ? -17.141 -23.016 -5.223 1 82.75 16 LEU B C 1
ATOM 2580 O O . LEU B 1 16 ? -17.734 -22.578 -4.234 1 82.75 16 LEU B O 1
ATOM 2584 N N . GLU B 1 17 ? -16.984 -24.281 -5.5 1 85.06 17 GLU B N 1
ATOM 2585 C CA . GLU B 1 17 ? -17.438 -25.281 -4.535 1 85.06 17 GLU B CA 1
ATOM 2586 C C . GLU B 1 17 ? -16.734 -25.109 -3.191 1 85.06 17 GLU B C 1
ATOM 2588 O O . GLU B 1 17 ? -17.391 -25.156 -2.141 1 85.06 17 GLU B O 1
ATOM 2593 N N . ARG B 1 18 ? -15.477 -24.938 -3.242 1 88.38 18 ARG B N 1
ATOM 2594 C CA . ARG B 1 18 ? -14.734 -24.75 -2.002 1 88.38 18 ARG B CA 1
ATOM 2595 C C . ARG B 1 18 ? -15.164 -23.453 -1.307 1 88.38 18 ARG B C 1
ATOM 2597 O O . ARG B 1 18 ? -15.211 -23.391 -0.076 1 88.38 18 ARG B O 1
ATOM 2604 N N . TRP B 1 19 ? -15.438 -22.438 -2.037 1 85 19 TRP B N 1
ATOM 2605 C CA . TRP B 1 19 ? -15.914 -21.172 -1.486 1 85 19 TRP B CA 1
ATOM 2606 C C . TRP B 1 19 ? -17.25 -21.359 -0.766 1 85 19 TRP B C 1
ATOM 2608 O O . TRP B 1 19 ? -17.422 -20.906 0.37 1 85 19 TRP B O 1
ATOM 2618 N N . ARG B 1 20 ? -18.094 -22.078 -1.409 1 83.06 20 ARG B N 1
ATOM 2619 C CA . ARG B 1 20 ? -19.406 -22.344 -0.819 1 83.06 20 ARG B CA 1
ATOM 2620 C C . ARG B 1 20 ? -19.281 -23.141 0.474 1 83.06 20 ARG B C 1
ATOM 2622 O O . ARG B 1 20 ? -20 -22.875 1.443 1 83.06 20 ARG B O 1
ATOM 2629 N N . ASN B 1 21 ? -18.391 -24 0.409 1 89.94 21 ASN B N 1
ATOM 2630 C CA . ASN B 1 21 ? -18.172 -24.844 1.577 1 89.94 21 ASN B CA 1
ATOM 2631 C C . ASN B 1 21 ? -17.516 -24.078 2.719 1 89.94 21 ASN B C 1
ATOM 2633 O O . ASN B 1 21 ? -17.406 -24.594 3.834 1 89.94 21 ASN B O 1
ATOM 2637 N N . SER B 1 22 ? -17.141 -22.844 2.48 1 91.25 22 SER B N 1
ATOM 2638 C CA . SER B 1 22 ? -16.438 -22.047 3.488 1 91.25 22 SER B CA 1
ATOM 2639 C C . SER B 1 22 ? -17.375 -21.016 4.113 1 91.25 22 SER B C 1
ATOM 2641 O O . SER B 1 22 ? -16.922 -20.062 4.75 1 91.25 22 SER B O 1
ATOM 2643 N N . ALA B 1 23 ? -18.609 -21.141 3.998 1 87.19 23 ALA B N 1
ATOM 2644 C CA . ALA B 1 23 ? -19.609 -20.156 4.43 1 87.19 23 ALA B CA 1
ATOM 2645 C C . ALA B 1 23 ? -19.453 -19.844 5.914 1 87.19 23 ALA B C 1
ATOM 2647 O O . ALA B 1 23 ? -19.516 -18.672 6.312 1 87.19 23 ALA B O 1
ATOM 2648 N N . HIS B 1 24 ? -19.281 -20.875 6.676 1 91.5 24 HIS B N 1
ATOM 2649 C CA . HIS B 1 24 ? -19.141 -20.641 8.109 1 91.5 24 HIS B CA 1
ATOM 2650 C C . HIS B 1 24 ? -17.906 -19.812 8.414 1 91.5 24 HIS B C 1
ATOM 2652 O O . HIS B 1 24 ? -17.938 -18.953 9.297 1 91.5 24 HIS B O 1
ATOM 2658 N N . GLN B 1 25 ? -16.828 -20.047 7.734 1 94.06 25 GLN B N 1
ATOM 2659 C CA . GLN B 1 25 ? -15.602 -19.266 7.934 1 94.06 25 GLN B CA 1
ATOM 2660 C C . GLN B 1 25 ? -15.797 -17.828 7.477 1 94.06 25 GLN B C 1
ATOM 2662 O O . GLN B 1 25 ? -15.273 -16.906 8.094 1 94.06 25 GLN B O 1
ATOM 2667 N N . LEU B 1 26 ? -16.516 -17.672 6.375 1 89.06 26 LEU B N 1
ATOM 2668 C CA . LEU B 1 26 ? -16.797 -16.328 5.883 1 89.06 26 LEU B CA 1
ATOM 2669 C C . LEU B 1 26 ? -17.547 -15.516 6.93 1 89.06 26 LEU B C 1
ATOM 2671 O O . LEU B 1 26 ? -17.219 -14.352 7.168 1 89.06 26 LEU B O 1
ATOM 2675 N N . ASP B 1 27 ? -18.453 -16.141 7.547 1 88.44 27 ASP B N 1
ATOM 2676 C CA . ASP B 1 27 ? -19.234 -15.484 8.594 1 88.44 27 ASP B CA 1
ATOM 2677 C C . ASP B 1 27 ? -18.359 -15.125 9.789 1 88.44 27 ASP B C 1
ATOM 2679 O O . ASP B 1 27 ? -18.453 -14.016 10.328 1 88.44 27 ASP B O 1
ATOM 2683 N N . ASP B 1 28 ? -17.578 -16.094 10.219 1 92.44 28 ASP B N 1
ATOM 2684 C CA . ASP B 1 28 ? -16.688 -15.867 11.352 1 92.44 28 ASP B CA 1
ATOM 2685 C C . ASP B 1 28 ? -15.734 -14.711 11.062 1 92.44 28 ASP B C 1
ATOM 2687 O O . ASP B 1 28 ? -15.469 -13.883 11.945 1 92.44 28 ASP B O 1
ATOM 2691 N N . THR B 1 29 ? -15.234 -14.664 9.898 1 91.75 29 THR B N 1
ATOM 2692 C CA . THR B 1 29 ? -14.289 -13.617 9.531 1 91.75 29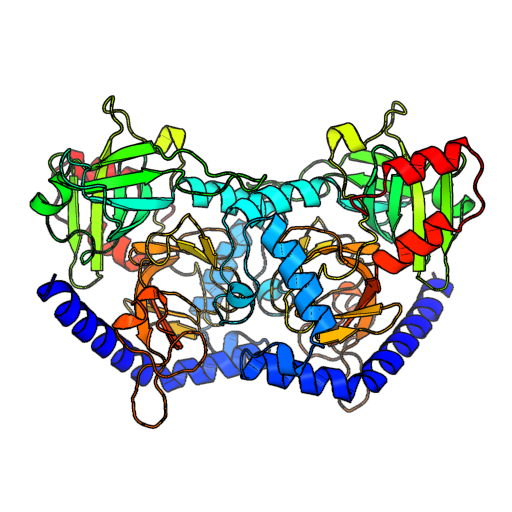 THR B CA 1
ATOM 2693 C C . THR B 1 29 ? -14.977 -12.258 9.484 1 91.75 29 THR B C 1
ATOM 2695 O O . THR B 1 29 ? -14.391 -11.25 9.883 1 91.75 29 THR B O 1
ATOM 2698 N N . ALA B 1 30 ? -16.172 -12.273 8.945 1 86 30 ALA B N 1
ATOM 2699 C CA . ALA B 1 30 ? -16.938 -11.031 8.953 1 86 30 ALA B CA 1
ATOM 2700 C C . ALA B 1 30 ? -17.141 -10.523 10.383 1 86 30 ALA B C 1
ATOM 2702 O O . ALA B 1 30 ? -17 -9.328 10.641 1 86 30 ALA B O 1
ATOM 2703 N N . LYS B 1 31 ? -17.453 -11.375 11.273 1 84.56 31 LYS B N 1
ATOM 2704 C CA . LYS B 1 31 ? -17.609 -11.023 12.68 1 84.56 31 LYS B CA 1
ATOM 2705 C C . LYS B 1 31 ? -16.312 -10.492 13.266 1 84.56 31 LYS B C 1
ATOM 2707 O O . LYS B 1 31 ? -16.297 -9.5 13.992 1 84.56 31 LYS B O 1
ATOM 2712 N N . ALA B 1 32 ? -15.25 -11.203 12.969 1 87.38 32 ALA B N 1
ATOM 2713 C CA . ALA B 1 32 ? -13.938 -10.773 13.453 1 87.38 32 ALA B CA 1
ATOM 2714 C C . ALA B 1 32 ? -13.594 -9.375 12.938 1 87.38 32 ALA B C 1
ATOM 2716 O O . ALA B 1 32 ? -13.078 -8.539 13.688 1 87.38 32 ALA B O 1
ATOM 2717 N N . THR B 1 33 ? -13.875 -9.125 11.68 1 82.31 33 THR B N 1
ATOM 2718 C CA . THR B 1 33 ? -13.594 -7.84 11.062 1 82.31 33 THR B CA 1
ATOM 2719 C C . THR B 1 33 ? -14.43 -6.734 11.703 1 82.31 33 THR B C 1
ATOM 2721 O O . THR B 1 33 ? -13.906 -5.668 12.031 1 82.31 33 THR B O 1
ATOM 2724 N N . ALA B 1 34 ? -15.656 -7.043 11.914 1 74.5 34 ALA B N 1
ATOM 2725 C CA . ALA B 1 34 ? -16.578 -6.062 12.477 1 74.5 34 ALA B CA 1
ATOM 2726 C C . ALA B 1 34 ? -16.234 -5.754 13.93 1 74.5 34 ALA B C 1
ATOM 2728 O O . ALA B 1 34 ? -16.297 -4.602 14.367 1 74.5 34 ALA B O 1
ATOM 2729 N N . SER B 1 35 ? -15.852 -6.742 14.672 1 73.19 35 SER B N 1
ATOM 2730 C CA . SER B 1 35 ? -15.617 -6.574 16.109 1 73.19 35 SER B CA 1
ATOM 2731 C C . SER B 1 35 ? -14.164 -6.195 16.391 1 73.19 35 SER B C 1
ATOM 2733 O O . SER B 1 35 ? -13.844 -5.742 17.484 1 73.19 35 SER B O 1
ATOM 2735 N N . GLY B 1 36 ? -13.328 -6.508 15.367 1 76.62 36 GLY B N 1
ATOM 2736 C CA . GLY B 1 36 ? -11.906 -6.309 15.602 1 76.62 36 GLY B CA 1
ATOM 2737 C C . GLY B 1 36 ? -11.281 -7.395 16.453 1 76.62 36 GLY B C 1
ATOM 2738 O O . GLY B 1 36 ? -10.172 -7.234 16.969 1 76.62 36 GLY B O 1
ATOM 2739 N N . ASP B 1 37 ? -12.031 -8.422 16.688 1 81.12 37 ASP B N 1
ATOM 2740 C CA . ASP B 1 37 ? -11.547 -9.555 17.469 1 81.12 37 ASP B CA 1
ATOM 2741 C C . ASP B 1 37 ? -11.219 -10.75 16.578 1 81.12 37 ASP B C 1
ATOM 2743 O O . ASP B 1 37 ? -12.109 -11.5 16.188 1 81.12 37 ASP B O 1
ATOM 2747 N N . LEU B 1 38 ? -10.008 -11.031 16.438 1 88.94 38 LEU B N 1
ATOM 2748 C CA . LEU B 1 38 ? -9.555 -12.086 15.539 1 88.94 38 LEU B CA 1
ATOM 2749 C C . LEU B 1 38 ? -9.945 -13.461 16.062 1 88.94 38 LEU B C 1
ATOM 2751 O O . LEU B 1 38 ? -9.977 -14.438 15.312 1 88.94 38 LEU B O 1
ATOM 2755 N N . ALA B 1 39 ? -10.188 -13.508 17.359 1 89.75 39 ALA B N 1
ATOM 2756 C CA . ALA B 1 39 ? -10.523 -14.797 17.953 1 89.75 39 ALA B CA 1
ATOM 2757 C C . ALA B 1 39 ? -11.859 -15.312 17.438 1 89.75 39 ALA B C 1
ATOM 2759 O O . ALA B 1 39 ? -12.172 -16.5 17.562 1 89.75 39 ALA B O 1
ATOM 2760 N N . ALA B 1 40 ? -12.633 -14.438 16.891 1 89.38 40 ALA B N 1
ATOM 2761 C CA . ALA B 1 40 ? -13.922 -14.836 16.328 1 89.38 40 ALA B CA 1
ATOM 2762 C C . ALA B 1 40 ? -13.75 -15.695 15.086 1 89.38 40 ALA B C 1
ATOM 2764 O O . ALA B 1 40 ? -14.656 -16.438 14.711 1 89.38 40 ALA B O 1
ATOM 2765 N N . ALA B 1 41 ? -12.57 -15.633 14.469 1 93.62 41 ALA B N 1
ATOM 2766 C CA . ALA B 1 41 ? -12.398 -16.328 13.195 1 93.62 41 ALA B CA 1
ATOM 2767 C C . ALA B 1 41 ? -11.219 -17.297 13.25 1 93.62 41 ALA B C 1
ATOM 2769 O O . ALA B 1 41 ? -11.047 -18.141 12.359 1 93.62 41 ALA B O 1
ATOM 2770 N N . ASN B 1 42 ? -10.414 -17.203 14.266 1 95.31 42 ASN B N 1
ATOM 2771 C CA . ASN B 1 42 ? -9.172 -17.969 14.328 1 95.31 42 ASN B CA 1
ATOM 2772 C C . ASN B 1 42 ? -9.039 -18.719 15.648 1 95.31 42 ASN B C 1
ATOM 2774 O O . ASN B 1 42 ? -9.461 -18.234 16.688 1 95.31 42 ASN B O 1
ATOM 2778 N N . SER B 1 43 ? -8.414 -19.859 15.602 1 94.56 43 SER B N 1
ATOM 2779 C CA . SER B 1 43 ? -8.172 -20.609 16.828 1 94.56 43 SER B CA 1
ATOM 2780 C C . SER B 1 43 ? -7.066 -19.984 17.656 1 94.56 43 SER B C 1
ATOM 2782 O O . SER B 1 43 ? -6.266 -19.203 17.141 1 94.56 43 SER B O 1
ATOM 2784 N N . SER B 1 44 ? -7.039 -20.344 18.906 1 94 44 SER B N 1
ATOM 2785 C CA . SER B 1 44 ? -5.996 -19.859 19.797 1 94 44 SER B CA 1
ATOM 2786 C C . SER B 1 44 ? -4.609 -20.266 19.312 1 94 44 SER B C 1
ATOM 2788 O O . SER B 1 44 ? -3.648 -19.516 19.438 1 94 44 SER B O 1
ATOM 2790 N N . SER B 1 45 ? -4.578 -21.438 18.812 1 94.69 45 SER B N 1
ATOM 2791 C CA . SER B 1 45 ? -3.299 -21.922 18.312 1 94.69 45 SER B CA 1
ATOM 2792 C C . SER B 1 45 ? -2.83 -21.109 17.109 1 94.69 45 SER B C 1
ATOM 2794 O O . SER B 1 45 ? -1.654 -20.75 17.016 1 94.69 45 SER B O 1
ATOM 2796 N N . GLU B 1 46 ? -3.699 -20.844 16.219 1 93.31 46 GLU B N 1
ATOM 2797 C CA . GLU B 1 46 ? -3.365 -20.047 15.047 1 93.31 46 GLU B CA 1
ATOM 2798 C C . GLU B 1 46 ? -2.891 -18.656 15.453 1 93.31 46 GLU B C 1
ATOM 2800 O O . GLU B 1 46 ? -1.886 -18.156 14.938 1 93.31 46 GLU B O 1
ATOM 2805 N N . LEU B 1 47 ? -3.588 -18.062 16.344 1 93.25 47 LEU B N 1
ATOM 2806 C CA . LEU B 1 47 ? -3.236 -16.734 16.797 1 93.25 47 LEU B CA 1
ATOM 2807 C C . LEU B 1 47 ? -1.909 -16.75 17.547 1 93.25 47 LEU B C 1
ATOM 2809 O O . LEU B 1 47 ? -1.11 -15.812 17.438 1 93.25 47 LEU B O 1
ATOM 2813 N N . GLY B 1 48 ? -1.751 -17.766 18.375 1 93.06 48 GLY B N 1
ATOM 2814 C CA . GLY B 1 48 ? -0.479 -17.906 19.062 1 93.06 48 GLY B CA 1
ATOM 2815 C C . GLY B 1 48 ? 0.705 -18 18.125 1 93.06 48 GLY B C 1
ATOM 2816 O O . GLY B 1 48 ? 1.722 -17.328 18.328 1 93.06 48 GLY B O 1
ATOM 2817 N N . ASN B 1 49 ? 0.582 -18.797 17.062 1 93.38 49 ASN B N 1
ATOM 2818 C CA . ASN B 1 49 ? 1.637 -18.938 16.062 1 93.38 49 ASN B CA 1
ATOM 2819 C C . ASN B 1 49 ? 1.914 -17.609 15.352 1 93.38 49 ASN B C 1
ATOM 2821 O O . ASN B 1 49 ? 3.07 -17.25 15.125 1 93.38 49 ASN B O 1
ATOM 2825 N N . ARG B 1 50 ? 0.867 -16.938 15 1 94.44 50 ARG B N 1
ATOM 2826 C CA . ARG B 1 50 ? 1.015 -15.656 14.328 1 94.44 50 ARG B CA 1
ATOM 2827 C C . ARG B 1 50 ? 1.703 -14.641 15.227 1 94.44 50 ARG B C 1
ATOM 2829 O O . ARG B 1 50 ? 2.602 -13.922 14.789 1 94.44 50 ARG B O 1
ATOM 2836 N N . ARG B 1 51 ? 1.318 -14.594 16.453 1 91.88 51 ARG B N 1
ATOM 2837 C CA . ARG B 1 51 ? 1.922 -13.688 17.422 1 91.88 51 ARG B CA 1
ATOM 2838 C C . ARG B 1 51 ? 3.412 -13.969 17.578 1 91.88 51 ARG B C 1
ATOM 2840 O O . ARG B 1 51 ? 4.223 -13.039 17.625 1 91.88 51 ARG B O 1
ATOM 2847 N N . GLN B 1 52 ? 3.701 -15.18 17.703 1 91.06 52 GLN B N 1
ATOM 2848 C CA . GLN B 1 52 ? 5.098 -15.562 17.875 1 91.06 52 GLN B CA 1
ATOM 2849 C C . GLN B 1 52 ? 5.938 -15.117 16.672 1 91.06 52 GLN B C 1
ATOM 2851 O O . GLN B 1 52 ? 7.051 -14.609 16.844 1 91.06 52 GLN B O 1
ATOM 2856 N N . ARG B 1 53 ? 5.414 -15.273 15.539 1 90.62 53 ARG B N 1
ATOM 2857 C CA . ARG B 1 53 ? 6.152 -14.883 14.336 1 90.62 53 ARG B CA 1
ATOM 2858 C C . ARG B 1 53 ? 6.336 -13.367 14.273 1 90.62 53 ARG B C 1
ATOM 2860 O O . ARG B 1 53 ? 7.406 -12.883 13.914 1 90.62 53 ARG B O 1
ATOM 2867 N N . LEU B 1 54 ? 5.293 -12.68 14.602 1 88.5 54 LEU B N 1
ATOM 2868 C CA . LEU B 1 54 ? 5.348 -11.219 14.586 1 88.5 54 LEU B CA 1
ATOM 2869 C C . LEU B 1 54 ? 6.332 -10.703 15.633 1 88.5 54 LEU B C 1
ATOM 2871 O O . LEU B 1 54 ? 7.078 -9.758 15.375 1 88.5 54 LEU B O 1
ATOM 2875 N N . MET B 1 55 ? 6.32 -11.344 16.719 1 85.62 55 MET B N 1
ATOM 2876 C CA . MET B 1 55 ? 7.188 -10.922 17.812 1 85.62 55 MET B CA 1
ATOM 2877 C C . MET B 1 55 ? 8.656 -11 17.406 1 85.62 55 MET B C 1
ATOM 2879 O O . MET B 1 55 ? 9.469 -10.188 17.844 1 85.62 55 MET B O 1
ATOM 2883 N N . ARG B 1 56 ? 8.938 -11.938 16.594 1 81.94 56 ARG B N 1
ATOM 2884 C CA . ARG B 1 56 ? 10.312 -12.086 16.125 1 81.94 56 ARG B CA 1
ATOM 2885 C C . ARG B 1 56 ? 10.742 -10.867 15.312 1 81.94 56 ARG B C 1
ATOM 2887 O O . ARG B 1 56 ? 11.938 -10.617 15.148 1 81.94 56 ARG B O 1
ATOM 2894 N N . ARG B 1 57 ? 9.789 -10.141 14.883 1 78.25 57 ARG B N 1
ATOM 2895 C CA . ARG B 1 57 ? 10.078 -8.961 14.07 1 78.25 57 ARG B CA 1
ATOM 2896 C C . ARG B 1 57 ? 9.727 -7.684 14.82 1 78.25 57 ARG B C 1
ATOM 2898 O O . ARG B 1 57 ? 9.617 -6.613 14.219 1 78.25 57 ARG B O 1
ATOM 2905 N N . GLY B 1 58 ? 9.391 -7.844 16.094 1 74.88 58 GLY B N 1
ATOM 2906 C CA . GLY B 1 58 ? 9.039 -6.695 16.906 1 74.88 58 GLY B CA 1
ATOM 2907 C C . GLY B 1 58 ? 7.656 -6.148 16.625 1 74.88 58 GLY B C 1
ATOM 2908 O O . GLY B 1 58 ? 7.398 -4.957 16.812 1 74.88 58 GLY B O 1
ATOM 2909 N N . LEU B 1 59 ? 6.848 -6.969 16 1 79.75 59 LEU B N 1
ATOM 2910 C CA . LEU B 1 59 ? 5.488 -6.57 15.664 1 79.75 59 LEU B CA 1
ATOM 2911 C C . LEU B 1 59 ? 4.477 -7.223 16.594 1 79.75 59 LEU B C 1
ATOM 2913 O O . LEU B 1 59 ? 4.82 -8.133 17.359 1 79.75 59 LEU B O 1
ATOM 2917 N N . ASP B 1 60 ? 3.32 -6.57 16.547 1 76 60 ASP B N 1
ATOM 2918 C CA . ASP B 1 60 ? 2.26 -7.109 17.391 1 76 60 ASP B CA 1
ATOM 2919 C C . ASP B 1 60 ? 0.979 -7.336 16.594 1 76 60 ASP B C 1
ATOM 2921 O O . ASP B 1 60 ? 0.711 -6.617 15.625 1 76 60 ASP B O 1
ATOM 2925 N N . LEU B 1 61 ? 0.328 -8.438 16.969 1 75.19 61 LEU B N 1
ATOM 2926 C CA . LEU B 1 61 ? -0.905 -8.812 16.281 1 75.19 61 LEU B CA 1
ATOM 2927 C C . LEU B 1 61 ? -2.006 -7.793 16.562 1 75.19 61 LEU B C 1
ATOM 2929 O O . LEU B 1 61 ? -2.873 -7.566 15.711 1 75.19 61 LEU B O 1
ATOM 2933 N N . ASP B 1 62 ? -1.979 -7.219 17.703 1 60.59 62 ASP B N 1
ATOM 2934 C CA . ASP B 1 62 ? -3.027 -6.289 18.109 1 60.59 62 ASP B CA 1
ATOM 2935 C C . ASP B 1 62 ? -3.061 -5.062 17.188 1 60.59 62 ASP B C 1
ATOM 2937 O O . ASP B 1 62 ? -4.125 -4.48 16.969 1 60.59 62 ASP B O 1
ATOM 2941 N N . GLY B 1 63 ? -1.977 -4.66 16.641 1 56 63 GLY B N 1
ATOM 2942 C CA . GLY B 1 63 ? -1.948 -3.557 15.695 1 56 63 GLY B CA 1
ATOM 2943 C C . GLY B 1 63 ? -2.713 -3.85 14.414 1 56 63 GLY B C 1
ATOM 2944 O O . GLY B 1 63 ? -3.215 -2.934 13.766 1 56 63 GLY B O 1
ATOM 2945 N N . ILE B 1 64 ? -2.678 -5.105 14.016 1 53.62 64 ILE B N 1
ATOM 2946 C CA . ILE B 1 64 ? -3.332 -5.527 12.781 1 53.62 64 ILE B CA 1
ATOM 2947 C C . ILE B 1 64 ? -4.848 -5.52 12.977 1 53.62 64 ILE B C 1
ATOM 2949 O O . ILE B 1 64 ? -5.594 -5.184 12.047 1 53.62 64 ILE B O 1
ATOM 2953 N N . VAL B 1 65 ? -5.301 -5.875 14.234 1 49.06 65 VAL B N 1
ATOM 2954 C CA . VAL B 1 65 ? -6.719 -6.086 14.492 1 49.06 65 VAL B CA 1
ATOM 2955 C C . VAL B 1 65 ? -7.375 -4.762 14.875 1 49.06 65 VAL B C 1
ATOM 2957 O O . VAL B 1 65 ? -8.508 -4.48 14.469 1 49.06 65 VAL B O 1
ATOM 2960 N N . ASN B 1 66 ? -6.609 -4.047 15.703 1 48.72 66 ASN B N 1
ATOM 2961 C CA . ASN B 1 66 ? -7.258 -2.92 16.359 1 48.72 66 ASN B CA 1
ATOM 2962 C C . ASN B 1 66 ? -7.41 -1.73 15.414 1 48.72 66 ASN B C 1
ATOM 2964 O O . ASN B 1 66 ? -7.191 -0.584 15.812 1 48.72 66 ASN B O 1
ATOM 2968 N N . LYS B 1 67 ? -7.914 -2.078 14.305 1 56.47 67 LYS B N 1
ATOM 2969 C CA . LYS B 1 67 ? -8.391 -1.124 13.305 1 56.47 67 LYS B CA 1
ATOM 2970 C C . LYS B 1 67 ? -7.297 -0.124 12.938 1 56.47 67 LYS B C 1
ATOM 2972 O O . LYS B 1 67 ? -7.582 0.947 12.398 1 56.47 67 LYS B O 1
ATOM 2977 N N . ASP B 1 68 ? -6.074 -0.374 13.594 1 65.56 68 ASP B N 1
ATOM 2978 C CA . ASP B 1 68 ? -4.98 0.39 13.008 1 65.56 68 ASP B CA 1
ATOM 2979 C C . ASP B 1 68 ? -4.371 -0.347 11.812 1 65.56 68 ASP B C 1
ATOM 2981 O O . ASP B 1 68 ? -3.543 -1.242 11.984 1 65.56 68 ASP B O 1
ATOM 2985 N N . ASP B 1 69 ? -4.758 -0.013 10.75 1 74.44 69 ASP B N 1
ATOM 2986 C CA . ASP B 1 69 ? -4.285 -0.719 9.57 1 74.44 69 ASP B CA 1
ATOM 2987 C C . ASP B 1 69 ? -3.078 -0.014 8.953 1 74.44 69 ASP B C 1
ATOM 2989 O O . ASP B 1 69 ? -2.732 -0.255 7.797 1 74.44 69 ASP B O 1
ATOM 2993 N N . SER B 1 70 ? -2.447 0.853 9.781 1 83.5 70 SER B N 1
ATOM 2994 C CA . SER B 1 70 ? -1.231 1.48 9.273 1 83.5 70 SER B CA 1
ATOM 2995 C C . SER B 1 70 ? -0.055 0.51 9.305 1 83.5 70 SER B C 1
ATOM 2997 O O . SER B 1 70 ? -0.051 -0.445 10.086 1 83.5 70 SER B O 1
ATOM 2999 N N . LEU B 1 71 ? 0.895 0.75 8.477 1 89.12 71 LEU B N 1
ATOM 3000 C CA . LEU B 1 71 ? 2.076 -0.091 8.312 1 89.12 71 LEU B CA 1
ATOM 3001 C C . LEU B 1 71 ? 3.352 0.716 8.531 1 89.12 71 LEU B C 1
ATOM 3003 O O . LEU B 1 71 ? 3.357 1.936 8.352 1 89.12 71 LEU B O 1
ATOM 3007 N N . TRP B 1 72 ? 4.387 0.001 8.984 1 92.38 72 TRP B N 1
ATOM 3008 C CA . TRP B 1 72 ? 5.688 0.667 8.953 1 92.38 72 TRP B CA 1
ATOM 3009 C C . TRP B 1 72 ? 6.062 1.069 7.535 1 92.38 72 TRP B C 1
ATOM 3011 O O . TRP B 1 72 ? 5.727 0.371 6.574 1 92.38 72 TRP B O 1
ATOM 3021 N N . VAL B 1 73 ? 6.793 2.123 7.363 1 95.88 73 VAL B N 1
ATOM 3022 C CA . VAL B 1 73 ? 7.129 2.641 6.039 1 95.88 73 VAL B CA 1
ATOM 3023 C C . VAL B 1 73 ? 8.008 1.635 5.301 1 95.88 73 VAL B C 1
ATOM 3025 O O . VAL B 1 73 ? 8.031 1.611 4.066 1 95.88 73 VAL B O 1
ATOM 3028 N N . SER B 1 74 ? 8.719 0.743 6.051 1 95.88 74 SER B N 1
ATOM 3029 C CA . SER B 1 74 ? 9.547 -0.287 5.438 1 95.88 74 SER B CA 1
ATOM 3030 C C . SER B 1 74 ? 8.711 -1.237 4.582 1 95.88 74 SER B C 1
ATOM 3032 O O . SER B 1 74 ? 9.258 -1.99 3.771 1 95.88 74 SER B O 1
ATOM 3034 N N . PHE B 1 75 ? 7.391 -1.242 4.777 1 96.25 75 PHE B N 1
ATOM 3035 C CA . PHE B 1 75 ? 6.492 -1.993 3.906 1 96.25 75 PHE B CA 1
ATOM 3036 C C . PHE B 1 75 ? 6.762 -1.667 2.441 1 96.25 75 PHE B C 1
ATOM 3038 O O . PHE B 1 75 ? 6.746 -2.557 1.589 1 96.25 75 PHE B O 1
ATOM 3045 N N . LEU B 1 76 ? 7.008 -0.4 2.133 1 98.12 76 LEU B N 1
ATOM 3046 C CA . LEU B 1 76 ? 7.227 0.049 0.762 1 98.12 76 LEU B CA 1
ATOM 3047 C C . LEU B 1 76 ? 8.531 -0.507 0.208 1 98.12 76 LEU B C 1
ATOM 3049 O O . LEU B 1 76 ? 8.555 -1.083 -0.882 1 98.12 76 LEU B O 1
ATOM 3053 N N . SER B 1 77 ? 9.641 -0.407 0.917 1 97.62 77 SER B N 1
ATOM 3054 C CA . SER B 1 77 ? 10.938 -0.867 0.435 1 97.62 77 SER B CA 1
ATOM 3055 C C . SER B 1 77 ? 11 -2.389 0.37 1 97.62 77 SER B C 1
ATOM 3057 O O . SER B 1 77 ? 11.547 -2.955 -0.58 1 97.62 77 SER B O 1
ATOM 3059 N N . CYS B 1 78 ? 10.43 -3.053 1.359 1 97.12 78 CYS B N 1
ATOM 3060 C CA . CYS B 1 78 ? 10.391 -4.512 1.342 1 97.12 78 CYS B CA 1
ATOM 3061 C C . CYS B 1 78 ? 9.516 -5.02 0.199 1 97.12 78 CYS B C 1
ATOM 3063 O O . CYS B 1 78 ? 9.836 -6.031 -0.425 1 97.12 78 CYS B O 1
ATOM 3065 N N . GLY B 1 79 ? 8.406 -4.324 -0.042 1 98.06 79 GLY B N 1
ATOM 3066 C CA . GLY B 1 79 ? 7.566 -4.676 -1.178 1 98.06 79 GLY B CA 1
ATOM 3067 C C . GLY B 1 79 ? 8.281 -4.547 -2.51 1 98.06 79 GLY B C 1
ATOM 3068 O O . GLY B 1 79 ? 8.102 -5.379 -3.4 1 98.06 79 GLY B O 1
ATOM 3069 N N . LEU B 1 80 ? 9.086 -3.533 -2.643 1 97.25 80 LEU B N 1
ATOM 3070 C CA . LEU B 1 80 ? 9.859 -3.348 -3.863 1 97.25 80 LEU B CA 1
ATOM 3071 C C . LEU B 1 80 ? 10.852 -4.492 -4.059 1 97.25 80 LEU B C 1
ATOM 3073 O O . LEU B 1 80 ? 11.031 -4.98 -5.176 1 97.25 80 LEU B O 1
ATOM 3077 N N . ALA B 1 81 ? 11.461 -4.883 -2.975 1 96.44 81 ALA B N 1
ATOM 3078 C CA . ALA B 1 81 ? 12.375 -6.016 -3.051 1 96.44 81 ALA B CA 1
ATOM 3079 C C . ALA B 1 81 ? 11.648 -7.277 -3.506 1 96.44 81 ALA B C 1
ATOM 3081 O O . ALA B 1 81 ? 12.141 -8 -4.379 1 96.44 81 ALA B O 1
ATOM 3082 N N . ALA B 1 82 ? 10.523 -7.523 -2.918 1 97.75 82 ALA B N 1
ATOM 3083 C CA . ALA B 1 82 ? 9.727 -8.68 -3.312 1 97.75 82 ALA B CA 1
ATOM 3084 C C . ALA B 1 82 ? 9.312 -8.594 -4.781 1 97.75 82 ALA B C 1
ATOM 3086 O O . ALA B 1 82 ? 9.328 -9.594 -5.496 1 97.75 82 ALA B O 1
ATOM 3087 N N . ALA B 1 83 ? 8.969 -7.418 -5.211 1 98.31 83 ALA B N 1
ATOM 3088 C CA . ALA B 1 83 ? 8.5 -7.203 -6.574 1 98.31 83 ALA B CA 1
ATOM 3089 C C . ALA B 1 83 ? 9.594 -7.527 -7.59 1 98.31 83 ALA B C 1
ATOM 3091 O O . ALA B 1 83 ? 9.305 -7.98 -8.703 1 98.31 83 ALA B O 1
ATOM 3092 N N . ARG B 1 84 ? 10.844 -7.336 -7.215 1 97.69 84 ARG B N 1
ATOM 3093 C CA . ARG B 1 84 ? 11.953 -7.609 -8.117 1 97.69 84 ARG B CA 1
ATOM 3094 C C . ARG B 1 84 ? 12.039 -9.094 -8.453 1 97.69 84 ARG B C 1
ATOM 3096 O O . ARG B 1 84 ? 12.57 -9.477 -9.492 1 97.69 84 ARG B O 1
ATOM 3103 N N . ALA B 1 85 ? 11.484 -9.883 -7.57 1 98.12 85 ALA B N 1
ATOM 3104 C CA . ALA B 1 85 ? 11.539 -11.328 -7.766 1 98.12 85 ALA B CA 1
ATOM 3105 C C . ALA B 1 85 ? 10.406 -11.805 -8.672 1 98.12 85 ALA B C 1
ATOM 3107 O O . ALA B 1 85 ? 10.406 -12.953 -9.117 1 98.12 85 ALA B O 1
ATOM 3108 N N . VAL B 1 86 ? 9.422 -10.977 -8.906 1 98.62 86 VAL B N 1
ATOM 3109 C CA . VAL B 1 86 ? 8.219 -11.383 -9.617 1 98.62 86 VAL B CA 1
ATOM 3110 C C . VAL B 1 86 ? 8.367 -11.07 -11.109 1 98.62 86 VAL B C 1
ATOM 3112 O O . VAL B 1 86 ? 8.852 -10 -11.477 1 98.62 86 VAL B O 1
ATOM 3115 N N . GLY B 1 87 ? 7.949 -12.023 -11.961 1 98.31 87 GLY B N 1
ATOM 3116 C CA . GLY B 1 87 ? 8.062 -11.836 -13.398 1 98.31 87 GLY B CA 1
ATOM 3117 C C . GLY B 1 87 ? 6.859 -12.344 -14.164 1 98.31 87 GLY B C 1
ATOM 3118 O O . GLY B 1 87 ? 6.031 -13.078 -13.617 1 98.31 87 GLY B O 1
ATOM 3119 N N . ARG B 1 88 ? 6.812 -11.883 -15.383 1 97.81 88 ARG B N 1
ATOM 3120 C CA . ARG B 1 88 ? 5.77 -12.266 -16.328 1 97.81 88 ARG B CA 1
ATOM 3121 C C . ARG B 1 88 ? 6.191 -13.484 -17.141 1 97.81 88 ARG B C 1
ATOM 3123 O O . ARG B 1 88 ? 7.203 -13.445 -17.859 1 97.81 88 ARG B O 1
ATOM 3130 N N . VAL B 1 89 ? 5.418 -14.547 -17.031 1 98 89 VAL B N 1
ATOM 3131 C CA . VAL B 1 89 ? 5.723 -15.758 -17.781 1 98 89 VAL B CA 1
ATOM 3132 C C . VAL B 1 89 ? 5.23 -15.602 -19.219 1 98 89 VAL B C 1
ATOM 3134 O O . VAL B 1 89 ? 4.086 -15.219 -19.453 1 98 89 VAL B O 1
ATOM 3137 N N . VAL B 1 90 ? 6.113 -15.922 -20.172 1 97.06 90 VAL B N 1
ATOM 3138 C CA . VAL B 1 90 ? 5.777 -15.711 -21.578 1 97.06 90 VAL B CA 1
ATOM 3139 C C . VAL B 1 90 ? 6.266 -16.891 -22.406 1 97.06 90 VAL B C 1
ATOM 3141 O O . VAL B 1 90 ? 7.172 -17.625 -21.984 1 97.06 90 VAL B O 1
ATOM 3144 N N . THR B 1 91 ? 5.648 -17.047 -23.562 1 95.31 91 THR B N 1
ATOM 3145 C CA . THR B 1 91 ? 6.207 -17.953 -24.562 1 95.31 91 THR B CA 1
ATOM 3146 C C . THR B 1 91 ? 7.492 -17.375 -25.141 1 95.31 91 THR B C 1
ATOM 3148 O O . THR B 1 91 ? 7.668 -16.156 -25.188 1 95.31 91 THR B O 1
ATOM 3151 N N . ALA B 1 92 ? 8.297 -18.234 -25.531 1 90.81 92 ALA B N 1
ATOM 3152 C CA . ALA B 1 92 ? 9.555 -17.781 -26.125 1 90.81 92 ALA B CA 1
ATOM 3153 C C . ALA B 1 92 ? 9.297 -16.953 -27.391 1 90.81 92 ALA B C 1
ATOM 3155 O O . ALA B 1 92 ? 8.406 -17.281 -28.172 1 90.81 92 ALA B O 1
ATOM 3156 N N . PRO B 1 93 ? 10.039 -15.875 -27.453 1 83.62 93 PRO B N 1
ATOM 3157 C CA . PRO B 1 93 ? 9.883 -15.078 -28.672 1 83.62 93 PRO B CA 1
ATOM 3158 C C . PRO B 1 93 ? 10.328 -15.828 -29.922 1 83.62 93 PRO B C 1
ATOM 3160 O O . PRO B 1 93 ? 11.242 -16.656 -29.859 1 83.62 93 PRO B O 1
ATOM 3163 N N . SER B 1 94 ? 9.492 -15.734 -30.969 1 80.38 94 SER B N 1
ATOM 3164 C CA . SER B 1 94 ? 9.883 -16.25 -32.281 1 80.38 94 SER B CA 1
ATOM 3165 C C . SER B 1 94 ? 9.805 -15.172 -33.344 1 80.38 94 SER B C 1
ATOM 3167 O O . SER B 1 94 ? 9.242 -14.102 -33.125 1 80.38 94 SER B O 1
ATOM 3169 N N . ARG B 1 95 ? 10.547 -15.344 -34.375 1 72.19 95 ARG B N 1
ATOM 3170 C CA . ARG B 1 95 ? 10.523 -14.391 -35.5 1 72.19 95 ARG B CA 1
ATOM 3171 C C . ARG B 1 95 ? 9.094 -14.156 -35.969 1 72.19 95 ARG B C 1
ATOM 3173 O O . ARG B 1 95 ? 8.75 -13.047 -36.375 1 72.19 95 ARG B O 1
ATOM 3180 N N . ALA B 1 96 ? 8.289 -15.086 -35.969 1 74.62 96 ALA B N 1
ATOM 3181 C CA . ALA B 1 96 ? 6.945 -15.016 -36.562 1 74.62 96 ALA B CA 1
ATOM 3182 C C . ALA B 1 96 ? 5.945 -14.461 -35.562 1 74.62 96 ALA B C 1
ATOM 3184 O O . ALA B 1 96 ? 4.953 -13.836 -35.938 1 74.62 96 ALA B O 1
ATOM 3185 N N . HIS B 1 97 ? 6.25 -14.719 -34.25 1 78.12 97 HIS B N 1
ATOM 3186 C CA . HIS B 1 97 ? 5.223 -14.336 -33.281 1 78.12 97 HIS B CA 1
ATOM 3187 C C . HIS B 1 97 ? 5.84 -13.703 -32.031 1 78.12 97 HIS B C 1
ATOM 3189 O O . HIS B 1 97 ? 6.824 -14.211 -31.5 1 78.12 97 HIS B O 1
ATOM 3195 N N . PRO B 1 98 ? 5.273 -12.523 -31.594 1 82.88 98 PRO B N 1
ATOM 3196 C CA . PRO B 1 98 ? 5.723 -11.938 -30.344 1 82.88 98 PRO B CA 1
ATOM 3197 C C . PRO B 1 98 ? 5.391 -12.805 -29.125 1 82.88 98 PRO B C 1
ATOM 3199 O O . PRO B 1 98 ? 4.547 -13.703 -29.219 1 82.88 98 PRO B O 1
ATOM 3202 N N . SER B 1 99 ? 6.156 -12.656 -28.062 1 89.12 99 SER B N 1
ATOM 3203 C CA . SER B 1 99 ? 5.891 -13.391 -26.828 1 89.12 99 SER B CA 1
ATOM 3204 C C . SER B 1 99 ? 4.457 -13.164 -26.344 1 89.12 99 SER B C 1
ATOM 3206 O O . SER B 1 99 ? 3.936 -12.055 -26.438 1 89.12 99 SER B O 1
ATOM 3208 N N . LEU B 1 100 ? 3.877 -14.211 -26.016 1 90.88 100 LEU B N 1
ATOM 3209 C CA . LEU B 1 100 ? 2.541 -14.164 -25.422 1 90.88 100 LEU B CA 1
ATOM 3210 C C . LEU B 1 100 ? 2.604 -14.367 -23.906 1 90.88 100 LEU B C 1
ATOM 3212 O O . LEU B 1 100 ? 3.258 -15.297 -23.438 1 90.88 100 LEU B O 1
ATOM 3216 N N . ALA B 1 101 ? 1.959 -13.5 -23.203 1 93.31 101 ALA B N 1
ATOM 3217 C CA . ALA B 1 101 ? 1.91 -13.625 -21.75 1 93.31 101 ALA B CA 1
ATOM 3218 C C . ALA B 1 101 ? 0.972 -14.75 -21.328 1 93.31 101 ALA B C 1
ATOM 3220 O O . ALA B 1 101 ? -0.16 -14.836 -21.812 1 93.31 101 ALA B O 1
ATOM 3221 N N . VAL B 1 102 ? 1.445 -15.539 -20.359 1 93.06 102 VAL B N 1
ATOM 3222 C CA . VAL B 1 102 ? 0.62 -16.688 -20.016 1 93.06 102 VAL B CA 1
ATOM 3223 C C . VAL B 1 102 ? 0.443 -16.75 -18.5 1 93.06 102 VAL B C 1
ATOM 3225 O O . VAL B 1 102 ? -0.321 -17.562 -17.984 1 93.06 102 VAL B O 1
ATOM 3228 N N . GLY B 1 103 ? 1.106 -15.922 -17.75 1 94.81 103 GLY B N 1
ATOM 3229 C CA . GLY B 1 103 ? 0.932 -15.922 -16.312 1 94.81 103 GLY B CA 1
ATOM 3230 C C . GLY B 1 103 ? 1.968 -15.086 -15.586 1 94.81 103 GLY B C 1
ATOM 3231 O O . GLY B 1 103 ? 2.631 -14.242 -16.188 1 94.81 103 GLY B O 1
ATOM 3232 N N . THR B 1 104 ? 2.006 -15.266 -14.289 1 96.88 104 THR B N 1
ATOM 3233 C CA . THR B 1 104 ? 2.934 -14.609 -13.375 1 96.88 104 THR B CA 1
ATOM 3234 C C . THR B 1 104 ? 3.701 -15.648 -12.555 1 96.88 104 THR B C 1
ATOM 3236 O O . THR B 1 104 ? 3.301 -16.812 -12.484 1 96.88 104 THR B O 1
ATOM 3239 N N . GLY B 1 105 ? 4.797 -15.305 -12.016 1 98.44 105 GLY B N 1
ATOM 3240 C CA . GLY B 1 105 ? 5.543 -16.141 -11.094 1 98.44 105 GLY B CA 1
ATOM 3241 C C . GLY B 1 105 ? 6.586 -15.367 -10.305 1 98.44 105 GLY B C 1
ATOM 3242 O O . GLY B 1 105 ? 6.602 -14.133 -10.32 1 98.44 105 GLY B O 1
ATOM 3243 N N . ALA B 1 106 ? 7.418 -16.203 -9.555 1 98.69 106 ALA B N 1
ATOM 3244 C CA . ALA B 1 106 ? 8.422 -15.547 -8.719 1 98.69 106 ALA B CA 1
ATOM 3245 C C . ALA B 1 106 ? 9.672 -16.406 -8.586 1 98.69 106 ALA B C 1
ATOM 3247 O O . ALA B 1 106 ? 9.586 -17.641 -8.562 1 98.69 106 ALA B O 1
ATOM 3248 N N . LEU B 1 107 ? 10.797 -15.727 -8.516 1 98.31 107 LEU B N 1
ATOM 3249 C CA . LEU B 1 107 ? 12.047 -16.391 -8.148 1 98.31 107 LEU B CA 1
ATOM 3250 C C . LEU B 1 107 ? 12.016 -16.828 -6.684 1 98.31 107 LEU B C 1
ATOM 3252 O O . LEU B 1 107 ? 11.82 -16 -5.793 1 98.31 107 LEU B O 1
ATOM 3256 N N . ILE B 1 108 ? 12.211 -18.094 -6.414 1 97.88 108 ILE B N 1
ATOM 3257 C CA . ILE B 1 108 ? 12.211 -18.578 -5.039 1 97.88 108 ILE B CA 1
ATOM 3258 C C . ILE B 1 108 ? 13.633 -18.938 -4.625 1 97.88 108 ILE B C 1
ATOM 3260 O O . ILE B 1 108 ? 13.867 -19.344 -3.479 1 97.88 108 ILE B O 1
ATOM 3264 N N . GLY B 1 109 ? 14.523 -18.859 -5.402 1 95.38 109 GLY B N 1
ATOM 3265 C CA . GLY B 1 109 ? 15.961 -19.016 -5.289 1 95.38 109 GLY B CA 1
ATOM 3266 C C . GLY B 1 109 ? 16.719 -18.391 -6.445 1 95.38 109 GLY B C 1
ATOM 3267 O O . GLY B 1 109 ? 16.125 -17.875 -7.383 1 95.38 109 GLY B O 1
ATOM 3268 N N . PRO B 1 110 ? 18 -18.5 -6.391 1 93.88 110 PRO B N 1
ATOM 3269 C CA . PRO B 1 110 ? 18.781 -17.828 -7.422 1 93.88 110 PRO B CA 1
ATOM 3270 C C . PRO B 1 110 ? 18.469 -18.344 -8.828 1 93.88 110 PRO B C 1
ATOM 3272 O O . PRO B 1 110 ? 18.594 -17.594 -9.797 1 93.88 110 PRO B O 1
ATOM 3275 N N . SER B 1 111 ? 18.047 -19.641 -8.906 1 95.88 111 SER B N 1
ATOM 3276 C CA . SER B 1 111 ? 17.828 -20.203 -10.234 1 95.88 111 SER B CA 1
ATOM 3277 C C . SER B 1 111 ? 16.5 -20.938 -10.305 1 95.88 111 SER B C 1
ATOM 3279 O O . SER B 1 111 ? 16.297 -21.766 -11.195 1 95.88 111 SER B O 1
ATOM 3281 N N . LEU B 1 112 ? 15.688 -20.734 -9.352 1 97.94 112 LEU B N 1
ATOM 3282 C CA . LEU B 1 112 ? 14.414 -21.453 -9.336 1 97.94 112 LEU B CA 1
ATOM 3283 C C . LEU B 1 112 ? 13.25 -20.469 -9.383 1 97.94 112 LEU B C 1
ATOM 3285 O O . LEU B 1 112 ? 13.25 -19.453 -8.672 1 97.94 112 LEU B O 1
ATOM 3289 N N . PHE B 1 113 ? 12.359 -20.781 -10.195 1 98.44 113 PHE B N 1
ATOM 3290 C CA . PHE B 1 113 ? 11.164 -19.984 -10.43 1 98.44 113 PHE B CA 1
ATOM 3291 C C . PHE B 1 113 ? 9.906 -20.812 -10.172 1 98.44 113 PHE B C 1
ATOM 3293 O O . PHE B 1 113 ? 9.836 -21.984 -10.531 1 98.44 113 PHE B O 1
ATOM 3300 N N . ILE B 1 114 ? 8.898 -20.203 -9.508 1 98.75 114 ILE B N 1
ATOM 3301 C CA . ILE B 1 114 ? 7.664 -20.906 -9.219 1 98.75 114 ILE B CA 1
ATOM 3302 C C . ILE B 1 114 ? 6.492 -20.219 -9.914 1 98.75 114 ILE B C 1
ATOM 3304 O O . ILE B 1 114 ? 6.441 -19 -9.984 1 98.75 114 ILE B O 1
ATOM 3308 N N . THR B 1 115 ? 5.59 -20.953 -10.469 1 98.69 115 THR B N 1
ATOM 3309 C CA . THR B 1 115 ? 4.309 -20.547 -11.031 1 98.69 115 THR B CA 1
ATOM 3310 C C . THR B 1 115 ? 3.287 -21.672 -10.922 1 98.69 115 THR B C 1
ATOM 3312 O O . THR B 1 115 ? 3.434 -22.578 -10.086 1 98.69 115 THR B O 1
ATOM 3315 N N . ASN B 1 116 ? 2.135 -21.484 -11.594 1 97.94 116 ASN B N 1
ATOM 3316 C CA . ASN B 1 116 ? 1.108 -22.516 -11.516 1 97.94 116 ASN B CA 1
ATOM 3317 C C . ASN B 1 116 ? 1.397 -23.672 -12.484 1 97.94 116 ASN B C 1
ATOM 3319 O O . ASN B 1 116 ? 2.02 -23.469 -13.523 1 97.94 116 ASN B O 1
ATOM 3323 N N . ASN B 1 117 ? 0.922 -24.844 -12.094 1 97.75 117 ASN B N 1
ATOM 3324 C CA . ASN B 1 117 ? 0.961 -25.984 -13.008 1 97.75 117 ASN B CA 1
ATOM 3325 C C . ASN B 1 117 ? 0.196 -25.703 -14.297 1 97.75 117 ASN B C 1
ATOM 3327 O O . ASN B 1 117 ? 0.648 -26.062 -15.383 1 97.75 117 ASN B O 1
ATOM 3331 N N . HIS B 1 118 ? -0.888 -25.047 -14.219 1 94.12 118 HIS B N 1
ATOM 3332 C CA . HIS B 1 118 ? -1.698 -24.828 -15.406 1 94.12 118 HIS B CA 1
ATOM 3333 C C . HIS B 1 118 ? -1.082 -23.75 -16.297 1 94.12 118 HIS B C 1
ATOM 3335 O O . HIS B 1 118 ? -1.52 -23.547 -17.422 1 94.12 118 HIS B O 1
ATOM 3341 N N . VAL B 1 119 ? -0.119 -23.016 -15.797 1 95.38 119 VAL B N 1
ATOM 3342 C CA . VAL B 1 119 ? 0.655 -22.078 -16.609 1 95.38 119 VAL B CA 1
ATOM 3343 C C . VAL B 1 119 ? 1.755 -22.828 -17.344 1 95.38 119 VAL B C 1
ATOM 3345 O O . VAL B 1 119 ? 1.954 -22.625 -18.547 1 95.38 119 VAL B O 1
ATOM 3348 N N . ILE B 1 120 ? 2.514 -23.641 -16.625 1 97.56 120 ILE B N 1
ATOM 3349 C CA . ILE B 1 120 ? 3.535 -24.531 -17.188 1 97.56 120 ILE B CA 1
ATOM 3350 C C . ILE B 1 120 ? 3.219 -25.969 -16.828 1 97.56 120 ILE B C 1
ATOM 3352 O O . ILE B 1 120 ? 3.578 -26.453 -15.75 1 97.56 120 ILE B O 1
ATOM 3356 N N . TRP B 1 121 ? 2.83 -26.719 -17.75 1 95.5 121 TRP B N 1
ATOM 3357 C CA . TRP B 1 121 ? 2.236 -28.031 -17.484 1 95.5 121 TRP B CA 1
ATOM 3358 C C . TRP B 1 121 ? 3.301 -29.109 -17.484 1 95.5 121 TRP B C 1
ATOM 3360 O O . TRP B 1 121 ? 3.156 -30.125 -16.781 1 95.5 121 TRP B O 1
ATOM 3370 N N . SER B 1 122 ? 4.246 -28.875 -18.359 1 97.5 122 SER B N 1
ATOM 3371 C CA . SER B 1 122 ? 5.242 -29.938 -18.531 1 97.5 122 SER B CA 1
ATOM 3372 C C . SER B 1 122 ? 6.621 -29.344 -18.828 1 97.5 122 SER B C 1
ATOM 3374 O O . SER B 1 122 ? 6.742 -28.172 -19.156 1 97.5 122 SER B O 1
ATOM 3376 N N . ALA B 1 123 ? 7.555 -30.203 -18.656 1 97.62 123 ALA B N 1
ATOM 3377 C CA . ALA B 1 123 ? 8.914 -29.781 -18.969 1 97.62 123 ALA B CA 1
ATOM 3378 C C . ALA B 1 123 ? 9.039 -29.359 -20.438 1 97.62 123 ALA B C 1
ATOM 3380 O O . ALA B 1 123 ? 9.766 -28.438 -20.766 1 97.62 123 ALA B O 1
ATOM 3381 N N . ASP B 1 124 ? 8.406 -30.078 -21.328 1 97.06 124 ASP B N 1
ATOM 3382 C CA . ASP B 1 124 ? 8.422 -29.75 -22.75 1 97.06 124 ASP B CA 1
ATOM 3383 C C . ASP B 1 124 ? 7.863 -28.344 -22.984 1 97.06 124 ASP B C 1
ATOM 3385 O O . ASP B 1 124 ? 8.438 -27.562 -23.734 1 97.06 124 ASP B O 1
ATOM 3389 N N . ASP B 1 125 ? 6.746 -28.031 -22.359 1 95.44 125 ASP B N 1
ATOM 3390 C CA . ASP B 1 125 ? 6.18 -26.688 -22.453 1 95.44 125 ASP B CA 1
ATOM 3391 C C . ASP B 1 125 ? 7.168 -25.641 -21.938 1 95.44 125 ASP B C 1
ATOM 3393 O O . ASP B 1 125 ? 7.348 -24.594 -22.562 1 95.44 125 ASP B O 1
ATOM 3397 N N . ALA B 1 126 ? 7.746 -25.938 -20.797 1 97.94 126 ALA B N 1
ATOM 3398 C CA . ALA B 1 126 ? 8.672 -25.016 -20.141 1 97.94 126 ALA B CA 1
ATOM 3399 C C . ALA B 1 126 ? 9.828 -24.656 -21.078 1 97.94 126 ALA B C 1
ATOM 3401 O O . ALA B 1 126 ? 10.32 -23.516 -21.047 1 97.94 126 ALA B O 1
ATOM 3402 N N . SER B 1 127 ? 10.258 -25.578 -21.906 1 96.38 127 SER B N 1
ATOM 3403 C CA . SER B 1 127 ? 11.422 -25.375 -22.781 1 96.38 127 SER B CA 1
ATOM 3404 C C . SER B 1 127 ? 11.148 -24.297 -23.812 1 96.38 127 SER B C 1
ATOM 3406 O O . SER B 1 127 ? 12.086 -23.719 -24.375 1 96.38 127 SER B O 1
ATOM 3408 N N . ALA B 1 128 ? 9.898 -24.016 -24.062 1 95.62 128 ALA B N 1
ATOM 3409 C CA . ALA B 1 128 ? 9.523 -23 -25.031 1 95.62 128 ALA B CA 1
ATOM 3410 C C . ALA B 1 128 ? 8.992 -21.734 -24.344 1 95.62 128 ALA B C 1
ATOM 3412 O O . ALA B 1 128 ? 8.219 -20.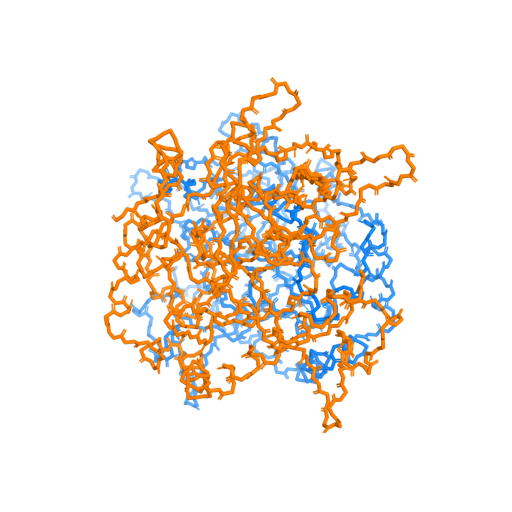984 -24.938 1 95.62 128 ALA B O 1
ATOM 3413 N N . MET B 1 129 ? 9.328 -21.594 -23.156 1 97.25 129 MET B N 1
ATOM 3414 C CA . MET B 1 129 ? 8.82 -20.453 -22.375 1 97.25 129 MET B CA 1
ATOM 3415 C C . MET B 1 129 ? 9.945 -19.797 -21.594 1 97.25 129 MET B C 1
ATOM 3417 O O . MET B 1 129 ? 11.078 -20.281 -21.578 1 97.25 129 MET B O 1
ATOM 3421 N N . GLY B 1 130 ? 9.664 -18.719 -21.047 1 97.69 130 GLY B N 1
ATOM 3422 C CA . GLY B 1 130 ? 10.547 -17.969 -20.156 1 97.69 130 GLY B CA 1
ATOM 3423 C C . GLY B 1 130 ? 9.82 -16.922 -19.328 1 97.69 130 GLY B C 1
ATOM 3424 O O . GLY B 1 130 ? 8.594 -16.922 -19.266 1 97.69 130 GLY B O 1
ATOM 3425 N N . VAL B 1 131 ? 10.641 -16.125 -18.625 1 97.94 131 VAL B N 1
ATOM 3426 C CA . VAL B 1 131 ? 10.102 -15.094 -17.75 1 97.94 131 VAL B CA 1
ATOM 3427 C C . VAL B 1 131 ? 10.727 -13.742 -18.109 1 97.94 131 VAL B C 1
ATOM 3429 O O . VAL B 1 131 ? 11.914 -13.672 -18.422 1 97.94 131 VAL B O 1
ATOM 3432 N N . GLN B 1 132 ? 9.906 -12.75 -18.109 1 97.19 132 GLN B N 1
ATOM 3433 C CA . GLN B 1 132 ? 10.359 -11.367 -18.25 1 97.19 132 GLN B CA 1
ATOM 3434 C C . GLN B 1 132 ? 10.359 -10.656 -16.906 1 97.19 132 GLN B C 1
ATOM 3436 O O . GLN B 1 132 ? 9.312 -10.484 -16.281 1 97.19 132 GLN B O 1
ATOM 3441 N N . PHE B 1 133 ? 11.539 -10.266 -16.453 1 97.38 133 PHE B N 1
ATOM 3442 C CA . PHE B 1 133 ? 11.664 -9.445 -15.25 1 97.38 133 PHE B CA 1
ATOM 3443 C C . PHE B 1 133 ? 11.727 -7.969 -15.609 1 97.38 133 PHE B C 1
ATOM 3445 O O . PHE B 1 133 ? 12.266 -7.602 -16.656 1 97.38 133 PHE B O 1
ATOM 3452 N N . GLY B 1 134 ? 11.164 -7.129 -14.781 1 96.62 134 GLY B N 1
ATOM 3453 C CA . GLY B 1 134 ? 11.219 -5.695 -15 1 96.62 134 GLY B CA 1
ATOM 3454 C C . GLY B 1 134 ? 10.18 -5.207 -16 1 96.62 134 GLY B C 1
ATOM 3455 O O . GLY B 1 134 ? 10.305 -4.105 -16.531 1 96.62 134 GLY B O 1
ATOM 3456 N N . TYR B 1 135 ? 9.227 -6.074 -16.375 1 97.12 135 TYR B N 1
ATOM 3457 C CA . TYR B 1 135 ? 8.117 -5.613 -17.203 1 97.12 135 TYR B CA 1
ATOM 3458 C C . TYR B 1 135 ? 7.172 -4.727 -16.406 1 97.12 135 TYR B C 1
ATOM 3460 O O . TYR B 1 135 ? 6.129 -5.184 -15.938 1 97.12 135 TYR B O 1
ATOM 3468 N N . GLU B 1 136 ? 7.5 -3.461 -16.266 1 96.94 136 GLU B N 1
ATOM 3469 C CA . GLU B 1 136 ? 6.812 -2.52 -15.391 1 96.94 136 GLU B CA 1
ATOM 3470 C C . GLU B 1 136 ? 7.035 -1.079 -15.836 1 96.94 136 GLU B C 1
ATOM 3472 O O . GLU B 1 136 ? 7.762 -0.831 -16.797 1 96.94 136 GLU B O 1
ATOM 3477 N N . PHE B 1 137 ? 6.297 -0.149 -15.273 1 94.12 137 PHE B N 1
ATOM 3478 C CA . PHE B 1 137 ? 6.512 1.275 -15.5 1 94.12 137 PHE B CA 1
ATOM 3479 C C . PHE B 1 137 ? 7.516 1.835 -14.5 1 94.12 137 PHE B C 1
ATOM 3481 O O . PHE B 1 137 ? 7.492 1.479 -13.32 1 94.12 137 PHE B O 1
ATOM 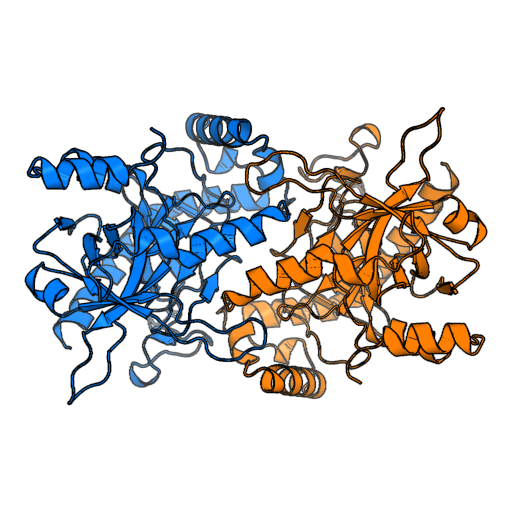3488 N N . ALA B 1 138 ? 8.336 2.699 -15.039 1 93.44 138 ALA B N 1
ATOM 3489 C CA . ALA B 1 138 ? 9.25 3.428 -14.164 1 93.44 138 ALA B CA 1
ATOM 3490 C C . ALA B 1 138 ? 8.516 4.496 -13.367 1 93.44 138 ALA B C 1
ATOM 3492 O O . ALA B 1 138 ? 7.32 4.719 -13.562 1 93.44 138 ALA B O 1
ATOM 3493 N N . ASP B 1 139 ? 9.195 5.098 -12.438 1 91.75 139 ASP B N 1
ATOM 3494 C CA . ASP B 1 139 ? 8.602 6.082 -11.531 1 91.75 139 ASP B CA 1
ATOM 3495 C C . ASP B 1 139 ? 8.039 7.27 -12.312 1 91.75 139 ASP B C 1
ATOM 3497 O O . ASP B 1 139 ? 7.066 7.895 -11.883 1 91.75 139 ASP B O 1
ATOM 3501 N N . ASP B 1 140 ? 8.625 7.566 -13.453 1 88.62 140 ASP B N 1
ATOM 3502 C CA . ASP B 1 140 ? 8.195 8.727 -14.234 1 88.62 140 ASP B CA 1
ATOM 3503 C C . ASP B 1 140 ? 7.086 8.352 -15.211 1 88.62 140 ASP B C 1
ATOM 3505 O O . ASP B 1 140 ? 6.66 9.172 -16.016 1 88.62 140 ASP B O 1
ATOM 3509 N N . GLY B 1 141 ? 6.719 7.082 -15.148 1 88.06 141 GLY B N 1
ATOM 3510 C CA . GLY B 1 141 ? 5.602 6.652 -15.977 1 88.06 141 GLY B CA 1
ATOM 3511 C C . GLY B 1 141 ? 6.039 6.047 -17.297 1 88.06 141 GLY B C 1
ATOM 3512 O O . GLY B 1 141 ? 5.207 5.562 -18.078 1 88.06 141 GLY B O 1
ATOM 3513 N N . THR B 1 142 ? 7.305 6.016 -17.547 1 91.38 142 THR B N 1
ATOM 3514 C CA . THR B 1 142 ? 7.781 5.434 -18.797 1 91.38 142 THR B CA 1
ATOM 3515 C C . THR B 1 142 ? 7.887 3.914 -18.672 1 91.38 142 THR B C 1
ATOM 3517 O O . THR B 1 142 ? 7.949 3.375 -17.562 1 91.38 142 THR B O 1
ATOM 3520 N N . GLU B 1 143 ? 7.848 3.309 -19.797 1 93.12 143 GLU B N 1
ATOM 3521 C CA . GLU B 1 143 ? 7.949 1.854 -19.828 1 93.12 143 GLU B CA 1
ATOM 3522 C C . GLU B 1 143 ? 9.383 1.392 -19.594 1 93.12 143 GLU B C 1
ATOM 3524 O O . GLU B 1 143 ? 10.312 1.895 -20.219 1 93.12 143 GLU B O 1
ATOM 3529 N N . SER B 1 144 ? 9.555 0.452 -18.703 1 94.88 144 SER B N 1
ATOM 3530 C CA . SER B 1 144 ? 10.859 -0.17 -18.5 1 94.88 144 SER B CA 1
ATOM 3531 C C . SER B 1 144 ? 11.109 -1.281 -19.516 1 94.88 144 SER B C 1
ATOM 3533 O O . SER B 1 144 ? 10.164 -1.895 -20.016 1 94.88 144 SER B O 1
ATOM 3535 N N . GLN B 1 145 ? 12.359 -1.521 -19.781 1 94.44 145 GLN B N 1
ATOM 3536 C CA . GLN B 1 145 ? 12.727 -2.627 -20.656 1 94.44 145 GLN B CA 1
ATOM 3537 C C . GLN B 1 145 ? 12.898 -3.92 -19.859 1 94.44 145 GLN B C 1
ATOM 3539 O O . GLN B 1 145 ? 13.805 -4.031 -19.031 1 94.44 145 GLN B O 1
ATOM 3544 N N . PRO B 1 146 ? 12.102 -4.852 -20.172 1 95.06 146 PRO B N 1
ATOM 3545 C CA . PRO B 1 146 ? 12.227 -6.105 -19.422 1 95.06 146 PRO B CA 1
ATOM 3546 C C . PRO B 1 146 ? 13.422 -6.941 -19.859 1 95.06 146 PRO B C 1
ATOM 3548 O O . PRO B 1 146 ? 13.945 -6.75 -20.953 1 95.06 146 PRO B O 1
ATOM 3551 N N . ARG B 1 147 ? 13.828 -7.781 -19 1 94.94 147 ARG B N 1
ATOM 3552 C CA . ARG B 1 147 ? 14.859 -8.766 -19.297 1 94.94 147 ARG B CA 1
ATOM 3553 C C . ARG B 1 147 ? 14.273 -10.172 -19.375 1 94.94 147 ARG B C 1
ATOM 3555 O O . ARG B 1 147 ? 13.594 -10.617 -18.453 1 94.94 147 ARG B O 1
ATOM 3562 N N . TYR B 1 148 ? 14.531 -10.797 -20.453 1 95.44 148 TYR B N 1
ATOM 3563 C CA . TYR B 1 148 ? 14.023 -12.148 -20.672 1 95.44 148 TYR B CA 1
ATOM 3564 C C . TYR B 1 148 ? 15.008 -13.188 -20.156 1 95.44 148 TYR B C 1
ATOM 3566 O O . TYR B 1 148 ? 16.203 -13.102 -20.422 1 95.44 148 TYR B O 1
ATOM 3574 N N . CYS B 1 149 ? 14.555 -14.141 -19.422 1 97.19 149 CYS B N 1
ATOM 3575 C CA . CYS B 1 149 ? 15.289 -15.312 -18.938 1 97.19 149 CYS B CA 1
ATOM 3576 C C . CYS B 1 149 ? 14.57 -16.594 -19.344 1 97.19 149 CYS B C 1
ATOM 3578 O O . CYS B 1 149 ? 13.375 -16.75 -19.094 1 97.19 149 CYS B O 1
ATOM 3580 N N . ALA B 1 150 ? 15.25 -17.5 -19.859 1 96.94 150 ALA B N 1
ATOM 3581 C CA . ALA B 1 150 ? 14.648 -18.75 -20.344 1 96.94 150 ALA B CA 1
ATOM 3582 C C . ALA B 1 150 ? 14.516 -19.766 -19.219 1 96.94 150 ALA B C 1
ATOM 3584 O O . ALA B 1 150 ? 15.367 -19.828 -18.328 1 96.94 150 ALA B O 1
ATOM 3585 N N . PHE B 1 151 ? 13.484 -20.547 -19.312 1 98.12 151 PHE B N 1
ATOM 3586 C CA . PHE B 1 151 ? 13.391 -21.703 -18.422 1 98.12 151 PHE B CA 1
ATOM 3587 C C . PHE B 1 151 ? 14.312 -22.812 -18.891 1 98.12 151 PHE B C 1
ATOM 3589 O O . PHE B 1 151 ? 14.562 -22.969 -20.078 1 98.12 151 PHE B O 1
ATOM 3596 N N . VAL B 1 152 ? 14.836 -23.547 -17.938 1 97.44 152 VAL B N 1
ATOM 3597 C CA . VAL B 1 152 ? 15.742 -24.656 -18.203 1 97.44 152 VAL B CA 1
ATOM 3598 C C . VAL B 1 152 ? 15.25 -25.922 -17.5 1 97.44 152 VAL B C 1
ATOM 3600 O O . VAL B 1 152 ? 15.891 -26.391 -16.562 1 97.44 152 VAL B O 1
ATOM 3603 N N . PRO B 1 153 ? 14.203 -26.516 -18.031 1 97.56 153 PRO B N 1
ATOM 3604 C CA . PRO B 1 153 ? 13.578 -27.641 -17.344 1 97.56 153 PRO B CA 1
ATOM 3605 C C . PRO B 1 153 ? 14.508 -28.844 -17.219 1 97.56 153 PRO B C 1
ATOM 3607 O O . PRO B 1 153 ? 14.297 -29.703 -16.359 1 97.56 153 PRO B O 1
ATOM 3610 N N . GLU B 1 154 ? 15.562 -28.922 -18.016 1 95.62 154 GLU B N 1
ATOM 3611 C CA . GLU B 1 154 ? 16.531 -30.016 -17.922 1 95.62 154 GLU B CA 1
ATOM 3612 C C . GLU B 1 154 ? 17.328 -29.938 -16.625 1 95.62 154 GLU B C 1
ATOM 3614 O O . GLU B 1 154 ? 17.797 -30.969 -16.125 1 95.62 154 GLU B O 1
ATOM 3619 N N . ARG B 1 155 ? 17.422 -28.781 -16.188 1 95.56 155 ARG B N 1
ATOM 3620 C CA . ARG B 1 155 ? 18.156 -28.578 -14.938 1 95.56 155 ARG B CA 1
ATOM 3621 C C . ARG B 1 155 ? 17.266 -28.844 -13.727 1 95.56 155 ARG B C 1
ATOM 3623 O O . ARG B 1 155 ? 17.719 -29.438 -12.742 1 95.56 155 ARG B O 1
ATOM 3630 N N . PHE B 1 156 ? 16.078 -28.422 -13.742 1 97.62 156 PHE B N 1
ATOM 3631 C CA . PHE B 1 156 ? 15.141 -28.688 -12.664 1 97.62 156 PHE B CA 1
ATOM 3632 C C . PHE B 1 156 ? 13.703 -28.484 -13.141 1 97.62 156 PHE B C 1
ATOM 3634 O O . PHE B 1 156 ? 13.383 -27.484 -13.781 1 97.62 156 PHE B O 1
ATOM 3641 N N . PHE B 1 157 ? 12.859 -29.359 -12.867 1 97.81 157 PHE B N 1
ATOM 3642 C CA . PHE B 1 157 ? 11.422 -29.281 -13.125 1 97.81 157 PHE B CA 1
ATOM 3643 C C . PHE B 1 157 ? 10.648 -30.141 -12.133 1 97.81 157 PHE B C 1
ATOM 3645 O O . PHE B 1 157 ? 10.898 -31.344 -12.016 1 97.81 157 PHE B O 1
ATOM 3652 N N . CYS B 1 158 ? 9.844 -29.547 -11.383 1 97.69 158 CYS B N 1
ATOM 3653 C CA . CYS B 1 158 ? 8.953 -30.219 -10.438 1 97.69 158 CYS B CA 1
ATOM 3654 C C . CYS B 1 158 ? 7.562 -29.594 -10.477 1 97.69 158 CYS B C 1
ATOM 3656 O O . CYS B 1 158 ? 7.41 -28.391 -10.328 1 97.69 158 CYS B O 1
ATOM 3658 N N . THR B 1 159 ? 6.598 -30.359 -10.672 1 97.56 159 THR B N 1
ATOM 3659 C CA . THR B 1 159 ? 5.246 -29.844 -10.82 1 97.56 159 THR B CA 1
ATOM 3660 C C . THR B 1 159 ? 4.25 -30.672 -10.023 1 97.56 159 THR B C 1
ATOM 3662 O O . THR B 1 159 ? 4.555 -31.812 -9.633 1 97.56 159 THR B O 1
ATOM 3665 N N . ASP B 1 160 ? 3.174 -30.125 -9.633 1 97.19 160 ASP B N 1
ATOM 3666 C CA . ASP B 1 160 ? 2.109 -30.734 -8.852 1 97.19 160 ASP B CA 1
ATOM 3667 C C . ASP B 1 160 ? 0.734 -30.266 -9.328 1 97.19 160 ASP B C 1
ATOM 3669 O O . ASP B 1 160 ? 0.407 -29.094 -9.25 1 97.19 160 ASP B O 1
ATOM 3673 N N . VAL B 1 161 ? -0.081 -31.156 -9.773 1 95.44 161 VAL B N 1
ATOM 3674 C CA . VAL B 1 161 ? -1.396 -30.828 -10.32 1 95.44 161 VAL B CA 1
ATOM 3675 C C . VAL B 1 161 ? -2.352 -30.469 -9.188 1 95.44 161 VAL B C 1
ATOM 3677 O O . VAL B 1 161 ? -3.16 -29.547 -9.32 1 95.44 161 VAL B O 1
ATOM 3680 N N . GLU B 1 162 ? -2.291 -31.156 -8.086 1 94.25 162 GLU B N 1
ATOM 3681 C CA . GLU B 1 162 ? -3.225 -30.953 -6.98 1 94.25 162 GLU B CA 1
ATOM 3682 C C . GLU B 1 162 ? -3.086 -29.562 -6.383 1 94.25 162 GLU B C 1
ATOM 3684 O O . GLU B 1 162 ? -4.078 -28.859 -6.207 1 94.25 162 GLU B O 1
ATOM 3689 N N . LEU B 1 163 ? -1.866 -29.172 -6.109 1 96.44 163 LEU B N 1
ATOM 3690 C CA . LEU B 1 163 ? -1.625 -27.859 -5.516 1 96.44 163 LEU B CA 1
ATOM 3691 C C . LEU B 1 163 ? -1.405 -26.797 -6.598 1 96.44 163 LEU B C 1
ATOM 3693 O O . LEU B 1 163 ? -1.18 -25.625 -6.293 1 96.44 163 LEU B O 1
ATOM 3697 N N . ASP B 1 164 ? -1.383 -27.234 -7.824 1 96.62 164 ASP B N 1
ATOM 3698 C CA . ASP B 1 164 ? -1.275 -26.359 -8.992 1 96.62 164 ASP B CA 1
ATOM 3699 C C . ASP B 1 164 ? -0.029 -25.484 -8.906 1 96.62 164 ASP B C 1
ATOM 3701 O O . ASP B 1 164 ? -0.119 -24.25 -9.008 1 96.62 164 ASP B O 1
ATOM 3705 N N . PHE B 1 165 ? 1.117 -26.156 -8.805 1 98.31 165 PHE B N 1
ATOM 3706 C CA . PHE B 1 165 ? 2.352 -25.391 -8.867 1 98.31 165 PHE B CA 1
ATOM 3707 C C . PHE B 1 165 ? 3.389 -26.094 -9.734 1 98.31 165 PHE B C 1
ATOM 3709 O O . PHE B 1 165 ? 3.324 -27.312 -9.914 1 98.31 165 PHE B O 1
ATOM 3716 N N . THR B 1 166 ? 4.199 -25.328 -10.328 1 98.69 166 THR B N 1
ATOM 3717 C CA . THR B 1 166 ? 5.398 -25.797 -11.031 1 98.69 166 THR B CA 1
ATOM 3718 C C . THR B 1 166 ? 6.617 -24.984 -10.586 1 98.69 166 THR B C 1
ATOM 3720 O O . THR B 1 166 ? 6.566 -23.766 -10.516 1 98.69 166 THR B O 1
ATOM 3723 N N . VAL B 1 167 ? 7.652 -25.688 -10.203 1 98.62 167 VAL B N 1
ATOM 3724 C CA . VAL B 1 167 ? 8.969 -25.094 -9.992 1 98.62 167 VAL B CA 1
ATOM 3725 C C . VAL B 1 167 ? 9.906 -25.484 -11.133 1 98.62 167 VAL B C 1
ATOM 3727 O O . VAL B 1 167 ? 9.992 -26.672 -11.477 1 98.62 167 VAL B O 1
ATOM 3730 N N . VAL B 1 168 ? 10.555 -24.516 -11.688 1 98.62 168 VAL B N 1
ATOM 3731 C CA . VAL B 1 168 ? 11.406 -24.766 -12.844 1 98.62 168 VAL B CA 1
ATOM 3732 C C . VAL B 1 168 ? 12.672 -23.922 -12.758 1 98.62 168 VAL B C 1
ATOM 3734 O O . VAL B 1 168 ? 12.641 -22.797 -12.227 1 98.62 168 VAL B O 1
ATOM 3737 N N . ALA B 1 169 ? 13.742 -24.453 -13.242 1 98 169 ALA B N 1
ATOM 3738 C CA . ALA B 1 169 ? 14.984 -23.688 -13.305 1 98 169 ALA B CA 1
ATOM 3739 C C . ALA B 1 169 ? 14.898 -22.594 -14.359 1 98 169 ALA B C 1
ATOM 3741 O O . ALA B 1 169 ? 14.242 -22.766 -15.391 1 98 169 ALA B O 1
ATOM 3742 N N . VAL B 1 170 ? 15.555 -21.5 -14.086 1 97.88 170 VAL B N 1
ATOM 3743 C CA . VAL B 1 170 ? 15.594 -20.344 -14.977 1 97.88 170 VAL B CA 1
ATOM 3744 C C . VAL B 1 170 ? 17.016 -19.812 -15.086 1 97.88 170 VAL B C 1
ATOM 3746 O O . VAL B 1 170 ? 17.781 -19.859 -14.125 1 97.88 170 VAL B O 1
ATOM 3749 N N . ALA B 1 171 ? 17.328 -19.344 -16.266 1 95.75 171 ALA B N 1
ATOM 3750 C CA . ALA B 1 171 ? 18.672 -18.812 -16.5 1 95.75 171 ALA B CA 1
ATOM 3751 C C . ALA B 1 171 ? 18.625 -17.578 -17.391 1 95.75 171 ALA B C 1
ATOM 3753 O O . ALA B 1 171 ? 17.766 -17.469 -18.266 1 95.75 171 ALA B O 1
ATOM 3754 N N . ASP B 1 172 ? 19.531 -16.734 -17.109 1 92.38 172 ASP B N 1
ATOM 3755 C CA . ASP B 1 172 ? 19.719 -15.578 -17.984 1 92.38 172 ASP B CA 1
ATOM 3756 C C . ASP B 1 172 ? 20.391 -15.992 -19.297 1 92.38 172 ASP B C 1
ATOM 3758 O O . ASP B 1 172 ? 20.719 -17.172 -19.484 1 92.38 172 ASP B O 1
ATOM 3762 N N . LEU B 1 173 ? 20.531 -14.984 -20.188 1 84.12 173 LEU B N 1
ATOM 3763 C CA . LEU B 1 173 ? 21.062 -15.242 -21.516 1 84.12 173 LEU B CA 1
ATOM 3764 C C . LEU B 1 173 ? 22.484 -15.812 -21.438 1 84.12 173 LEU B C 1
ATOM 3766 O O . LEU B 1 173 ? 22.875 -16.641 -22.266 1 84.12 173 LEU B O 1
ATOM 3770 N N . ASP B 1 174 ? 23.203 -15.375 -20.453 1 86.69 174 ASP B N 1
ATOM 3771 C CA . ASP B 1 174 ? 24.578 -15.852 -20.312 1 86.69 174 ASP B CA 1
ATOM 3772 C C . ASP B 1 174 ? 24.625 -17.109 -19.469 1 86.69 174 ASP B C 1
ATOM 3774 O O . ASP B 1 174 ? 25.719 -17.594 -19.125 1 86.69 174 ASP B O 1
ATOM 3778 N N . GLY B 1 175 ? 23.469 -17.547 -19.078 1 87.75 175 GLY B N 1
ATOM 3779 C CA . GLY B 1 175 ? 23.391 -18.766 -18.281 1 87.75 175 GLY B CA 1
ATOM 3780 C C . GLY B 1 175 ? 23.453 -18.516 -16.781 1 87.75 175 GLY B C 1
ATOM 3781 O O . GLY B 1 175 ? 23.297 -19.438 -15.992 1 87.75 175 GLY B O 1
ATOM 3782 N N . ALA B 1 176 ? 23.656 -17.328 -16.375 1 90.69 176 ALA B N 1
ATOM 3783 C CA . ALA B 1 176 ? 23.781 -16.969 -14.961 1 90.69 176 ALA B CA 1
ATOM 3784 C C . ALA B 1 176 ? 22.406 -16.984 -14.273 1 90.69 176 ALA B C 1
ATOM 3786 O O . ALA B 1 176 ? 21.391 -16.75 -14.922 1 90.69 176 ALA B O 1
ATOM 3787 N N . PRO B 1 177 ? 22.453 -17.312 -12.977 1 93.12 177 PRO B N 1
ATOM 3788 C CA . PRO B 1 177 ? 21.188 -17.234 -12.234 1 93.12 177 PRO B CA 1
ATOM 3789 C C . PRO B 1 177 ? 20.656 -15.805 -12.125 1 93.12 177 PRO B C 1
ATOM 3791 O O . PRO B 1 177 ? 21.391 -14.898 -11.75 1 93.12 177 PRO B O 1
ATOM 3794 N N . PRO B 1 178 ? 19.391 -15.625 -12.453 1 93.44 178 PRO B N 1
ATOM 3795 C CA . PRO B 1 178 ? 18.828 -14.273 -12.391 1 93.44 178 PRO B CA 1
ATOM 3796 C C . PRO B 1 178 ? 18.625 -13.781 -10.961 1 93.44 178 PRO B C 1
ATOM 3798 O O . PRO B 1 178 ? 18.484 -12.578 -10.734 1 93.44 178 PRO B O 1
ATOM 3801 N N . GLY B 1 179 ? 18.594 -14.633 -9.953 1 91.19 179 GLY B N 1
ATOM 3802 C CA . GLY B 1 179 ? 18.297 -14.273 -8.57 1 91.19 179 GLY B CA 1
ATOM 3803 C C . GLY B 1 179 ? 19.266 -13.25 -8.008 1 91.19 179 GLY B C 1
ATOM 3804 O O . GLY B 1 179 ? 18.922 -12.508 -7.086 1 91.19 179 GLY B O 1
ATOM 3805 N N . GLU B 1 180 ? 20.422 -13.227 -8.547 1 84.19 180 GLU B N 1
ATOM 3806 C CA . GLU B 1 180 ? 21.406 -12.266 -8.062 1 84.19 180 GLU B CA 1
ATOM 3807 C C . GLU B 1 180 ? 21.031 -10.844 -8.453 1 84.19 180 GLU B C 1
ATOM 3809 O O . GLU B 1 180 ? 21.25 -9.906 -7.691 1 84.19 180 GLU B O 1
ATOM 3814 N N . ALA B 1 181 ? 20.438 -10.734 -9.516 1 88.62 181 ALA B N 1
ATOM 3815 C CA . ALA B 1 181 ? 20.078 -9.422 -10.039 1 88.62 181 ALA B CA 1
ATOM 3816 C C . ALA B 1 181 ? 18.688 -9 -9.578 1 88.62 181 ALA B C 1
ATOM 3818 O O . ALA B 1 181 ? 18.406 -7.812 -9.414 1 88.62 181 ALA B O 1
ATOM 3819 N N . TYR B 1 182 ? 17.734 -9.875 -9.273 1 92.31 182 TYR B N 1
ATOM 3820 C CA . TYR B 1 182 ? 16.328 -9.523 -9.102 1 92.31 182 TYR B CA 1
ATOM 3821 C C . TYR B 1 182 ? 15.836 -9.93 -7.715 1 92.31 182 TYR B C 1
ATOM 3823 O O . TYR B 1 182 ? 14.664 -9.727 -7.387 1 92.31 182 TYR B O 1
ATOM 3831 N N . ALA B 1 183 ? 16.531 -10.438 -6.875 1 92.94 183 ALA B N 1
ATOM 3832 C CA . ALA B 1 183 ? 16.125 -10.875 -5.539 1 92.94 183 ALA B CA 1
ATOM 3833 C C . ALA B 1 183 ? 15.383 -12.211 -5.605 1 92.94 183 ALA B C 1
ATOM 3835 O O . ALA B 1 183 ? 15.188 -12.766 -6.688 1 92.94 183 ALA B O 1
ATOM 3836 N N . THR B 1 184 ? 15.078 -12.805 -4.508 1 96.31 184 THR B N 1
ATOM 3837 C CA . THR B 1 184 ? 14.336 -14.055 -4.379 1 96.31 184 THR B CA 1
ATOM 3838 C C . THR B 1 184 ? 13.352 -13.977 -3.213 1 96.31 184 THR B C 1
ATOM 3840 O O . THR B 1 184 ? 13.516 -13.164 -2.307 1 96.31 184 THR B O 1
ATOM 3843 N N . VAL B 1 185 ? 12.32 -14.727 -3.295 1 96.44 185 VAL B N 1
ATOM 3844 C CA . VAL B 1 185 ? 11.336 -14.891 -2.23 1 96.44 185 VAL B CA 1
ATOM 3845 C C . VAL B 1 185 ? 11.383 -16.328 -1.701 1 96.44 185 VAL B C 1
ATOM 3847 O O . VAL B 1 185 ? 10.805 -17.234 -2.303 1 96.44 185 VAL B O 1
ATOM 3850 N N . PRO B 1 186 ? 11.984 -16.484 -0.601 1 95.31 186 PRO B N 1
ATOM 3851 C CA . PRO B 1 186 ? 12.062 -17.859 -0.081 1 95.31 186 PRO B CA 1
ATOM 3852 C C . PRO B 1 186 ? 10.688 -18.422 0.284 1 95.31 186 PRO B C 1
ATOM 3854 O O . PRO B 1 186 ? 9.812 -17.688 0.731 1 95.31 186 PRO B O 1
ATOM 3857 N N . LEU B 1 187 ? 10.578 -19.703 0.11 1 97.62 187 LEU B N 1
ATOM 3858 C CA . LEU B 1 187 ? 9.375 -20.406 0.555 1 97.62 187 LEU B CA 1
ATOM 3859 C C . LEU B 1 187 ? 9.508 -20.844 2.01 1 97.62 187 LEU B C 1
ATOM 3861 O O . LEU B 1 187 ? 10.344 -21.688 2.336 1 97.62 187 LEU B O 1
ATOM 3865 N N . ILE B 1 188 ? 8.672 -20.297 2.824 1 96.5 188 ILE B N 1
ATOM 3866 C CA . ILE B 1 188 ? 8.711 -20.625 4.246 1 96.5 188 ILE B CA 1
ATOM 3867 C C . ILE B 1 188 ? 7.637 -21.656 4.566 1 96.5 188 ILE B C 1
ATOM 3869 O O . ILE B 1 188 ? 6.441 -21.391 4.422 1 96.5 188 ILE B O 1
ATOM 3873 N N . GLY B 1 189 ? 8.031 -22.797 5.039 1 95.31 189 GLY B N 1
ATOM 3874 C CA . GLY B 1 189 ? 7.125 -23.906 5.281 1 95.31 189 GLY B CA 1
ATOM 3875 C C . GLY B 1 189 ? 6.352 -23.781 6.582 1 95.31 189 GLY B C 1
ATOM 3876 O O . GLY B 1 189 ? 5.336 -24.453 6.777 1 95.31 189 GLY B O 1
ATOM 3877 N N . ARG B 1 190 ? 6.773 -22.953 7.438 1 92.5 190 ARG B N 1
ATOM 3878 C CA . ARG B 1 190 ? 6.109 -22.75 8.719 1 92.5 190 ARG B CA 1
ATOM 3879 C C . ARG B 1 190 ? 4.75 -22.094 8.539 1 92.5 190 ARG B C 1
ATOM 3881 O O . ARG B 1 190 ? 4.602 -21.188 7.715 1 92.5 190 ARG B O 1
ATOM 3888 N N . THR B 1 191 ? 3.814 -22.531 9.359 1 92.69 191 THR B N 1
ATOM 3889 C CA . THR B 1 191 ? 2.5 -21.906 9.383 1 92.69 191 THR B CA 1
ATOM 3890 C C . THR B 1 191 ? 2.5 -20.688 10.305 1 92.69 191 THR B C 1
ATOM 3892 O O . THR B 1 191 ? 3.527 -20.359 10.898 1 92.69 191 THR B O 1
ATOM 3895 N N . GLY B 1 192 ? 1.411 -19.969 10.297 1 92.56 192 GLY B N 1
ATOM 3896 C CA . GLY B 1 192 ? 1.293 -18.797 11.156 1 92.56 192 GLY B CA 1
ATOM 3897 C C . GLY B 1 192 ? 1.718 -17.516 10.477 1 92.56 192 GLY B C 1
ATOM 3898 O O . GLY B 1 192 ? 1.925 -16.5 11.141 1 92.56 192 GLY B O 1
ATOM 3899 N N . LYS B 1 193 ? 1.917 -17.578 9.242 1 94.94 193 LYS B N 1
ATOM 3900 C CA . LYS B 1 193 ? 2.326 -16.375 8.516 1 94.94 193 LYS B CA 1
ATOM 3901 C C . LYS B 1 193 ? 1.148 -15.422 8.312 1 94.94 193 LYS B C 1
ATOM 3903 O O . LYS B 1 193 ? 1.341 -14.227 8.078 1 94.94 193 LYS B O 1
ATOM 3908 N N . ALA B 1 194 ? -0.025 -15.992 8.352 1 93.5 194 ALA B N 1
ATOM 3909 C CA . ALA B 1 194 ? -1.234 -15.188 8.211 1 93.5 194 ALA B CA 1
ATOM 3910 C C . ALA B 1 194 ? -2.414 -15.836 8.93 1 93.5 194 ALA B C 1
ATOM 3912 O O . ALA B 1 194 ? -2.434 -17.047 9.125 1 93.5 194 ALA B O 1
ATOM 3913 N N . VAL B 1 195 ? -3.346 -15.016 9.312 1 94.06 195 VAL B N 1
ATOM 3914 C CA . VAL B 1 195 ? -4.598 -15.492 9.898 1 94.06 195 VAL B CA 1
ATOM 3915 C C . VAL B 1 195 ? -5.777 -14.828 9.203 1 94.06 195 VAL B C 1
ATOM 3917 O O . VAL B 1 195 ? -5.605 -13.828 8.492 1 94.06 195 VAL B O 1
ATOM 3920 N N . ARG B 1 196 ? -6.961 -15.414 9.398 1 93.12 196 ARG B N 1
ATOM 3921 C CA . ARG B 1 196 ? -8.164 -14.859 8.789 1 93.12 196 ARG B CA 1
ATOM 3922 C C . ARG B 1 196 ? -8.43 -13.445 9.289 1 93.12 196 ARG B C 1
ATOM 3924 O O . ARG B 1 196 ? -8.211 -13.141 10.461 1 93.12 196 ARG B O 1
ATOM 3931 N N . ALA B 1 197 ? -8.859 -12.531 8.375 1 89.69 197 ALA B N 1
ATOM 3932 C CA . ALA B 1 197 ? -9.203 -11.133 8.594 1 89.69 197 ALA B CA 1
ATOM 3933 C C . ALA B 1 197 ? -7.992 -10.227 8.359 1 89.69 197 ALA B C 1
ATOM 3935 O O . ALA B 1 197 ? -8.117 -9 8.375 1 89.69 197 ALA B O 1
ATOM 3936 N N . GLU B 1 198 ? -6.859 -10.797 8.141 1 90.94 198 GLU B N 1
ATOM 3937 C CA . GLU B 1 198 ? -5.711 -9.992 7.734 1 90.94 198 GLU B CA 1
ATOM 3938 C C . GLU B 1 198 ? -5.746 -9.703 6.238 1 90.94 198 GLU B C 1
ATOM 3940 O O . GLU B 1 198 ? -6.324 -10.469 5.465 1 90.94 198 GLU B O 1
ATOM 3945 N N . PHE B 1 199 ? -5.148 -8.672 5.891 1 90 199 PHE B N 1
ATOM 3946 C CA . PHE B 1 199 ? -5.023 -8.32 4.48 1 90 199 PHE B CA 1
ATOM 3947 C C . PHE B 1 199 ? -3.773 -8.945 3.875 1 90 199 PHE B C 1
ATOM 3949 O O . PHE B 1 199 ? -2.736 -9.039 4.535 1 90 199 PHE B O 1
ATOM 3956 N N . LEU B 1 200 ? -3.908 -9.312 2.678 1 93.12 200 LEU B N 1
ATOM 3957 C CA . LEU B 1 200 ? -2.801 -9.891 1.921 1 93.12 200 LEU B CA 1
ATOM 3958 C C . LEU B 1 200 ? -2.41 -8.984 0.759 1 93.12 200 LEU B C 1
ATOM 3960 O O . LEU B 1 200 ? -3.156 -8.07 0.397 1 93.12 200 LEU B O 1
ATOM 3964 N N . ASN B 1 201 ? -1.237 -9.203 0.216 1 95 201 ASN B N 1
ATOM 3965 C CA . ASN B 1 201 ? -0.699 -8.414 -0.891 1 95 201 ASN B CA 1
ATOM 3966 C C . ASN B 1 201 ? -0.314 -9.305 -2.07 1 95 201 ASN B C 1
ATOM 3968 O O . ASN B 1 201 ? 0.295 -10.359 -1.885 1 95 201 ASN B O 1
ATOM 3972 N N . VAL B 1 202 ? -0.713 -8.883 -3.244 1 94.69 202 VAL B N 1
ATOM 3973 C CA . VAL B 1 202 ? -0.423 -9.672 -4.434 1 94.69 202 VAL B CA 1
ATOM 3974 C C . VAL B 1 202 ? 0.39 -8.844 -5.426 1 94.69 202 VAL B C 1
ATOM 3976 O O . VAL B 1 202 ? 0.08 -7.672 -5.664 1 94.69 202 VAL B O 1
ATOM 3979 N N . ILE B 1 203 ? 1.454 -9.336 -5.914 1 96.69 203 ILE B N 1
ATOM 3980 C CA . ILE B 1 203 ? 2.203 -8.758 -7.023 1 96.69 203 ILE B CA 1
ATOM 3981 C C . ILE B 1 203 ? 2.045 -9.633 -8.266 1 96.69 203 ILE B C 1
ATOM 3983 O O . ILE B 1 203 ? 2.342 -10.828 -8.234 1 96.69 203 ILE B O 1
ATOM 3987 N N . HIS B 1 204 ? 1.579 -9.008 -9.336 1 95.06 204 HIS B N 1
ATOM 3988 C CA . HIS B 1 204 ? 1.157 -9.836 -10.453 1 95.06 204 HIS B CA 1
ATOM 3989 C C . HIS B 1 204 ? 1.191 -9.062 -11.766 1 95.06 204 HIS B C 1
ATOM 3991 O O . HIS B 1 204 ? 1.527 -7.875 -11.781 1 95.06 204 HIS B O 1
ATOM 3997 N N . HIS B 1 205 ? 0.99 -9.766 -12.859 1 93.31 205 HIS B N 1
ATOM 3998 C CA . HIS B 1 205 ? 0.814 -9.242 -14.211 1 93.31 205 HIS B CA 1
ATOM 3999 C C . HIS B 1 205 ? -0.576 -9.562 -14.75 1 93.31 205 HIS B C 1
ATOM 4001 O O . HIS B 1 205 ? -0.717 -10.344 -15.695 1 93.31 205 HIS B O 1
ATOM 4007 N N . PRO B 1 206 ? -1.598 -8.859 -14.227 1 86.25 206 PRO B N 1
ATOM 4008 C CA . PRO B 1 206 ? -2.953 -9.18 -14.688 1 86.25 206 PRO B CA 1
ATOM 4009 C C . PRO B 1 206 ? -3.137 -8.961 -16.188 1 86.25 206 PRO B C 1
ATOM 4011 O O . PRO B 1 206 ? -2.723 -7.93 -16.719 1 86.25 206 PRO B O 1
ATOM 4014 N N . GLY B 1 207 ? -3.721 -9.984 -16.828 1 82.38 207 GLY B N 1
ATOM 4015 C CA . GLY B 1 207 ? -3.928 -9.922 -18.266 1 82.38 207 GLY B CA 1
ATOM 4016 C C . GLY B 1 207 ? -2.633 -9.859 -19.062 1 82.38 207 GLY B C 1
ATOM 4017 O O . GLY B 1 207 ? -2.641 -9.555 -20.25 1 82.38 207 GLY B O 1
ATOM 4018 N N . GLY B 1 208 ? -1.536 -10.086 -18.375 1 89.94 208 GLY B N 1
ATOM 4019 C CA . GLY B 1 208 ? -0.235 -9.969 -19.016 1 89.94 208 GLY B CA 1
ATOM 4020 C C . GLY B 1 208 ? 0.289 -8.547 -19.047 1 89.94 208 GLY B C 1
ATOM 4021 O O . GLY B 1 208 ? 1.298 -8.266 -19.703 1 89.94 208 GLY B O 1
ATOM 4022 N N . ASP B 1 209 ? -0.342 -7.707 -18.359 1 88.94 209 ASP B N 1
ATOM 4023 C CA . ASP B 1 209 ? 0.011 -6.289 -18.328 1 88.94 209 ASP B CA 1
ATOM 4024 C C . ASP B 1 209 ? 1.278 -6.062 -17.5 1 88.94 209 ASP B C 1
ATOM 4026 O O . ASP B 1 209 ? 1.816 -6.996 -16.906 1 88.94 209 ASP B O 1
ATOM 4030 N N . ARG B 1 210 ? 1.73 -4.879 -17.625 1 93.94 210 ARG B N 1
ATOM 4031 C CA . ARG B 1 210 ? 2.867 -4.496 -16.797 1 93.94 210 ARG B CA 1
ATOM 4032 C C . ARG B 1 210 ? 2.576 -4.746 -15.312 1 93.94 210 ARG B C 1
ATOM 4034 O O . ARG B 1 210 ? 1.414 -4.793 -14.906 1 93.94 210 ARG B O 1
ATOM 4041 N N . LYS B 1 211 ? 3.641 -4.879 -14.578 1 96.25 211 LYS B N 1
ATOM 4042 C CA . LYS B 1 211 ? 3.566 -5.379 -13.211 1 96.25 211 LYS B CA 1
ATOM 4043 C C . LYS B 1 211 ? 2.684 -4.48 -12.344 1 96.25 211 LYS B C 1
ATOM 4045 O O . LYS B 1 211 ? 2.826 -3.256 -12.367 1 96.25 211 LYS B O 1
ATOM 4050 N N . ARG B 1 212 ? 1.827 -5.121 -11.625 1 93.25 212 ARG B N 1
ATOM 4051 C CA . ARG B 1 212 ? 0.908 -4.445 -10.711 1 93.25 212 ARG B CA 1
ATOM 4052 C C . ARG B 1 212 ? 0.984 -5.043 -9.312 1 93.25 212 ARG B C 1
ATOM 4054 O O . ARG B 1 212 ? 1.529 -6.133 -9.125 1 93.25 212 ARG B O 1
ATOM 4061 N N . ILE B 1 213 ? 0.474 -4.285 -8.328 1 93.81 213 ILE B N 1
ATOM 4062 C CA . ILE B 1 213 ? 0.395 -4.727 -6.938 1 93.81 213 ILE B CA 1
ATOM 4063 C C . ILE B 1 213 ? -1.015 -4.488 -6.402 1 93.81 213 ILE B C 1
ATOM 4065 O O . ILE B 1 213 ? -1.613 -3.439 -6.652 1 93.81 213 ILE B O 1
ATOM 4069 N N . SER B 1 214 ? -1.598 -5.465 -5.789 1 90.81 214 SER B N 1
ATOM 4070 C CA . SER B 1 214 ? -2.871 -5.367 -5.082 1 90.81 214 SER B CA 1
ATOM 4071 C C . SER B 1 214 ? -2.668 -5.383 -3.57 1 90.81 214 SER B C 1
ATOM 4073 O O . SER B 1 214 ? -2.289 -6.406 -2.998 1 90.81 214 SER B O 1
ATOM 4075 N N . ILE B 1 215 ? -2.955 -4.266 -2.916 1 91.62 215 ILE B N 1
ATOM 4076 C CA . ILE B 1 215 ? -2.641 -4.137 -1.498 1 91.62 215 ILE B CA 1
ATOM 4077 C C . ILE B 1 215 ? -3.891 -3.719 -0.728 1 91.62 215 ILE B C 1
ATOM 4079 O O . ILE B 1 215 ? -3.832 -3.484 0.482 1 91.62 215 ILE B O 1
ATOM 4083 N N . ARG B 1 216 ? -4.973 -3.549 -1.405 1 87.06 216 ARG B N 1
ATOM 4084 C CA . ARG B 1 216 ? -6.203 -3.102 -0.765 1 87.06 216 ARG B CA 1
ATOM 4085 C C . ARG B 1 216 ? -7.32 -4.125 -0.95 1 87.06 216 ARG B C 1
ATOM 4087 O O . ARG B 1 216 ? -7.375 -4.812 -1.973 1 87.06 216 ARG B O 1
ATOM 4094 N N . GLU B 1 217 ? -8.172 -4.277 -0.012 1 80.25 217 GLU B N 1
ATOM 4095 C CA . GLU B 1 217 ? -9.406 -5.043 -0.08 1 80.25 217 GLU B CA 1
ATOM 4096 C C . GLU B 1 217 ? -9.133 -6.512 -0.397 1 80.25 217 GLU B C 1
ATOM 4098 O O . GLU B 1 217 ? -9.883 -7.145 -1.139 1 80.25 217 GLU B O 1
ATOM 4103 N N . ASN B 1 218 ? -7.953 -6.988 -0.003 1 86.75 218 ASN B N 1
ATOM 4104 C CA . ASN B 1 218 ? -7.566 -8.383 -0.21 1 86.75 218 ASN B CA 1
ATOM 4105 C C . ASN B 1 218 ? -7.492 -9.141 1.108 1 86.75 218 ASN B C 1
ATOM 4107 O O . ASN B 1 218 ? -6.492 -9.797 1.397 1 86.75 218 ASN B O 1
ATOM 4111 N N . GLN B 1 219 ? -8.562 -9.141 1.773 1 88.69 219 GLN B N 1
ATOM 4112 C CA . GLN B 1 219 ? -8.602 -9.758 3.096 1 88.69 219 GLN B CA 1
ATOM 4113 C C . GLN B 1 219 ? -8.695 -11.273 2.994 1 88.69 219 GLN B C 1
ATOM 4115 O O . GLN B 1 219 ? -9.453 -11.797 2.178 1 88.69 219 GLN B O 1
ATOM 4120 N N . MET B 1 220 ? -7.871 -11.945 3.773 1 92.81 220 MET B N 1
ATOM 4121 C CA . MET B 1 220 ? -8.008 -13.398 3.912 1 92.81 220 MET B CA 1
ATOM 4122 C C . MET B 1 220 ? -9.289 -13.75 4.652 1 92.81 220 MET B C 1
ATOM 4124 O O . MET B 1 220 ? -9.492 -13.336 5.797 1 92.81 220 MET B O 1
ATOM 4128 N N . VAL B 1 221 ? -10.148 -14.648 4.066 1 91.88 221 VAL B N 1
ATOM 4129 C CA . VAL B 1 221 ? -11.477 -14.805 4.648 1 91.88 221 VAL B CA 1
ATOM 4130 C C . VAL B 1 221 ? -11.719 -16.281 4.984 1 91.88 221 VAL B C 1
ATOM 4132 O O . VAL B 1 221 ? -12.594 -16.594 5.793 1 91.88 221 VAL B O 1
ATOM 4135 N N . ALA B 1 222 ? -10.984 -17.125 4.367 1 93.38 222 ALA B N 1
ATOM 4136 C CA . ALA B 1 222 ? -11.156 -18.562 4.617 1 93.38 222 ALA B CA 1
ATOM 4137 C C . ALA B 1 222 ? -9.891 -19.344 4.266 1 93.38 222 ALA B C 1
ATOM 4139 O O . ALA B 1 222 ? -9.008 -18.828 3.578 1 93.38 222 ALA B O 1
ATOM 4140 N N . GLU B 1 223 ? -9.797 -20.516 4.805 1 95 223 GLU B N 1
ATOM 4141 C CA . GLU B 1 223 ? -8.695 -21.406 4.484 1 95 223 GLU B CA 1
ATOM 4142 C C . GLU B 1 223 ? -9.086 -22.875 4.719 1 95 223 GLU B C 1
ATOM 4144 O O . GLU B 1 223 ? -10.031 -23.156 5.453 1 95 223 GLU B O 1
ATOM 4149 N N . ASP B 1 224 ? -8.523 -23.75 4.074 1 93.88 224 ASP B N 1
ATOM 4150 C CA . 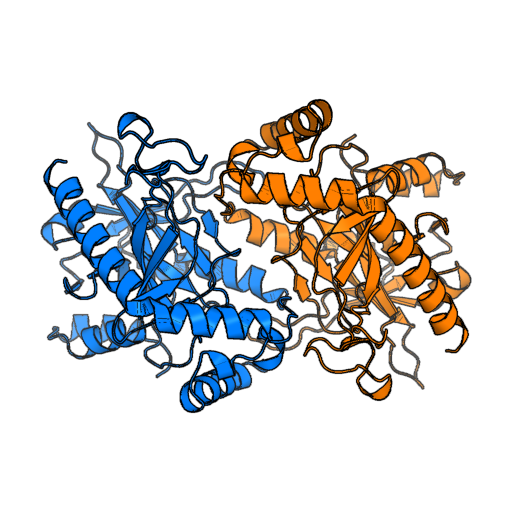ASP B 1 224 ? -8.555 -25.188 4.375 1 93.88 224 ASP B CA 1
ATOM 4151 C C . ASP B 1 224 ? -7.152 -25.781 4.316 1 93.88 224 ASP B C 1
ATOM 4153 O O . ASP B 1 224 ? -6.156 -25.078 4.492 1 93.88 224 ASP B O 1
ATOM 4157 N N . ASP B 1 225 ? -7.031 -26.984 4.191 1 93.38 225 ASP B N 1
ATOM 4158 C CA . ASP B 1 225 ? -5.734 -27.641 4.312 1 93.38 225 ASP B CA 1
ATOM 4159 C C . ASP B 1 225 ? -4.781 -27.188 3.213 1 93.38 225 ASP B C 1
ATOM 4161 O O . ASP B 1 225 ? -3.582 -27.031 3.449 1 93.38 225 ASP B O 1
ATOM 4165 N N . LEU B 1 226 ? -5.324 -26.906 1.998 1 95 226 LEU B N 1
ATOM 4166 C CA . LEU B 1 226 ? -4.434 -26.703 0.862 1 95 226 LEU B CA 1
ATOM 4167 C C . LEU B 1 226 ? -4.516 -25.266 0.36 1 95 226 LEU B C 1
ATOM 4169 O O . LEU B 1 226 ? -3.602 -24.781 -0.318 1 95 226 LEU B O 1
ATOM 4173 N N . TRP B 1 227 ? -5.68 -24.625 0.693 1 94.88 227 TRP B N 1
ATOM 4174 C CA . TRP B 1 227 ? -5.973 -23.391 -0.019 1 94.88 227 TRP B CA 1
ATOM 4175 C C . TRP B 1 227 ? -6.273 -22.25 0.958 1 94.88 227 TRP B C 1
ATOM 4177 O O . TRP B 1 227 ? -6.91 -22.469 1.991 1 94.88 227 TRP B O 1
ATOM 4187 N N . LEU B 1 228 ? -5.777 -21.109 0.622 1 95.25 228 LEU B N 1
ATOM 4188 C CA . LEU B 1 228 ? -6.262 -19.859 1.205 1 95.25 228 LEU B CA 1
ATOM 4189 C C . LEU B 1 228 ? -7.281 -19.188 0.292 1 95.25 228 LEU B C 1
ATOM 4191 O O . LEU B 1 228 ? -7.156 -19.25 -0.933 1 95.25 228 LEU B O 1
ATOM 4195 N N . ARG B 1 229 ? -8.242 -18.594 0.884 1 92.31 229 ARG B N 1
ATOM 4196 C CA . ARG B 1 229 ? -9.219 -17.812 0.139 1 92.31 229 ARG B CA 1
ATOM 4197 C C . ARG B 1 229 ? -9.25 -16.359 0.621 1 92.31 229 ARG B C 1
ATOM 4199 O O . ARG B 1 229 ? -9.18 -16.094 1.823 1 92.31 229 ARG B O 1
ATOM 4206 N N . TYR B 1 230 ? -9.25 -15.445 -0.251 1 89.69 230 TYR B N 1
ATOM 4207 C CA . TYR B 1 230 ? -9.188 -14.016 0.048 1 89.69 230 TYR B CA 1
ATOM 4208 C C . TYR B 1 230 ? -9.977 -13.211 -0.974 1 89.69 230 TYR B C 1
ATOM 4210 O O . TYR B 1 230 ? -10.227 -13.68 -2.086 1 89.69 230 TYR B O 1
ATOM 4218 N N . ARG B 1 231 ? -10.297 -12.008 -0.507 1 80.19 231 ARG B N 1
ATOM 4219 C CA . ARG B 1 231 ? -11.055 -11.109 -1.374 1 80.19 231 ARG B CA 1
ATOM 4220 C C . ARG B 1 231 ? -10.125 -10.359 -2.322 1 80.19 231 ARG B C 1
ATOM 4222 O O . ARG B 1 231 ? -8.961 -10.117 -1.998 1 80.19 231 ARG B O 1
ATOM 4229 N N . SER B 1 232 ? -10.328 -10.32 -3.406 1 65.56 232 SER B N 1
ATOM 4230 C CA . SER B 1 232 ? -9.523 -9.469 -4.273 1 65.56 232 SER B CA 1
ATOM 4231 C C . SER B 1 232 ? -10.227 -9.203 -5.602 1 65.56 232 SER B C 1
ATOM 4233 O O . SER B 1 232 ? -11.078 -9.984 -6.02 1 65.56 232 SER B O 1
ATOM 4235 N N . ASP B 1 233 ? -9.898 -8.039 -6.051 1 56.78 233 ASP B N 1
ATOM 4236 C CA . ASP B 1 233 ? -10.242 -7.766 -7.441 1 56.78 233 ASP B CA 1
ATOM 4237 C C . ASP B 1 233 ? -9.227 -8.391 -8.391 1 56.78 233 ASP B C 1
ATOM 4239 O O . ASP B 1 233 ? -8.289 -7.727 -8.836 1 56.78 233 ASP B O 1
ATOM 4243 N N . ALA B 1 234 ? -8.852 -9.633 -8.164 1 55.91 234 ALA B N 1
ATOM 4244 C CA . ALA B 1 234 ? -7.867 -10.234 -9.062 1 55.91 234 ALA B CA 1
ATOM 4245 C C . ALA B 1 234 ? -8.492 -10.57 -10.414 1 55.91 234 ALA B C 1
ATOM 4247 O O . ALA B 1 234 ? -9.711 -10.75 -10.516 1 55.91 234 ALA B O 1
ATOM 4248 N N . ARG B 1 235 ? -7.758 -10.273 -11.406 1 59.78 235 ARG B N 1
ATOM 4249 C CA . ARG B 1 235 ? -8.133 -10.523 -12.797 1 59.78 235 ARG B CA 1
ATOM 4250 C C . ARG B 1 235 ? -7.379 -11.719 -13.367 1 59.78 235 ARG B C 1
ATOM 4252 O O . ARG B 1 235 ? -6.406 -12.188 -12.766 1 59.78 235 ARG B O 1
ATOM 4259 N N . ARG B 1 236 ? -7.852 -12.258 -14.438 1 57.69 236 ARG B N 1
ATOM 4260 C CA . ARG B 1 236 ? -7.098 -13.234 -15.211 1 57.69 236 ARG B CA 1
ATOM 4261 C C . ARG B 1 236 ? -5.684 -12.742 -15.484 1 57.69 236 ARG B C 1
ATOM 4263 O O . ARG B 1 236 ? -5.453 -11.539 -15.609 1 57.69 236 ARG B O 1
ATOM 4270 N N . GLY B 1 237 ? -4.555 -13.711 -15.539 1 67.5 237 GLY B N 1
ATOM 4271 C CA . GLY B 1 237 ? -3.139 -13.43 -15.719 1 67.5 237 GLY B CA 1
ATOM 4272 C C . GLY B 1 237 ? -2.371 -13.367 -14.414 1 67.5 237 GLY B C 1
ATOM 4273 O O . GLY B 1 237 ? -1.14 -13.438 -14.406 1 67.5 237 GLY B O 1
ATOM 4274 N N . SER B 1 238 ? -3.094 -13.305 -13.453 1 84.25 238 SER B N 1
ATOM 4275 C CA . SER B 1 238 ? -2.494 -13.305 -12.125 1 84.25 238 SER B CA 1
ATOM 4276 C C . SER B 1 238 ? -2.072 -14.711 -11.703 1 84.25 238 SER B C 1
ATOM 4278 O O . SER B 1 238 ? -1.377 -14.875 -10.695 1 84.25 238 SER B O 1
ATOM 4280 N N . SER B 1 239 ? -2.348 -15.578 -12.57 1 90.81 239 SER B N 1
ATOM 4281 C CA . SER B 1 239 ? -2.021 -16.953 -12.234 1 90.81 239 SER B CA 1
ATOM 4282 C C . SER B 1 239 ? -0.535 -17.125 -11.938 1 90.81 239 SER B C 1
ATOM 4284 O O . SER B 1 239 ? 0.31 -16.688 -12.719 1 90.81 239 SER B O 1
ATOM 4286 N N . GLY B 1 240 ? -0.286 -17.719 -10.812 1 96.69 240 GLY B N 1
ATOM 4287 C CA . GLY B 1 240 ? 1.083 -17.969 -10.398 1 96.69 240 GLY B CA 1
ATOM 4288 C C . GLY B 1 240 ? 1.685 -16.844 -9.586 1 96.69 240 GLY B C 1
ATOM 4289 O O . GLY B 1 240 ? 2.824 -16.938 -9.125 1 96.69 240 GLY B O 1
ATOM 4290 N N . ALA B 1 241 ? 0.936 -15.844 -9.367 1 96.88 241 ALA B N 1
ATOM 4291 C CA . ALA B 1 241 ? 1.429 -14.688 -8.617 1 96.88 241 ALA B CA 1
ATOM 4292 C C . ALA B 1 241 ? 1.633 -15.047 -7.145 1 96.88 241 ALA B C 1
ATOM 4294 O O . ALA B 1 241 ? 0.817 -15.758 -6.555 1 96.88 241 ALA B O 1
ATOM 4295 N N . PRO B 1 242 ? 2.732 -14.57 -6.605 1 98.19 242 PRO B N 1
ATOM 4296 C CA . PRO B 1 242 ? 2.883 -14.734 -5.16 1 98.19 242 PRO B CA 1
ATOM 4297 C C . PRO B 1 242 ? 1.927 -13.852 -4.359 1 98.19 242 PRO B C 1
ATOM 4299 O O . PRO B 1 242 ? 1.666 -12.711 -4.746 1 98.19 242 PRO B O 1
ATOM 4302 N N . VAL B 1 243 ? 1.377 -14.383 -3.287 1 96.88 243 VAL B N 1
ATOM 4303 C CA . VAL B 1 243 ? 0.551 -13.688 -2.307 1 96.88 243 VAL B CA 1
ATOM 4304 C C . VAL B 1 243 ? 1.331 -13.508 -1.007 1 96.88 243 VAL B C 1
ATOM 4306 O O . VAL B 1 243 ? 1.883 -14.469 -0.469 1 96.88 243 VAL B O 1
ATOM 4309 N N . PHE B 1 244 ? 1.369 -12.281 -0.519 1 97.69 244 PHE B N 1
ATOM 4310 C CA . PHE B 1 244 ? 2.229 -11.969 0.617 1 97.69 244 PHE B CA 1
ATOM 4311 C C . PHE B 1 244 ? 1.405 -11.484 1.802 1 97.69 244 PHE B C 1
ATOM 4313 O O . PHE B 1 244 ? 0.336 -10.898 1.621 1 97.69 244 PHE B O 1
ATOM 4320 N N . ASN B 1 245 ? 1.935 -11.758 3.027 1 96.06 245 ASN B N 1
ATOM 4321 C CA . ASN B 1 245 ? 1.476 -10.992 4.184 1 96.06 245 ASN B CA 1
ATOM 4322 C C . ASN B 1 245 ? 2.121 -9.617 4.23 1 96.06 245 ASN B C 1
ATOM 4324 O O . ASN B 1 245 ? 2.824 -9.219 3.301 1 96.06 245 ASN B O 1
ATOM 4328 N N . ASP B 1 246 ? 1.945 -8.883 5.277 1 93.75 246 ASP B N 1
ATOM 4329 C CA . ASP B 1 246 ? 2.432 -7.504 5.363 1 93.75 246 ASP B CA 1
ATOM 4330 C C . ASP B 1 246 ? 3.934 -7.469 5.633 1 93.75 246 ASP B C 1
ATOM 4332 O O . ASP B 1 246 ? 4.562 -6.414 5.523 1 93.75 246 ASP B O 1
ATOM 4336 N N . GLN B 1 247 ? 4.527 -8.57 6.027 1 93.69 247 GLN B N 1
ATOM 4337 C CA . GLN B 1 247 ? 5.973 -8.68 6.207 1 93.69 247 GLN B CA 1
ATOM 4338 C C . GLN B 1 247 ? 6.648 -9.18 4.934 1 93.69 247 GLN B C 1
ATOM 4340 O O . GLN B 1 247 ? 7.848 -9.461 4.93 1 93.69 247 GLN B O 1
ATOM 4345 N N . TRP B 1 248 ? 5.82 -9.406 3.869 1 96.5 248 TRP B N 1
ATOM 4346 C CA . TRP B 1 248 ? 6.242 -9.812 2.533 1 96.5 248 TRP B CA 1
ATOM 4347 C C . TRP B 1 248 ? 6.82 -11.227 2.551 1 96.5 248 TRP B C 1
ATOM 4349 O O . TRP B 1 248 ? 7.781 -11.523 1.84 1 96.5 248 TRP B O 1
ATOM 4359 N N . GLU B 1 249 ? 6.301 -11.977 3.457 1 96.5 249 GLU B N 1
ATOM 4360 C CA . GLU B 1 249 ? 6.453 -13.43 3.373 1 96.5 249 GLU B CA 1
ATOM 4361 C C . GLU B 1 249 ? 5.375 -14.047 2.49 1 96.5 249 GLU B C 1
ATOM 4363 O O . GLU B 1 249 ? 4.188 -13.773 2.664 1 96.5 249 GLU B O 1
ATOM 4368 N N . MET B 1 250 ? 5.867 -14.828 1.58 1 98 250 MET B N 1
ATOM 4369 C CA . MET B 1 250 ? 4.887 -15.469 0.704 1 98 250 MET B CA 1
ATOM 4370 C C . MET B 1 250 ? 4.027 -16.469 1.479 1 98 250 MET B C 1
ATOM 4372 O O . MET B 1 250 ? 4.555 -17.359 2.137 1 98 250 MET B O 1
ATOM 4376 N N . VAL B 1 251 ? 2.688 -16.312 1.353 1 98 251 VAL B N 1
ATOM 4377 C CA . VAL B 1 251 ? 1.802 -17.172 2.129 1 98 251 VAL B CA 1
ATOM 4378 C C . VAL B 1 251 ? 1.07 -18.141 1.196 1 98 251 VAL B C 1
ATOM 4380 O O . VAL B 1 251 ? 0.65 -19.219 1.616 1 98 251 VAL B O 1
ATOM 4383 N N . ALA B 1 252 ? 0.951 -17.719 -0.074 1 97.62 252 ALA B N 1
ATOM 4384 C CA . ALA B 1 252 ? 0.225 -18.547 -1.028 1 97.62 252 ALA B CA 1
ATOM 4385 C C . ALA B 1 252 ? 0.676 -18.266 -2.459 1 97.62 252 ALA B C 1
ATOM 4387 O O . ALA B 1 252 ? 1.307 -17.234 -2.725 1 97.62 252 ALA B O 1
ATOM 4388 N N . LEU B 1 253 ? 0.448 -19.203 -3.283 1 97.94 253 LEU B N 1
ATOM 4389 C CA . LEU B 1 253 ? 0.556 -19.047 -4.73 1 97.94 253 LEU B CA 1
ATOM 4390 C C . LEU B 1 253 ? -0.821 -18.891 -5.363 1 97.94 253 LEU B C 1
ATOM 4392 O O . LEU B 1 253 ? -1.648 -19.797 -5.301 1 97.94 253 LEU B O 1
ATOM 4396 N N . HIS B 1 254 ? -1.055 -17.766 -5.953 1 95.19 254 HIS B N 1
ATOM 4397 C CA . HIS B 1 254 ? -2.363 -17.5 -6.539 1 95.19 254 HIS B CA 1
ATOM 4398 C C . HIS B 1 254 ? -2.711 -18.547 -7.594 1 95.19 254 HIS B C 1
ATOM 4400 O O . HIS 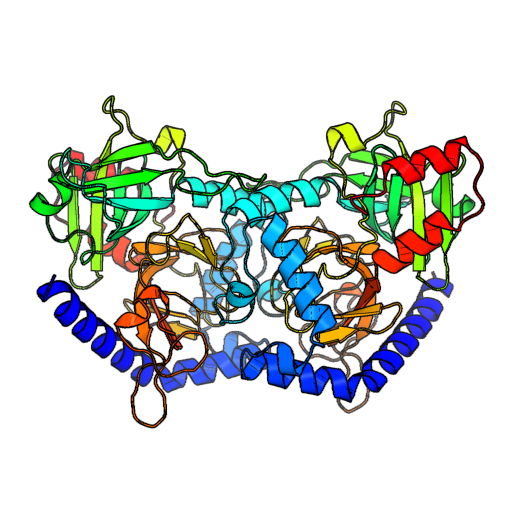B 1 254 ? -1.887 -18.875 -8.453 1 95.19 254 HIS B O 1
ATOM 4406 N N . HIS B 1 255 ? -3.852 -19.016 -7.531 1 90.25 255 HIS B N 1
ATOM 4407 C CA . HIS B 1 255 ? -4.34 -20.125 -8.336 1 90.25 255 HIS B CA 1
ATOM 4408 C C . HIS B 1 255 ? -5.426 -19.672 -9.312 1 90.25 255 HIS B C 1
ATOM 4410 O O . HIS B 1 255 ? -5.418 -20.062 -10.477 1 90.25 255 HIS B O 1
ATOM 4416 N N . GLY B 1 256 ? -6.375 -19 -8.82 1 85.75 256 GLY B N 1
ATOM 4417 C CA . GLY B 1 256 ? -7.531 -18.562 -9.594 1 85.75 256 GLY B CA 1
ATOM 4418 C C . GLY B 1 256 ? -8.609 -17.922 -8.734 1 85.75 256 GLY B C 1
ATOM 4419 O O . GLY B 1 256 ? -8.383 -17.625 -7.562 1 85.75 256 GLY B O 1
ATOM 4420 N N . GLY B 1 257 ? -9.711 -17.641 -9.43 1 82.38 257 GLY B N 1
ATOM 4421 C CA . GLY B 1 257 ? -10.797 -17 -8.703 1 82.38 257 GLY B CA 1
ATOM 4422 C C . GLY B 1 257 ? -12.172 -17.422 -9.188 1 82.38 257 GLY B C 1
ATOM 4423 O O . GLY B 1 257 ? -12.289 -18.266 -10.086 1 82.38 257 GLY B O 1
ATOM 4424 N N . VAL B 1 258 ? -13.141 -17.062 -8.406 1 75.44 258 VAL B N 1
ATOM 4425 C CA . VAL B 1 258 ? -14.539 -17.297 -8.742 1 75.44 258 VAL B CA 1
ATOM 4426 C C . VAL B 1 258 ? -15.125 -16.047 -9.398 1 75.44 258 VAL B C 1
ATOM 4428 O O . VAL B 1 258 ? -15.148 -14.969 -8.797 1 75.44 258 VAL B O 1
ATOM 4431 N N . PRO B 1 259 ? -15.562 -16.281 -10.609 1 74.19 259 PRO B N 1
ATOM 4432 C CA . PRO B 1 259 ? -16.156 -15.109 -11.273 1 74.19 259 PRO B CA 1
ATOM 4433 C C . PRO B 1 259 ? -17.391 -14.586 -10.539 1 74.19 259 PRO B C 1
ATOM 4435 O O . PRO B 1 259 ? -18.141 -15.359 -9.953 1 74.19 259 PRO B O 1
ATOM 4438 N N . MET B 1 260 ? -17.438 -13.336 -10.531 1 75.31 260 MET B N 1
ATOM 4439 C CA . MET B 1 260 ? -18.656 -12.703 -10.039 1 75.31 260 MET B CA 1
ATOM 4440 C C . MET B 1 260 ? -19.797 -12.867 -11.039 1 75.31 260 MET B C 1
ATOM 4442 O O . MET B 1 260 ? -19.609 -12.672 -12.242 1 75.31 260 MET B O 1
ATOM 4446 N N . ARG B 1 261 ? -20.984 -13.398 -10.609 1 76.69 261 ARG B N 1
ATOM 4447 C CA . ARG B 1 261 ? -22.125 -13.648 -11.484 1 76.69 261 ARG B CA 1
ATOM 4448 C C . ARG B 1 261 ? -23.375 -12.953 -10.969 1 76.69 261 ARG B C 1
ATOM 4450 O O . ARG B 1 261 ? -23.5 -12.688 -9.773 1 76.69 261 ARG B O 1
ATOM 4457 N N . ASP B 1 262 ? -24.141 -12.523 -11.898 1 77.75 262 ASP B N 1
ATOM 4458 C CA . ASP B 1 262 ? -25.422 -11.945 -11.484 1 77.75 262 ASP B CA 1
ATOM 4459 C C . ASP B 1 262 ? -26.422 -13.039 -11.141 1 77.75 262 ASP B C 1
ATOM 4461 O O . ASP B 1 262 ? -26.062 -14.219 -11.062 1 77.75 262 ASP B O 1
ATOM 4465 N N . GLU B 1 263 ? -27.688 -12.625 -10.867 1 75.88 263 GLU B N 1
ATOM 4466 C CA . GLU B 1 263 ? -28.734 -13.539 -10.414 1 75.88 263 GLU B CA 1
ATOM 4467 C C . GLU B 1 263 ? -29.062 -14.57 -11.484 1 75.88 263 GLU B C 1
ATOM 4469 O O . GLU B 1 263 ? -29.484 -15.688 -11.172 1 75.88 263 GLU B O 1
ATOM 4474 N N . SER B 1 264 ? -28.797 -14.203 -12.711 1 81.12 264 SER B N 1
ATOM 4475 C CA . SER B 1 264 ? -29.109 -15.102 -13.812 1 81.12 264 SER B CA 1
ATOM 4476 C C . SER B 1 264 ? -27.938 -16.062 -14.094 1 81.12 264 SER B C 1
ATOM 4478 O O . SER B 1 264 ? -28.062 -16.969 -14.922 1 81.12 264 SER B O 1
ATOM 4480 N N . GLY B 1 265 ? -26.844 -15.859 -13.359 1 78.19 265 GLY B N 1
ATOM 4481 C CA . GLY B 1 265 ? -25.672 -16.719 -13.539 1 78.19 265 GLY B CA 1
ATOM 4482 C C . GLY B 1 265 ? -24.703 -16.188 -14.57 1 78.19 265 GLY B C 1
ATOM 4483 O O . GLY B 1 265 ? -23.734 -16.875 -14.922 1 78.19 265 GLY B O 1
ATOM 4484 N N . ALA B 1 266 ? -25.016 -15.07 -15.047 1 81.5 266 ALA B N 1
ATOM 4485 C CA . ALA B 1 266 ? -24.125 -14.484 -16.047 1 81.5 266 ALA B CA 1
ATOM 4486 C C . ALA B 1 266 ? -22.906 -13.844 -15.383 1 81.5 266 ALA B C 1
ATOM 4488 O O . ALA B 1 266 ? -23.016 -13.227 -14.32 1 81.5 266 ALA B O 1
ATOM 4489 N N . ASP B 1 267 ? -21.828 -14.039 -16.062 1 80.81 267 ASP B N 1
ATOM 4490 C CA . ASP B 1 267 ? -20.594 -13.43 -15.562 1 80.81 267 ASP B CA 1
ATOM 4491 C C . ASP B 1 267 ? -20.672 -11.906 -15.648 1 80.81 267 ASP B C 1
ATOM 4493 O O . ASP B 1 267 ? -21.266 -11.359 -16.578 1 80.81 267 ASP B O 1
ATOM 4497 N N . LEU B 1 268 ? -20.109 -11.281 -14.672 1 78.06 268 LEU B N 1
ATOM 4498 C CA . LEU B 1 268 ? -20.078 -9.82 -14.641 1 78.06 268 LEU B CA 1
ATOM 4499 C C . LEU B 1 268 ? -18.672 -9.305 -14.883 1 78.06 268 LEU B C 1
ATOM 4501 O O . LEU B 1 268 ? -17.688 -10.008 -14.602 1 78.06 268 LEU B O 1
ATOM 4505 N N . ASP B 1 269 ? -18.688 -8.234 -15.602 1 73.88 269 ASP B N 1
ATOM 4506 C CA . ASP B 1 269 ? -17.391 -7.574 -15.719 1 73.88 269 ASP B CA 1
ATOM 4507 C C . ASP B 1 269 ? -17.109 -6.688 -14.508 1 73.88 269 ASP B C 1
ATOM 4509 O O . ASP B 1 269 ? -17.906 -6.629 -13.578 1 73.88 269 ASP B O 1
ATOM 4513 N N . VAL B 1 270 ? -15.945 -6.125 -14.516 1 64.25 270 VAL B N 1
ATOM 4514 C CA . VAL B 1 270 ? -15.469 -5.379 -13.359 1 64.25 270 VAL B CA 1
ATOM 4515 C C . VAL B 1 270 ? -16.344 -4.156 -13.125 1 64.25 270 VAL B C 1
ATOM 4517 O O . VAL B 1 270 ? -16.328 -3.562 -12.047 1 64.25 270 VAL B O 1
ATOM 4520 N N . ASN B 1 271 ? -17.219 -3.826 -14.125 1 64.5 271 ASN B N 1
ATOM 4521 C CA . ASN B 1 271 ? -18.141 -2.699 -14 1 64.5 271 ASN B CA 1
ATOM 4522 C C . ASN B 1 271 ? -19.531 -3.158 -13.594 1 64.5 271 ASN B C 1
ATOM 4524 O O . ASN B 1 271 ? -20.453 -2.344 -13.5 1 64.5 271 ASN B O 1
ATOM 4528 N N . GLY B 1 272 ? -19.688 -4.379 -13.344 1 69.62 272 GLY B N 1
ATOM 4529 C CA . GLY B 1 272 ? -20.969 -4.922 -12.922 1 69.62 272 GLY B CA 1
ATOM 4530 C C . GLY B 1 272 ? -21.891 -5.262 -14.086 1 69.62 272 GLY B C 1
ATOM 4531 O O . GLY B 1 272 ? -23.031 -5.672 -13.875 1 69.62 272 GLY B O 1
ATOM 4532 N N . ALA B 1 273 ? -21.375 -5.039 -15.281 1 74.69 273 ALA B N 1
ATOM 4533 C CA . ALA B 1 273 ? -22.156 -5.398 -16.469 1 74.69 273 ALA B CA 1
ATOM 4534 C C . ALA B 1 273 ? -21.906 -6.855 -16.859 1 74.69 273 ALA B C 1
ATOM 4536 O O . ALA B 1 273 ? -20.922 -7.461 -16.438 1 74.69 273 ALA B O 1
ATOM 4537 N N . ARG B 1 274 ? -22.875 -7.312 -17.578 1 81.94 274 ARG B N 1
ATOM 4538 C CA . ARG B 1 274 ? -22.703 -8.68 -18.062 1 81.94 274 ARG B CA 1
ATOM 4539 C C . ARG B 1 274 ? -21.438 -8.805 -18.906 1 81.94 274 ARG B C 1
ATOM 4541 O O . ARG B 1 274 ? -21.219 -8.023 -19.844 1 81.94 274 ARG B O 1
ATOM 4548 N N . TRP B 1 275 ? -20.656 -9.766 -18.562 1 81.69 275 TRP B N 1
ATOM 4549 C CA . TRP B 1 275 ? -19.375 -9.977 -19.234 1 81.69 275 TRP B CA 1
ATOM 4550 C C . TRP B 1 275 ? -19.547 -10.891 -20.438 1 81.69 275 TRP B C 1
ATOM 4552 O O . TRP B 1 275 ? -20.281 -11.883 -20.375 1 81.69 275 TRP B O 1
ATOM 4562 N N . THR B 1 276 ? -18.953 -10.492 -21.594 1 82.31 276 THR B N 1
ATOM 4563 C CA . THR B 1 276 ? -18.844 -11.352 -22.766 1 82.31 276 THR B CA 1
ATOM 4564 C C . THR B 1 276 ? -17.391 -11.508 -23.188 1 82.31 276 THR B C 1
ATOM 4566 O O . THR B 1 276 ? -16.547 -10.664 -22.859 1 82.31 276 THR B O 1
ATOM 4569 N N . PRO B 1 277 ? -17.078 -12.664 -23.734 1 76.56 277 PRO B N 1
ATOM 4570 C CA . PRO B 1 277 ? -15.688 -12.953 -24.094 1 76.56 277 PRO B CA 1
ATOM 4571 C C . PRO B 1 277 ? -15.039 -11.836 -24.906 1 76.56 277 PRO B C 1
ATOM 4573 O O . PRO B 1 277 ? -13.82 -11.641 -24.828 1 76.56 277 PRO B O 1
ATOM 4576 N N . ASP B 1 278 ? -15.844 -11.07 -25.578 1 77.06 278 ASP B N 1
ATOM 4577 C CA . ASP B 1 278 ? -15.312 -10.016 -26.422 1 77.06 278 ASP B CA 1
ATOM 4578 C C . ASP B 1 278 ? -14.766 -8.859 -25.594 1 77.06 278 ASP B C 1
ATOM 4580 O O . ASP B 1 278 ? -14 -8.031 -26.094 1 77.06 278 ASP B O 1
ATOM 4584 N N . MET B 1 279 ? -15.164 -8.906 -24.359 1 73.19 279 MET B N 1
ATOM 4585 C CA . MET B 1 279 ? -14.734 -7.828 -23.469 1 73.19 279 MET B CA 1
ATOM 4586 C C . MET B 1 279 ? -13.328 -8.078 -22.953 1 73.19 279 MET B C 1
ATOM 4588 O O . MET B 1 279 ? -12.703 -7.184 -22.375 1 73.19 279 MET B O 1
ATOM 4592 N N . GLY B 1 280 ? -12.797 -9.195 -23.281 1 68 280 GLY B N 1
ATOM 4593 C CA . GLY B 1 280 ? -11.492 -9.562 -22.766 1 68 280 GLY B CA 1
ATOM 4594 C C . GLY B 1 280 ? -11.547 -10.18 -21.375 1 68 280 GLY B C 1
ATOM 4595 O O . GLY B 1 280 ? -12.258 -9.68 -20.5 1 68 280 GLY B O 1
ATOM 4596 N N . GLU B 1 281 ? -10.891 -11.352 -21.203 1 65.75 281 GLU B N 1
ATOM 4597 C CA . GLU B 1 281 ? -10.914 -12.102 -19.953 1 65.75 281 GLU B CA 1
ATOM 4598 C C . GLU B 1 281 ? -10.438 -11.242 -18.781 1 65.75 281 GLU B C 1
ATOM 4600 O O . GLU B 1 281 ? -10.859 -11.445 -17.641 1 65.75 281 GLU B O 1
ATOM 4605 N N . GLU B 1 282 ? -9.758 -10.266 -19.141 1 62 282 GLU B N 1
ATOM 4606 C CA . GLU B 1 282 ? -9.172 -9.406 -18.109 1 62 282 GLU B CA 1
ATOM 4607 C C . GLU B 1 282 ? -10.227 -8.492 -17.5 1 62 282 GLU B C 1
ATOM 4609 O O . GLU B 1 282 ? -10.016 -7.93 -16.422 1 62 282 GLU B O 1
ATOM 4614 N N . THR B 1 283 ? -11.367 -8.391 -18.172 1 67.62 283 THR B N 1
ATOM 4615 C CA . THR B 1 283 ? -12.398 -7.484 -17.688 1 67.62 283 THR B CA 1
ATOM 4616 C C . THR B 1 283 ? -13.391 -8.227 -16.781 1 67.62 283 THR B C 1
ATOM 4618 O O . THR B 1 283 ? -14.273 -7.605 -16.188 1 67.62 283 THR B O 1
ATOM 4621 N N . LYS B 1 284 ? -13.164 -9.539 -16.703 1 73.62 284 LYS B N 1
ATOM 4622 C CA . LYS B 1 284 ? -14.086 -10.344 -15.914 1 73.62 284 LYS B CA 1
ATOM 4623 C C . LYS B 1 284 ? -13.906 -10.078 -14.422 1 73.62 284 LYS B C 1
ATOM 4625 O O . LYS B 1 284 ? -12.773 -9.984 -13.938 1 73.62 284 LYS B O 1
ATOM 4630 N N . ALA B 1 285 ? -15 -9.875 -13.648 1 71.19 285 ALA B N 1
ATOM 4631 C CA . ALA B 1 285 ? -14.969 -9.641 -12.203 1 71.19 285 ALA B CA 1
ATOM 4632 C C . ALA B 1 285 ? -14.969 -10.961 -11.438 1 71.19 285 ALA B C 1
ATOM 4634 O O . ALA B 1 285 ? -15.57 -11.945 -11.883 1 71.19 285 ALA B O 1
ATOM 4635 N N . TYR B 1 286 ? -14.258 -10.906 -10.359 1 72.81 286 TYR B N 1
ATOM 4636 C CA . TYR B 1 286 ? -14.18 -12.102 -9.523 1 72.81 286 TYR B CA 1
ATOM 4637 C C . TYR B 1 286 ? -14.617 -11.805 -8.094 1 72.81 286 TYR B C 1
ATOM 4639 O O . TYR B 1 286 ? -14.336 -10.727 -7.566 1 72.81 286 TYR B O 1
ATOM 4647 N N . THR B 1 287 ? -15.344 -12.633 -7.461 1 69.88 287 THR B N 1
ATOM 4648 C CA . THR B 1 287 ? -15.836 -12.484 -6.098 1 69.88 287 THR B CA 1
ATOM 4649 C C . THR B 1 287 ? -14.828 -13.039 -5.098 1 69.88 287 THR B C 1
ATOM 4651 O O . THR B 1 287 ? -14.781 -12.609 -3.943 1 69.88 287 THR B O 1
ATOM 4654 N N . ALA B 1 288 ? -14.094 -13.977 -5.512 1 76.94 288 ALA B N 1
ATOM 4655 C CA . ALA B 1 288 ? -13.188 -14.672 -4.598 1 76.94 288 ALA B CA 1
ATOM 4656 C C . ALA B 1 288 ? -11.93 -15.133 -5.32 1 76.94 288 ALA B C 1
ATOM 4658 O O . ALA B 1 288 ? -11.953 -15.406 -6.523 1 76.94 288 ALA B O 1
ATOM 4659 N N . ASN B 1 289 ? -10.875 -15.109 -4.559 1 88.62 289 ASN B N 1
ATOM 4660 C CA . ASN B 1 289 ? -9.609 -15.648 -5.043 1 88.62 289 ASN B CA 1
ATOM 4661 C C . ASN B 1 289 ? -9.102 -16.766 -4.145 1 88.62 289 ASN B C 1
ATOM 4663 O O . ASN B 1 289 ? -9.492 -16.859 -2.98 1 88.62 289 ASN B O 1
ATOM 4667 N N . GLU B 1 290 ? -8.336 -17.578 -4.766 1 91.81 290 GLU B N 1
ATOM 4668 C CA . GLU B 1 290 ? -7.746 -18.703 -4.043 1 91.81 290 GLU B CA 1
ATOM 4669 C C . GLU B 1 290 ? -6.27 -18.859 -4.391 1 91.81 290 GLU B C 1
ATOM 4671 O O . GLU B 1 290 ? -5.855 -18.578 -5.516 1 91.81 290 GLU B O 1
ATOM 4676 N N . GLY B 1 291 ? -5.52 -19.25 -3.406 1 95.44 291 GLY B N 1
ATOM 4677 C CA . GLY B 1 291 ? -4.113 -19.547 -3.604 1 95.44 291 GLY B CA 1
ATOM 4678 C C . GLY B 1 291 ? -3.65 -20.766 -2.811 1 95.44 291 GLY B C 1
ATOM 4679 O O . GLY B 1 291 ? -4.148 -21.016 -1.712 1 95.44 291 GLY B O 1
ATOM 4680 N N . ALA B 1 292 ? -2.754 -21.516 -3.389 1 97.69 292 ALA B N 1
ATOM 4681 C CA . ALA B 1 292 ? -2.186 -22.688 -2.705 1 97.69 292 ALA B CA 1
ATOM 4682 C C . ALA B 1 292 ? -1.28 -22.25 -1.555 1 97.69 292 ALA B C 1
ATOM 4684 O O . ALA B 1 292 ? -0.407 -21.391 -1.73 1 97.69 292 ALA B O 1
ATOM 4685 N N . ARG B 1 293 ? -1.466 -22.891 -0.393 1 97.75 293 ARG B N 1
ATOM 4686 C CA . ARG B 1 293 ? -0.664 -22.547 0.777 1 97.75 293 ARG B CA 1
ATOM 4687 C C . ARG B 1 293 ? 0.805 -22.891 0.555 1 97.75 293 ARG B C 1
ATOM 4689 O O . ARG B 1 293 ? 1.135 -24.016 0.197 1 97.75 293 ARG B O 1
ATOM 4696 N N . VAL B 1 294 ? 1.644 -21.969 0.865 1 98.12 294 VAL B N 1
ATOM 4697 C CA . VAL B 1 294 ? 3.074 -22.172 0.659 1 98.12 294 VAL B CA 1
ATOM 4698 C C . VAL B 1 294 ? 3.574 -23.297 1.562 1 98.12 294 VAL B C 1
ATOM 4700 O O . VAL B 1 294 ? 4.445 -24.078 1.168 1 98.12 294 VAL B O 1
ATOM 4703 N N . SER B 1 295 ? 3.062 -23.422 2.783 1 96.88 295 SER B N 1
ATOM 4704 C CA . SER B 1 295 ? 3.482 -24.484 3.693 1 96.88 295 SER B CA 1
ATOM 4705 C C . SER B 1 295 ? 3.273 -25.859 3.072 1 96.88 295 SER B C 1
ATOM 4707 O O . SER B 1 295 ? 4.094 -26.766 3.262 1 96.88 295 SER B O 1
ATOM 4709 N N . ARG B 1 296 ? 2.238 -26 2.342 1 97.62 296 ARG B N 1
ATOM 4710 C CA . ARG B 1 296 ? 1.949 -27.281 1.702 1 97.62 296 ARG B CA 1
ATOM 4711 C C . ARG B 1 296 ? 2.822 -27.484 0.469 1 97.62 296 ARG B C 1
ATOM 4713 O O . ARG B 1 296 ? 3.23 -28.609 0.172 1 97.62 296 ARG B O 1
ATOM 4720 N N . ILE B 1 297 ? 3.035 -26.406 -0.234 1 98 297 ILE B N 1
ATOM 4721 C CA . ILE B 1 297 ? 3.957 -26.5 -1.362 1 98 297 ILE B CA 1
ATOM 4722 C C . ILE B 1 297 ? 5.328 -26.953 -0.876 1 98 297 ILE B C 1
ATOM 4724 O O . ILE B 1 297 ? 5.934 -27.844 -1.472 1 98 297 ILE B O 1
ATOM 4728 N N . VAL B 1 298 ? 5.797 -26.375 0.203 1 97.62 298 VAL B N 1
ATOM 4729 C CA . VAL B 1 298 ? 7.098 -26.734 0.765 1 97.62 298 VAL B CA 1
ATOM 4730 C C . VAL B 1 298 ? 7.105 -28.203 1.146 1 97.62 298 VAL B C 1
ATOM 4732 O O . VAL B 1 298 ? 8.07 -28.922 0.865 1 97.62 298 VAL B O 1
ATOM 4735 N N . ARG B 1 299 ? 6.07 -28.656 1.76 1 96.38 299 ARG B N 1
ATOM 4736 C CA . ARG B 1 299 ? 5.98 -30.062 2.135 1 96.38 299 ARG B CA 1
ATOM 4737 C C . ARG B 1 299 ? 6.074 -30.953 0.908 1 96.38 299 ARG B C 1
ATOM 4739 O O . ARG B 1 299 ? 6.801 -31.953 0.918 1 96.38 299 ARG B O 1
ATOM 4746 N N . ARG B 1 300 ? 5.348 -30.625 -0.137 1 96.88 300 ARG B N 1
ATOM 4747 C CA . ARG B 1 300 ? 5.383 -31.406 -1.371 1 96.88 300 ARG B CA 1
ATOM 4748 C C . ARG B 1 300 ? 6.789 -31.422 -1.966 1 96.88 300 ARG B C 1
ATOM 4750 O O . ARG B 1 300 ? 7.25 -32.438 -2.453 1 96.88 300 ARG B O 1
ATOM 4757 N N . LEU B 1 301 ? 7.449 -30.297 -1.969 1 96.69 301 LEU B N 1
ATOM 4758 C CA . LEU B 1 301 ? 8.789 -30.203 -2.525 1 96.69 301 LEU B CA 1
ATOM 4759 C C . LEU B 1 301 ? 9.781 -31.031 -1.712 1 96.69 301 LEU B C 1
ATOM 4761 O O . LEU B 1 301 ? 10.695 -31.641 -2.271 1 96.69 301 LEU B O 1
ATOM 4765 N N . ARG B 1 302 ? 9.586 -31.109 -0.433 1 94.62 302 ARG B N 1
ATOM 4766 C CA . ARG B 1 302 ? 10.453 -31.891 0.44 1 94.62 302 ARG B CA 1
ATOM 4767 C C . ARG B 1 302 ? 10.242 -33.375 0.212 1 94.62 302 ARG B C 1
ATOM 4769 O O . ARG B 1 302 ? 11.188 -34.156 0.323 1 94.62 302 ARG B O 1
ATOM 4776 N N . GLU B 1 303 ? 9.086 -33.719 -0.121 1 94.38 303 GLU B N 1
ATOM 4777 C CA . GLU B 1 303 ? 8.742 -35.125 -0.28 1 94.38 303 GLU B CA 1
ATOM 4778 C C . GLU B 1 303 ? 9.039 -35.594 -1.697 1 94.38 303 GLU B C 1
ATOM 4780 O O . GLU B 1 303 ? 9.062 -36.812 -1.956 1 94.38 303 GLU B O 1
ATOM 4785 N N . ALA B 1 304 ? 9.211 -34.656 -2.58 1 94.31 304 ALA B N 1
ATOM 4786 C CA . ALA B 1 304 ? 9.43 -35.031 -3.979 1 94.31 304 ALA B CA 1
ATOM 4787 C C . ALA B 1 304 ? 10.703 -35.844 -4.133 1 94.31 304 ALA B C 1
ATOM 4789 O O . ALA B 1 304 ? 11.688 -35.625 -3.43 1 94.31 304 ALA B O 1
ATOM 4790 N N . GLU B 1 305 ? 10.664 -36.844 -5.023 1 93.31 305 GLU B N 1
ATOM 4791 C CA . GLU B 1 305 ? 11.859 -37.625 -5.375 1 93.31 305 GLU B CA 1
ATOM 4792 C C . GLU B 1 305 ? 12.711 -36.875 -6.398 1 93.31 305 GLU B C 1
ATOM 4794 O O . GLU B 1 305 ? 12.344 -36.781 -7.57 1 93.31 305 GLU B O 1
ATOM 4799 N N . LEU B 1 306 ? 13.773 -36.406 -5.973 1 93.69 306 LEU B N 1
ATOM 4800 C CA . LEU B 1 306 ? 14.656 -35.594 -6.801 1 93.69 306 LEU B CA 1
ATOM 4801 C C . LEU B 1 306 ? 16.094 -36.125 -6.746 1 93.69 306 LEU B C 1
ATOM 4803 O O . LEU B 1 306 ? 16.5 -36.688 -5.738 1 93.69 306 LEU B O 1
ATOM 4807 N N . ALA B 1 307 ? 16.812 -35.938 -7.863 1 93.44 307 ALA B N 1
ATOM 4808 C CA . ALA B 1 307 ? 18.25 -36.188 -7.844 1 93.44 307 ALA B CA 1
ATOM 4809 C C . ALA B 1 307 ? 18.953 -35.219 -6.871 1 93.44 307 ALA B C 1
ATOM 4811 O O . ALA B 1 307 ? 18.375 -34.219 -6.477 1 93.44 307 ALA B O 1
ATOM 4812 N N . ASP B 1 308 ? 20.109 -35.562 -6.492 1 93.25 308 ASP B N 1
ATOM 4813 C CA . ASP B 1 308 ? 20.828 -34.844 -5.465 1 93.25 308 ASP B CA 1
ATOM 4814 C C . ASP B 1 308 ? 21 -33.375 -5.867 1 93.25 308 ASP B C 1
ATOM 4816 O O . ASP B 1 308 ? 20.781 -32.469 -5.059 1 93.25 308 ASP B O 1
ATOM 4820 N N . ALA B 1 309 ? 21.406 -33.125 -7.074 1 92.5 309 ALA B N 1
ATOM 4821 C CA . ALA B 1 309 ? 21.641 -31.766 -7.531 1 92.5 309 ALA B CA 1
ATOM 4822 C C . ALA B 1 309 ? 20.344 -30.953 -7.477 1 92.5 309 ALA B C 1
ATOM 4824 O O . ALA B 1 309 ? 20.359 -29.781 -7.09 1 92.5 309 ALA B O 1
ATOM 4825 N N . ALA B 1 310 ? 19.297 -31.562 -7.855 1 93.38 310 ALA B N 1
ATOM 4826 C CA . ALA B 1 310 ? 17.984 -30.922 -7.816 1 93.38 310 ALA B CA 1
ATOM 4827 C C . ALA B 1 310 ? 17.547 -30.656 -6.375 1 93.38 310 ALA B C 1
ATOM 4829 O O . ALA B 1 310 ? 16.969 -29.609 -6.078 1 93.38 310 ALA B O 1
ATOM 4830 N N . ARG B 1 311 ? 17.828 -31.578 -5.488 1 94.44 311 ARG B N 1
ATOM 4831 C CA . ARG B 1 311 ? 17.5 -31.438 -4.074 1 94.44 311 ARG B CA 1
ATOM 4832 C C . ARG B 1 311 ? 18.219 -30.25 -3.459 1 94.44 311 ARG B C 1
ATOM 4834 O O . ARG B 1 311 ? 17.641 -29.5 -2.67 1 94.44 311 ARG B O 1
ATOM 4841 N N . GLN B 1 312 ? 19.406 -30.062 -3.809 1 93.06 312 GLN B N 1
ATOM 4842 C CA . GLN B 1 312 ? 20.188 -28.938 -3.285 1 93.06 312 GLN B CA 1
ATOM 4843 C C . GLN B 1 312 ? 19.578 -27.609 -3.709 1 93.06 312 GLN B C 1
ATOM 4845 O O . GLN B 1 312 ? 19.547 -26.656 -2.93 1 93.06 312 GLN B O 1
ATOM 4850 N N . LEU B 1 313 ? 19.125 -27.516 -4.961 1 92.94 313 LEU B N 1
ATOM 4851 C CA . LEU B 1 313 ? 18.484 -26.297 -5.453 1 92.94 313 LEU B CA 1
ATOM 4852 C C . LEU B 1 313 ? 17.25 -25.953 -4.633 1 92.94 313 LEU B C 1
ATOM 4854 O O . LEU B 1 313 ? 17.031 -24.797 -4.289 1 92.94 313 LEU B O 1
ATOM 4858 N N . ILE B 1 314 ? 16.516 -26.953 -4.285 1 93.69 314 ILE B N 1
ATOM 4859 C CA . ILE B 1 314 ? 15.297 -26.75 -3.502 1 93.69 314 ILE B CA 1
ATOM 4860 C C . ILE B 1 314 ? 15.664 -26.328 -2.082 1 93.69 314 ILE B C 1
ATOM 4862 O O . ILE B 1 314 ? 15.047 -25.406 -1.53 1 93.69 314 ILE B O 1
ATOM 4866 N N . ASP B 1 315 ? 16.609 -26.984 -1.515 1 91.56 315 ASP B N 1
ATOM 4867 C CA . ASP B 1 315 ? 17 -26.656 -0.15 1 91.56 315 ASP B CA 1
ATOM 4868 C C . ASP B 1 315 ? 17.453 -25.188 -0.046 1 91.56 315 ASP B C 1
ATOM 4870 O O . ASP B 1 315 ? 17.188 -24.531 0.956 1 91.56 315 ASP B O 1
ATOM 4874 N N . ASP B 1 316 ? 18 -24.719 -1.121 1 87.88 316 ASP B N 1
ATOM 4875 C CA . ASP B 1 316 ? 18.469 -23.328 -1.158 1 87.88 316 ASP B CA 1
ATOM 4876 C C . ASP B 1 316 ? 17.281 -22.359 -1.284 1 87.88 316 ASP B C 1
ATOM 4878 O O . ASP B 1 316 ? 17.406 -21.188 -0.96 1 87.88 316 ASP B O 1
ATOM 4882 N N . ALA B 1 317 ? 16.172 -22.844 -1.808 1 90.69 317 ALA B N 1
ATOM 4883 C CA . ALA B 1 317 ? 15 -22.016 -2.059 1 90.69 317 ALA B CA 1
ATOM 4884 C C . ALA B 1 317 ? 14.078 -21.984 -0.841 1 90.69 317 ALA B C 1
ATOM 4886 O O . ALA B 1 317 ? 13.18 -21.156 -0.756 1 90.69 317 ALA B O 1
ATOM 4887 N N . LEU B 1 318 ? 14.297 -22.875 0.083 1 89.94 318 LEU B N 1
ATOM 4888 C CA . LEU B 1 318 ? 13.43 -22.969 1.255 1 89.94 318 LEU B CA 1
ATOM 4889 C C . LEU B 1 318 ? 13.883 -22 2.346 1 89.94 318 LEU B C 1
ATOM 4891 O O . LEU B 1 318 ? 15.086 -21.812 2.547 1 89.94 318 LEU B O 1
ATOM 4895 N N . GLY B 1 319 ? 12.938 -21.266 2.93 1 81.44 319 GLY B N 1
ATOM 4896 C CA . GLY B 1 319 ? 13.219 -20.328 4.016 1 81.44 319 GLY B CA 1
ATOM 4897 C C . GLY B 1 319 ? 13.195 -21 5.383 1 81.44 319 GLY B C 1
ATOM 4898 O O . GLY B 1 319 ? 13.516 -22.172 5.508 1 81.44 319 GLY B O 1
ATOM 4899 N N . GLU B 1 320 ? 12.961 -20.047 6.418 1 71.25 320 GLU B N 1
ATOM 4900 C CA . GLU B 1 320 ? 13 -20.469 7.812 1 71.25 320 GLU B CA 1
ATOM 4901 C C . GLU B 1 320 ? 11.969 -21.562 8.094 1 71.25 320 GLU B C 1
ATOM 4903 O O . GLU B 1 320 ? 10.859 -21.531 7.551 1 71.25 320 GLU B O 1
ATOM 4908 N N . GLU B 1 321 ? 12.508 -22.641 8.633 1 61.81 321 GLU B N 1
ATOM 4909 C CA . GLU B 1 321 ? 11.625 -23.703 9.086 1 61.81 321 GLU B CA 1
ATOM 4910 C C . GLU B 1 321 ? 11.242 -23.516 10.555 1 61.81 321 GLU B C 1
ATOM 4912 O O . GLU B 1 321 ? 12.016 -22.969 11.336 1 61.81 321 GLU B O 1
#

Nearest PDB structures (foldseek):
  6q24-assembly1_A  TM=7.527E-01  e=5.071E-12  Staphylococcus epidermidis ATCC 12228
  6pym-assembly1_A  TM=7.802E-01  e=2.120E-11  Staphylococcus epidermidis ATCC 12228
  1qy6-assembly1_A  TM=7.940E-01  e=5.736E-11  Staphylococcus aureus subsp. aureus Mu50
  1wcz-assembly1_A  TM=7.644E-01  e=7.828E-11  Staphylococcus aureus
  5zlz-assembly1_E  TM=6.247E-01  e=2.392E-08  Homo sapiens

Solvent-accessible surface area (backbone atoms only — not comparable to full-atom values): 31014 Å² total; per-residue (Å²): 123,71,68,60,51,55,53,47,51,50,50,30,50,53,47,41,51,53,54,62,72,33,48,68,43,42,50,24,18,50,50,12,59,73,59,38,38,51,68,58,47,38,54,70,65,54,51,50,41,29,38,55,55,31,45,78,63,76,42,61,62,62,49,65,39,29,54,30,64,56,37,57,51,33,46,31,61,49,46,49,49,54,50,44,16,36,28,36,27,24,38,50,71,46,97,89,41,77,57,46,63,62,14,10,17,31,22,26,20,49,38,32,32,36,28,21,15,88,65,42,76,41,56,74,56,31,59,50,21,27,33,28,33,56,43,28,50,41,80,86,56,45,80,44,79,51,47,70,26,40,35,36,34,90,71,30,64,49,70,37,77,89,66,35,29,20,39,32,19,38,22,30,89,87,61,46,51,50,20,81,79,30,36,54,48,46,48,31,43,51,77,31,73,70,56,54,57,38,59,34,31,36,48,28,11,48,62,49,40,58,33,27,31,33,65,50,76,19,31,25,36,40,68,60,93,56,37,37,28,26,33,30,57,58,37,46,28,26,35,10,9,46,27,18,31,80,85,64,46,49,50,23,35,28,61,50,47,23,68,27,54,49,96,87,65,44,43,17,19,41,68,71,41,80,48,53,79,89,65,39,70,52,40,38,22,30,63,30,30,34,18,27,28,31,35,52,51,44,51,51,61,70,67,50,92,61,58,70,72,45,44,52,54,49,60,67,18,45,43,67,116,121,69,68,60,50,56,52,48,51,52,50,30,51,53,50,40,52,54,52,62,72,33,50,70,43,42,50,24,17,51,50,10,60,74,61,37,38,53,68,58,49,37,52,70,65,53,51,50,41,29,36,54,55,32,44,77,62,76,42,60,59,59,47,65,37,30,55,31,64,56,35,56,52,32,46,32,60,47,45,48,49,53,49,45,17,35,27,37,28,24,39,50,71,46,94,88,42,78,56,46,63,64,15,11,18,32,22,26,21,48,40,33,33,36,27,21,15,89,64,43,76,42,55,74,56,30,59,50,20,27,32,28,33,56,44,28,49,40,80,88,57,45,79,43,78,51,46,70,27,41,34,36,33,90,71,29,66,48,71,38,76,90,67,35,28,21,39,31,21,37,23,30,89,88,59,44,52,48,20,78,81,27,36,54,48,47,47,31,43,51,79,31,72,71,58,56,56,38,60,33,31,36,48,28,11,48,63,50,40,58,32,28,32,34,68,48,77,20,33,26,35,39,69,60,93,56,38,39,29,27,34,30,58,56,35,45,28,26,36,10,8,45,27,17,30,81,85,65,46,50,48,22,36,29,61,52,49,25,67,27,54,50,97,87,64,44,43,18,19,40,66,69,41,81,48,50,80,89,65,38,68,52,38,39,22,30,62,32,31,35,16,25,29,31,35,54,53,44,51,50,61,70,67,49,92,62,57,69,74,47,45,53,57,49,60,66,18,45,43,68,115

Sequence (642 aa):
MGTDTEGETRRSKEILERWRNSAHQLDDTAKATASGDLAAANSSSELGNRRQRLMRRGLDLDGIVNKDDSLWVSFLSCGLAAARAVGRVVTAPSRAHPSLAVGTGALIGPSLFITNNHVIWSADDASAMGVQFGYEFADDGTESQPRYCAFVPERFFCTDVELDFTVVAVADLDGAPPGEAYATVPLIGRTGKAVRAEFLNVIHHPGGDRKRISIRENQMVAEDDLWLRYRSDARRGSSGAPVFNDQWEMVALHHGGVPMRDESGADLDVNGARWTPDMGEETKAYTANEGARVSRIVRRLREAELADAARQLIDDALGEEMGTDTEGETRRSKEILERWRNSAHQLDDTAKATASGDLAAANSSSELGNRRQRLMRRGLDLDGIVNKDDSLWVSFLSCGLAAARAVGRVVTAPSRAHPSLAVGTGALIGPSLFITNNHVIWSADDASAMGVQFGYEFADDGTESQPRYCAFVPERFFCTDVELDFTVVAVADLDGAPPGEAYATVPLIGRTGKAVRAEFLNVIHHPGGDRKRISIRENQMVAEDDLWLRYRSDARRGSSGAPVFNDQWEMVALHHGGVPMRDESGADLDVNGARWTPDMGEETKAYTANEGARVSRIVRRLREAELADAARQLIDDALGEE

Radius of gyration: 25.26 Å; Cα contacts (8 Å, |Δi|>4): 1571; chains: 2; bounding box: 54×77×68 Å

InterPro domains:
  IPR008256 Peptidase S1B [PR00839] (103-120)
  IPR008256 Peptidase S1B [PR00839] (245-257)
  IPR009003 Peptidase S1, PA clan [SSF50494] (70-262)

Organism: NCBI:txid175570